Protein 6R2H (pdb70)

Sequence (375 aa):
TTQVKHFETLMPGYDSWIYIDLETGKFEQQAELGKREFRKYKMMDPNYEVVGTEPAKGTDADLPKKWDIAFHITDARTNNGEVLMTGETDLNKINALPAGNYVADAPADIVVDMSRMQSEGVLGMVKTMLNGEMGKWVKSNGMGKPKTVMGNVFAVKFKNGNAALIKFKDNLDKTGKKKAVSFDYKFIKKATQVKHFETLMPGYDSWIYIDLETGKFEQQAELGKREFRKYKSMMDPNYEVVGTEPAKGTDADLPKKWDIAFHITDARTNNGEVLMTGETDLNKINALPAGNYVADAPADIVVDMSRMQSEGVLGMVKTMLNGEMGKWVKSKTVMGNVFAVKFKNGNAALIKFKDNLDKTGKKKAVSFDYKFIKK

Nearest PDB structures (foldseek):
  6r2h-assembly1_A  TM=1.005E+00  e=5.132E-38  Prevotella intermedia
  6r2h-assembly2_B  TM=9.829E-01  e=2.968E-34  Prevotella intermedia
  6eu8-assembly1_A  TM=8.985E-01  e=2.206E-17  Tannerella forsythia
  4gbs-assembly1_A  TM=8.528E-01  e=1.599E-12  Bacteroides fragilis NCTC 9343
  8b6a-assembly1_A  TM=7.952E-01  e=3.472E-10  Bacteroides fragilis NCTC 9343

Structure (mmCIF, N/CA/C/O backbone):
data_6R2H
#
_entry.id   6R2H
#
_cell.length_a   43.254
_cell.length_b   54.102
_cell.length_c   161.091
_cell.angle_alpha   90.00
_cell.angle_beta   90.00
_cell.angle_gamma   90.00
#
_symmetry.space_group_name_H-M   'P 21 21 21'
#
loop_
_entity.id
_entity.type
_entity.pdbx_description
1 polymer 'HmuY protein'
2 non-polymer GLYCEROL
3 water water
#
loop_
_atom_site.group_PDB
_atom_site.id
_atom_site.type_symbol
_atom_site.label_atom_id
_atom_site.label_alt_id
_atom_site.label_comp_id
_atom_site.label_asym_id
_atom_site.label_entity_id
_atom_site.label_seq_id
_atom_site.pdbx_PDB_ins_code
_atom_site.Cartn_x
_atom_site.Cartn_y
_atom_site.Cartn_z
_atom_site.occupancy
_atom_site.B_iso_or_equiv
_atom_site.auth_seq_id
_atom_site.auth_comp_id
_atom_site.auth_asym_id
_atom_site.auth_atom_id
_atom_site.pdbx_PDB_model_num
ATOM 1 N N . THR A 1 2 ? 37.655 36.735 28.370 1.00 69.46 2 THR A N 1
ATOM 2 C CA . THR A 1 2 ? 37.372 37.222 26.990 1.00 69.71 2 THR A CA 1
ATOM 3 C C . THR A 1 2 ? 37.870 38.655 26.880 1.00 70.16 2 THR A C 1
ATOM 4 O O . THR A 1 2 ? 37.450 39.506 27.661 1.00 73.99 2 THR A O 1
ATOM 8 N N . THR A 1 3 ? 38.751 38.899 25.900 1.00 70.93 3 THR A N 1
ATOM 9 C CA . THR A 1 3 ? 39.323 40.217 25.666 1.00 71.24 3 THR A CA 1
ATOM 10 C C . THR A 1 3 ? 38.220 41.151 25.173 1.00 65.65 3 THR A C 1
ATOM 11 O O . THR A 1 3 ? 37.098 40.705 24.937 1.00 62.22 3 THR A O 1
ATOM 15 N N . GLN A 1 4 ? 38.545 42.442 25.018 1.00 63.06 4 GLN A N 1
ATOM 16 C CA . GLN A 1 4 ? 37.723 43.303 24.184 1.00 61.60 4 GLN A CA 1
ATOM 17 C C . GLN A 1 4 ? 37.711 42.721 22.771 1.00 58.66 4 GLN A C 1
ATOM 18 O O . GLN A 1 4 ? 38.362 41.705 22.505 1.00 56.38 4 GLN A O 1
ATOM 24 N N . VAL A 1 5 ? 36.965 43.381 21.875 1.00 49.27 5 VAL A N 1
ATOM 25 C CA . VAL A 1 5 ? 36.988 43.089 20.451 1.00 42.88 5 VAL A CA 1
ATOM 26 C C . VAL A 1 5 ? 38.273 43.671 19.868 1.00 40.71 5 VAL A C 1
ATOM 27 O O . VAL A 1 5 ? 38.554 44.852 20.067 1.00 39.60 5 VAL A O 1
ATOM 31 N N . LYS A 1 6 ? 39.040 42.827 19.162 1.00 37.85 6 LYS A N 1
ATOM 32 C CA . LYS A 1 6 ? 40.242 43.268 18.476 1.00 38.06 6 LYS A CA 1
ATOM 33 C C . LYS A 1 6 ? 39.977 43.245 16.970 1.00 37.21 6 LYS A C 1
ATOM 34 O O . LYS A 1 6 ? 38.965 42.703 16.515 1.00 34.26 6 LYS A O 1
ATOM 40 N N . HIS A 1 7 ? 40.884 43.878 16.213 1.00 34.53 7 HIS A N 1
ATOM 41 C CA . HIS A 1 7 ? 40.764 43.956 14.772 1.00 33.25 7 HIS A CA 1
ATOM 42 C C . HIS A 1 7 ? 42.040 43.445 14.110 1.00 33.78 7 HIS A C 1
ATOM 43 O O . HIS A 1 7 ? 43.137 43.624 14.630 1.00 34.13 7 HIS A O 1
ATOM 50 N N . PHE A 1 8 ? 41.862 42.758 12.979 1.00 32.65 8 PHE A N 1
ATOM 51 C CA . PHE A 1 8 ? 42.954 42.345 12.125 1.00 31.83 8 PHE A CA 1
ATOM 52 C C . PHE A 1 8 ? 42.605 42.680 10.679 1.00 34.10 8 PHE A C 1
ATOM 53 O O . PHE A 1 8 ? 41.482 42.432 10.229 1.00 33.83 8 PHE A O 1
ATOM 61 N N . GLU A 1 9 ? 43.598 43.213 9.953 1.00 36.29 9 GLU A N 1
ATOM 62 C CA . GLU A 1 9 ? 43.435 43.517 8.539 1.00 36.40 9 GLU A CA 1
ATOM 63 C C . GLU A 1 9 ? 44.788 43.552 7.840 1.00 37.23 9 GLU A C 1
ATOM 64 O O . GLU A 1 9 ? 45.786 43.968 8.428 1.00 32.42 9 GLU A O 1
ATOM 70 N N . THR A 1 10 ? 44.786 43.088 6.584 1.00 36.50 10 THR A N 1
ATOM 71 C CA . THR A 1 10 ? 45.964 43.094 5.734 1.00 37.79 10 THR A CA 1
ATOM 72 C C . THR A 1 10 ? 45.552 42.788 4.296 1.00 37.83 10 THR A C 1
ATOM 73 O O . THR A 1 10 ? 44.555 42.107 4.063 1.00 38.66 10 THR A O 1
ATOM 77 N N . LEU A 1 11 ? 46.333 43.304 3.344 1.00 34.58 11 LEU A N 1
ATOM 78 C CA . LEU A 1 11 ? 46.212 42.896 1.955 1.00 34.64 11 LEU A CA 1
ATOM 79 C C . LEU A 1 11 ? 46.914 41.553 1.804 1.00 36.80 11 LEU A C 1
ATOM 80 O O . LEU A 1 11 ? 47.960 41.327 2.410 1.00 43.19 11 LEU A O 1
ATOM 85 N N . MET A 1 12 ? 46.329 40.659 1.011 1.00 35.56 12 MET A N 1
ATOM 86 C CA . MET A 1 12 ? 46.868 39.311 0.907 1.00 35.80 12 MET A CA 1
ATOM 87 C C . MET A 1 12 ? 48.037 39.256 -0.084 1.00 34.87 12 MET A C 1
ATOM 88 O O . MET A 1 12 ? 48.085 39.997 -1.065 1.00 31.17 12 MET A O 1
ATOM 93 N N . PRO A 1 13 ? 49.030 38.373 0.159 1.00 34.34 13 PRO A N 1
ATOM 94 C CA . PRO A 1 13 ? 50.017 38.014 -0.864 1.00 33.33 13 PRO A CA 1
ATOM 95 C C . PRO A 1 13 ? 49.456 37.071 -1.929 1.00 32.22 13 PRO A C 1
ATOM 96 O O . PRO A 1 13 ? 48.270 36.763 -1.928 1.00 31.57 13 PRO A O 1
ATOM 100 N N . GLY A 1 14 ? 50.325 36.619 -2.840 1.00 31.98 14 GLY A N 1
ATOM 101 C CA . GLY A 1 14 ? 49.906 35.878 -4.019 1.00 32.99 14 GLY A CA 1
ATOM 102 C C . GLY A 1 14 ? 49.631 34.412 -3.704 1.00 37.22 14 GLY A C 1
ATOM 103 O O . GLY A 1 14 ? 49.827 33.973 -2.572 1.00 36.18 14 GLY A O 1
ATOM 104 N N . TYR A 1 15 ? 49.223 33.662 -4.738 1.00 37.10 15 TYR A N 1
ATOM 105 C CA . TYR A 1 15 ? 48.834 32.261 -4.642 1.00 36.00 15 TYR A CA 1
ATOM 106 C C . TYR A 1 15 ? 49.910 31.364 -4.028 1.00 35.08 15 TYR A C 1
ATOM 107 O O . TYR A 1 15 ? 49.637 30.215 -3.668 1.00 30.76 15 TYR A O 1
ATOM 116 N N . ASP A 1 16 ? 51.132 31.876 -3.897 1.00 39.58 16 ASP A N 1
ATOM 117 C CA . ASP A 1 16 ? 52.189 30.987 -3.431 1.00 44.08 16 ASP A CA 1
ATOM 118 C C . ASP A 1 16 ? 52.473 31.214 -1.947 1.00 41.86 16 ASP A C 1
ATOM 119 O O . ASP A 1 16 ? 53.381 30.594 -1.399 1.00 42.50 16 ASP A O 1
ATOM 124 N N . SER A 1 17 ? 51.674 32.066 -1.292 1.00 40.96 17 SER A N 1
ATOM 125 C CA . SER A 1 17 ? 52.017 32.490 0.057 1.00 39.94 17 SER A CA 1
ATOM 126 C C . SER A 1 17 ? 50.830 32.414 1.012 1.00 39.78 17 SER A C 1
ATOM 127 O O . SER A 1 17 ? 49.672 32.378 0.607 1.00 38.32 17 SER A O 1
ATOM 130 N N . TRP A 1 18 ? 51.189 32.390 2.297 1.00 40.70 18 TRP A N 1
ATOM 131 C CA . TRP A 1 18 ? 50.300 32.296 3.436 1.00 36.44 18 TRP A CA 1
ATOM 132 C C . TRP A 1 18 ? 50.531 33.506 4.338 1.00 37.14 18 TRP A C 1
ATOM 133 O O . TRP A 1 18 ? 51.619 34.072 4.368 1.00 37.64 18 TRP A O 1
ATOM 144 N N . ILE A 1 19 ? 49.509 33.872 5.113 1.00 37.28 19 ILE A N 1
ATOM 145 C CA . ILE A 1 19 ? 49.736 34.652 6.319 1.00 34.77 19 ILE A CA 1
ATOM 146 C C . ILE A 1 19 ? 49.392 33.783 7.530 1.00 36.18 19 ILE A C 1
ATOM 147 O O . ILE A 1 19 ? 48.452 32.994 7.482 1.00 38.97 19 ILE A O 1
ATOM 152 N N . TYR A 1 20 ? 50.172 33.935 8.605 1.00 35.15 20 TYR A N 1
ATOM 153 C CA . TYR A 1 20 ? 50.002 33.188 9.842 1.00 36.73 20 TYR A CA 1
ATOM 154 C C . TYR A 1 20 ? 49.711 34.172 10.972 1.00 35.92 20 TYR A C 1
ATOM 155 O O . TYR A 1 20 ? 50.534 35.044 11.256 1.00 36.62 20 TYR A O 1
ATOM 164 N N . ILE A 1 21 ? 48.536 34.030 11.606 1.00 33.83 21 ILE A N 1
ATOM 165 C CA . ILE A 1 21 ? 48.106 35.017 12.589 1.00 30.91 21 ILE A CA 1
ATOM 166 C C . ILE A 1 21 ? 48.149 34.445 13.998 1.00 28.65 21 ILE A C 1
ATOM 167 O O . ILE A 1 21 ? 47.539 33.419 14.271 1.00 30.20 21 ILE A O 1
ATOM 172 N N . ASP A 1 22 ? 48.863 35.147 14.880 1.00 28.18 22 ASP A N 1
ATOM 173 C CA . ASP A 1 22 ? 48.808 34.899 16.312 1.00 29.46 22 ASP A CA 1
ATOM 174 C C . ASP A 1 22 ? 47.658 35.719 16.884 1.00 30.26 22 ASP A C 1
ATOM 175 O O . ASP A 1 22 ? 47.748 36.941 16.962 1.00 31.86 22 ASP A O 1
ATOM 180 N N . LEU A 1 23 ? 46.578 35.049 17.291 1.00 31.28 23 LEU A N 1
ATOM 181 C CA . LEU A 1 23 ? 45.371 35.780 17.653 1.00 32.52 23 LEU A CA 1
ATOM 182 C C . LEU A 1 23 ? 45.578 36.529 18.970 1.00 37.98 23 LEU A C 1
ATOM 183 O O . LEU A 1 23 ? 44.989 37.587 19.181 1.00 42.35 23 LEU A O 1
ATOM 188 N N . GLU A 1 24 ? 46.461 35.986 19.822 1.00 39.19 24 GLU A N 1
ATOM 189 C CA . GLU A 1 24 ? 46.729 36.535 21.142 1.00 41.52 24 GLU A CA 1
ATOM 190 C C . GLU A 1 24 ? 47.386 37.912 21.029 1.00 41.47 24 GLU A C 1
ATOM 191 O O . GLU A 1 24 ? 47.019 38.823 21.755 1.00 41.57 24 GLU A O 1
ATOM 197 N N . THR A 1 25 ? 48.329 38.068 20.093 1.00 41.18 25 THR A N 1
ATOM 198 C CA . THR A 1 25 ? 49.149 39.263 19.984 1.00 38.68 25 THR A CA 1
ATOM 199 C C . THR A 1 25 ? 48.679 40.150 18.832 1.00 39.68 25 THR A C 1
ATOM 200 O O . THR A 1 25 ? 49.037 41.329 18.774 1.00 41.34 25 THR A O 1
ATOM 204 N N . GLY A 1 26 ? 47.898 39.572 17.909 1.00 39.37 26 GLY A N 1
ATOM 205 C CA . GLY A 1 26 ? 47.399 40.312 16.763 1.00 39.71 26 GLY A CA 1
ATOM 206 C C . GLY A 1 26 ? 48.442 40.464 15.659 1.00 42.29 26 GLY A C 1
ATOM 207 O O . GLY A 1 26 ? 48.173 41.118 14.648 1.00 39.56 26 GLY A O 1
ATOM 208 N N . LYS A 1 27 ? 49.614 39.840 15.867 1.00 44.62 27 LYS A N 1
ATOM 209 C CA . LYS A 1 27 ? 50.731 39.904 14.936 1.00 46.26 27 LYS A CA 1
ATOM 210 C C . LYS A 1 27 ? 50.560 38.818 13.876 1.00 47.08 27 LYS A C 1
ATOM 211 O O . LYS A 1 27 ? 49.878 37.818 14.116 1.00 43.91 27 LYS A O 1
ATOM 217 N N . PHE A 1 28 ? 51.182 39.025 12.705 1.00 43.12 28 PHE A N 1
ATOM 218 C CA . PHE A 1 28 ? 51.202 37.984 11.695 1.00 43.75 28 PHE A CA 1
ATOM 219 C C . PHE A 1 28 ? 52.548 37.933 10.975 1.00 43.45 28 PHE A C 1
ATOM 220 O O . PHE A 1 28 ? 53.329 38.881 11.011 1.00 44.49 28 PHE A O 1
ATOM 228 N N . GLU A 1 29 ? 52.800 36.791 10.331 1.00 40.67 29 GLU A N 1
ATOM 229 C CA . GLU A 1 29 ? 53.989 36.585 9.529 1.00 43.73 29 GLU A CA 1
ATOM 230 C C . GLU A 1 29 ? 53.549 36.048 8.168 1.00 42.28 29 GLU A C 1
ATOM 231 O O . GLU A 1 29 ? 52.597 35.280 8.075 1.00 37.34 29 GLU A O 1
ATOM 237 N N . GLN A 1 30 ? 54.259 36.452 7.113 1.00 40.32 30 GLN A N 1
ATOM 238 C CA . GLN A 1 30 ? 54.018 35.934 5.779 1.00 38.71 30 GLN A CA 1
ATOM 239 C C . GLN A 1 30 ? 55.032 34.831 5.485 1.00 34.59 30 GLN A C 1
ATOM 240 O O . GLN A 1 30 ? 56.181 34.946 5.888 1.00 34.25 30 GLN A O 1
ATOM 246 N N . GLN A 1 31 ? 54.613 33.781 4.770 1.00 33.49 31 GLN A N 1
ATOM 247 C CA . GLN A 1 31 ? 55.535 32.726 4.372 1.00 38.16 31 GLN A CA 1
ATOM 248 C C . GLN A 1 31 ? 54.993 31.985 3.149 1.00 38.05 31 GLN A C 1
ATOM 249 O O . GLN A 1 31 ? 53.788 31.834 3.026 1.00 42.26 31 GLN A O 1
ATOM 255 N N . ALA A 1 32 ? 55.878 31.518 2.258 1.00 35.27 32 ALA A N 1
ATOM 256 C CA . ALA A 1 32 ? 55.475 30.765 1.071 1.00 33.61 32 ALA A CA 1
ATOM 257 C C . ALA A 1 32 ? 54.954 29.397 1.486 1.00 31.61 32 ALA A C 1
ATOM 258 O O . ALA A 1 32 ? 55.396 28.867 2.500 1.00 31.65 32 ALA A O 1
ATOM 260 N N . GLU A 1 33 ? 54.021 28.848 0.700 1.00 30.67 33 GLU A N 1
ATOM 261 C CA . GLU A 1 33 ? 53.730 27.424 0.750 1.00 33.01 33 GLU A CA 1
ATOM 262 C C . GLU A 1 33 ? 55.029 26.652 0.531 1.00 34.44 33 GLU A C 1
ATOM 263 O O . GLU A 1 33 ? 55.748 26.902 -0.442 1.00 34.40 33 GLU A O 1
ATOM 269 N N . LEU A 1 34 ? 55.305 25.694 1.420 1.00 34.33 34 LEU A N 1
ATOM 270 C CA . LEU A 1 34 ? 56.608 25.054 1.434 1.00 33.83 34 LEU A CA 1
ATOM 271 C C . LEU A 1 34 ? 56.533 23.670 0.814 1.00 34.33 34 LEU A C 1
ATOM 272 O O . LEU A 1 34 ? 57.567 23.103 0.47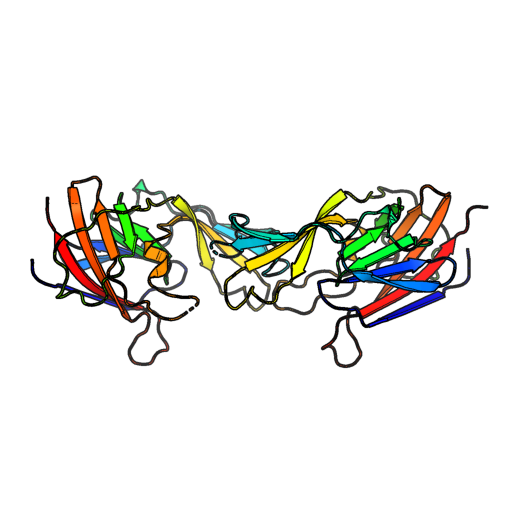3 1.00 36.93 34 LEU A O 1
ATOM 277 N N . GLY A 1 35 ? 55.306 23.159 0.665 1.00 33.98 35 GLY A N 1
ATOM 278 C CA . GLY A 1 35 ? 55.046 21.791 0.241 1.00 34.99 35 GLY A CA 1
ATOM 279 C C . GLY A 1 35 ? 55.450 21.546 -1.210 1.00 37.13 35 GLY A C 1
ATOM 280 O O . GLY A 1 35 ? 55.596 22.489 -1.989 1.00 32.85 35 GLY A O 1
ATOM 281 N N . LYS A 1 36 ? 55.664 20.262 -1.531 1.00 38.52 36 LYS A N 1
ATOM 282 C CA . LYS A 1 36 ? 55.996 19.865 -2.885 1.00 40.45 36 LYS A CA 1
ATOM 283 C C . LYS A 1 36 ? 54.833 20.228 -3.805 1.00 42.88 36 LYS A C 1
ATOM 284 O O . LYS A 1 36 ? 53.665 20.196 -3.401 1.00 42.98 36 LYS A O 1
ATOM 290 N N . ARG A 1 37 ? 55.177 20.624 -5.036 1.00 41.51 37 ARG A N 1
ATOM 291 C CA . ARG A 1 37 ? 54.171 21.031 -6.005 1.00 41.49 37 ARG A CA 1
ATOM 292 C C . ARG A 1 37 ? 54.068 20.013 -7.137 1.00 42.65 37 ARG A C 1
ATOM 293 O O . ARG A 1 37 ? 55.062 19.422 -7.560 1.00 44.56 37 ARG A O 1
ATOM 301 N N . GLU A 1 38 ? 52.837 19.847 -7.628 1.00 43.35 38 GLU A N 1
ATOM 302 C CA . GLU A 1 38 ? 52.521 19.047 -8.797 1.00 46.16 38 GLU A CA 1
ATOM 303 C C . GLU A 1 38 ? 51.918 19.989 -9.837 1.00 45.76 38 GLU A C 1
ATOM 304 O O . GLU A 1 38 ? 50.961 20.704 -9.522 1.00 49.28 38 GLU A O 1
ATOM 310 N N . PHE A 1 39 ? 52.515 20.029 -11.041 1.00 40.74 39 PHE A N 1
ATOM 311 C CA . PHE A 1 39 ? 51.888 20.762 -12.125 1.00 37.55 39 PHE A CA 1
ATOM 312 C C . PHE A 1 39 ? 50.946 19.818 -12.850 1.00 36.02 39 PHE A C 1
ATOM 313 O O . PHE A 1 39 ? 51.345 18.735 -13.273 1.00 34.03 39 PHE A O 1
ATOM 321 N N . ARG A 1 40 ? 49.682 20.243 -12.935 1.00 36.80 40 ARG A N 1
ATOM 322 C CA . ARG A 1 40 ? 48.627 19.384 -13.436 1.00 39.91 40 ARG A CA 1
ATOM 323 C C . ARG A 1 40 ? 48.017 20.025 -14.677 1.00 44.33 40 ARG A C 1
ATOM 324 O O . ARG A 1 40 ? 47.661 21.208 -14.632 1.00 42.89 40 ARG A O 1
ATOM 332 N N . LYS A 1 41 ? 47.942 19.244 -15.771 1.00 44.39 41 LYS A N 1
ATOM 333 C CA . LYS A 1 41 ? 47.259 19.671 -16.985 1.00 49.76 41 LYS A CA 1
ATOM 334 C C . LYS A 1 41 ? 45.881 19.020 -17.009 1.00 56.78 41 LYS A C 1
ATOM 335 O O . LYS A 1 41 ? 45.778 17.796 -16.895 1.00 58.15 41 LYS A O 1
ATOM 341 N N . TYR A 1 42 ? 44.839 19.853 -17.159 1.00 61.87 42 TYR A N 1
ATOM 342 C CA . TYR A 1 42 ? 43.458 19.400 -17.054 1.00 69.46 42 TYR A CA 1
ATOM 343 C C . TYR A 1 42 ? 42.824 19.277 -18.440 1.00 76.06 42 TYR A C 1
ATOM 344 O O . TYR A 1 42 ? 42.942 20.193 -19.252 1.00 78.14 42 TYR A O 1
ATOM 353 N N . LYS A 1 43 ? 42.167 18.130 -18.685 1.00 79.02 43 LYS A N 1
ATOM 354 C CA . LYS A 1 43 ? 41.626 17.775 -19.991 1.00 77.72 43 LYS A CA 1
ATOM 355 C C . LYS A 1 43 ? 40.344 18.583 -20.235 1.00 78.24 43 LYS A C 1
ATOM 356 O O . LYS A 1 43 ? 40.240 19.189 -21.320 1.00 78.45 43 LYS A O 1
ATOM 358 N N . MET A 1 45 ? 38.915 21.062 -18.691 1.00 69.13 45 MET A N 1
ATOM 359 C CA . MET A 1 45 ? 37.484 21.461 -18.799 1.00 83.83 45 MET A CA 1
ATOM 360 C C . MET A 1 45 ? 36.767 21.228 -17.465 1.00 88.70 45 MET A C 1
ATOM 361 O O . MET A 1 45 ? 35.759 20.523 -17.399 1.00 89.54 45 MET A O 1
ATOM 363 N N . MET A 1 46 ? 37.306 21.843 -16.401 1.00 94.64 46 MET A N 1
ATOM 364 C CA . MET A 1 46 ? 36.830 21.769 -15.024 1.00 99.43 46 MET A CA 1
ATOM 365 C C . MET A 1 46 ? 36.515 20.334 -14.600 1.00 102.91 46 MET A C 1
ATOM 366 O O . MET A 1 46 ? 35.805 20.125 -13.618 1.00 109.22 46 MET A O 1
ATOM 371 N N . ASP A 1 47 ? 37.053 19.351 -15.332 1.00 96.92 47 ASP A N 1
ATOM 372 C CA . ASP A 1 47 ? 37.005 17.967 -14.887 1.00 91.65 47 ASP A CA 1
ATOM 373 C C . ASP A 1 47 ? 38.148 17.698 -13.904 1.00 91.88 47 ASP A C 1
ATOM 374 O O . ASP A 1 47 ? 39.157 18.406 -13.892 1.00 90.24 47 ASP A O 1
ATOM 379 N N . PRO A 1 48 ? 37.995 16.722 -12.979 1.00 94.29 48 PRO A N 1
ATOM 380 C CA . PRO A 1 48 ? 39.072 16.350 -12.061 1.00 98.26 48 PRO A CA 1
ATOM 381 C C . PRO A 1 48 ? 40.046 15.345 -12.680 1.00 98.99 48 PRO A C 1
ATOM 382 O O . PRO A 1 48 ? 40.854 14.740 -11.973 1.00 96.63 48 PRO A O 1
ATOM 386 N N . ASN A 1 49 ? 39.954 15.170 -14.007 1.00 91.82 49 ASN A N 1
ATOM 387 C CA . ASN A 1 49 ? 40.863 14.310 -14.753 1.00 88.49 49 ASN A CA 1
ATOM 388 C C . ASN A 1 49 ? 42.017 15.134 -15.315 1.00 83.80 49 ASN A C 1
ATOM 389 O O . ASN A 1 49 ? 41.792 16.155 -15.970 1.00 82.12 49 ASN A O 1
ATOM 394 N N . TYR A 1 50 ? 43.252 14.689 -15.038 1.00 72.37 50 TYR A N 1
ATOM 395 C CA . TYR A 1 50 ? 44.440 15.484 -15.322 1.00 67.09 50 TYR A CA 1
ATOM 396 C C . TYR A 1 50 ? 45.658 14.576 -15.484 1.00 68.27 50 TYR A C 1
ATOM 397 O O . TYR A 1 50 ? 45.696 13.486 -14.910 1.00 71.50 50 TYR A O 1
ATOM 406 N N . GLU A 1 51 ? 46.647 15.051 -16.261 1.00 65.95 51 GLU A N 1
ATOM 407 C CA . GLU A 1 51 ? 47.963 14.435 -16.339 1.00 62.38 51 GLU A CA 1
ATOM 408 C C . GLU A 1 51 ? 48.986 15.324 -15.627 1.00 59.54 51 GLU A C 1
ATOM 409 O O . GLU A 1 51 ? 48.930 16.555 -15.696 1.00 60.13 51 GLU A O 1
ATOM 415 N N . VAL A 1 52 ? 49.919 14.669 -14.926 1.00 52.35 52 VAL A N 1
ATOM 416 C CA . VAL A 1 52 ? 51.017 15.336 -14.240 1.00 47.69 52 VAL A CA 1
ATOM 417 C C . VAL A 1 52 ? 52.109 15.706 -15.252 1.00 44.57 52 VAL A C 1
ATOM 418 O O . VAL A 1 52 ? 52.665 14.841 -15.924 1.00 40.02 52 VAL A O 1
ATOM 422 N N . VAL A 1 53 ? 52.434 17.000 -15.341 1.00 39.47 53 VAL A N 1
ATOM 423 C CA . VAL A 1 53 ? 53.363 17.466 -16.354 1.00 37.57 53 VAL A CA 1
ATOM 424 C C . VAL A 1 53 ? 54.634 18.034 -15.719 1.00 40.67 53 VAL A C 1
ATOM 425 O O . VAL A 1 53 ? 55.557 18.426 -16.437 1.00 40.34 53 VAL A O 1
ATOM 429 N N . GLY A 1 54 ? 54.685 18.097 -14.384 1.00 40.89 54 GLY A N 1
ATOM 430 C CA . GLY A 1 54 ? 55.856 18.644 -13.710 1.00 42.98 54 GLY A CA 1
ATOM 431 C C . GLY A 1 54 ? 55.793 18.492 -12.190 1.00 44.10 54 GLY A C 1
ATOM 432 O O . GLY A 1 54 ? 54.721 18.279 -11.623 1.00 46.78 54 GLY A O 1
ATOM 433 N N . THR A 1 55 ? 56.959 18.572 -11.534 1.00 41.72 55 THR A N 1
ATOM 434 C CA . THR A 1 55 ? 56.976 18.690 -10.085 1.00 41.49 55 THR A CA 1
ATOM 435 C C . THR A 1 55 ? 58.144 19.550 -9.630 1.00 38.49 55 THR A C 1
ATOM 436 O O . THR A 1 55 ? 59.192 19.566 -10.249 1.00 41.70 55 THR A O 1
ATOM 440 N N . GLU A 1 56 ? 57.931 20.256 -8.526 1.00 38.64 56 GLU A N 1
ATOM 441 C CA . GLU A 1 56 ? 59.013 20.911 -7.818 1.00 38.03 56 GLU A CA 1
ATOM 442 C C . GLU A 1 56 ? 59.031 20.351 -6.402 1.00 39.84 56 GLU A C 1
ATOM 443 O O . GLU A 1 56 ? 57.977 20.172 -5.790 1.00 41.32 56 GLU A O 1
ATOM 449 N N . PRO A 1 57 ? 60.222 20.039 -5.846 1.00 41.26 57 PRO A N 1
ATOM 450 C CA . PRO A 1 57 ? 60.306 19.486 -4.495 1.00 41.39 57 PRO A CA 1
ATOM 451 C C . PRO A 1 57 ? 59.903 20.557 -3.484 1.00 39.09 57 PRO A C 1
ATOM 452 O O . PRO A 1 57 ? 59.903 21.752 -3.799 1.00 34.41 57 PRO A O 1
ATOM 456 N N . ALA A 1 58 ? 59.551 20.096 -2.277 1.00 38.65 58 ALA A N 1
ATOM 457 C CA . ALA A 1 58 ? 59.216 20.961 -1.158 1.00 39.60 58 ALA A CA 1
ATOM 458 C C . ALA A 1 58 ? 60.424 21.832 -0.819 1.00 40.04 58 ALA A C 1
ATOM 459 O O . ALA A 1 58 ? 61.562 21.394 -0.950 1.00 37.44 58 ALA A O 1
ATOM 461 N N . LYS A 1 59 ? 60.146 23.062 -0.376 1.00 42.10 59 LYS A N 1
ATOM 462 C CA . LYS A 1 59 ? 61.172 24.043 -0.070 1.00 41.04 59 LYS A CA 1
ATOM 463 C C . LYS A 1 59 ? 61.384 24.118 1.440 1.00 38.82 59 LYS A C 1
ATOM 464 O O . LYS A 1 59 ? 62.138 24.958 1.924 1.00 35.67 59 LYS A O 1
ATOM 470 N N . GLY A 1 60 ? 60.673 23.260 2.182 1.00 42.82 60 GLY A N 1
ATOM 471 C CA . GLY A 1 60 ? 60.717 23.232 3.636 1.00 47.70 60 GLY A CA 1
ATOM 472 C C . GLY A 1 60 ? 59.752 22.197 4.210 1.00 49.75 60 GLY A C 1
ATOM 473 O O . GLY A 1 60 ? 59.198 21.373 3.479 1.00 52.74 60 GLY A O 1
ATOM 474 N N . THR A 1 61 ? 59.582 22.239 5.538 1.00 50.87 61 THR A N 1
ATOM 475 C CA . THR A 1 61 ? 58.680 21.345 6.248 1.00 51.62 61 THR A CA 1
ATOM 476 C C . THR A 1 61 ? 57.921 22.147 7.303 1.00 49.44 61 THR A C 1
ATOM 477 O O . THR A 1 61 ? 58.175 23.336 7.483 1.00 46.97 61 THR A O 1
ATOM 481 N N . ASP A 1 62 ? 57.018 21.474 8.020 1.00 51.26 62 ASP A N 1
ATOM 482 C CA . ASP A 1 62 ? 56.223 22.115 9.059 1.00 53.07 62 ASP A CA 1
ATOM 483 C C . ASP A 1 62 ? 57.127 22.698 10.153 1.00 50.01 62 ASP A C 1
ATOM 484 O O . ASP A 1 62 ? 56.741 23.629 10.850 1.00 51.53 62 ASP A O 1
ATOM 489 N N . ALA A 1 63 ? 58.349 22.173 10.285 1.00 45.13 63 ALA A N 1
ATOM 490 C CA . ALA A 1 63 ? 59.300 22.701 11.246 1.00 41.11 63 ALA A CA 1
ATOM 491 C C . ALA A 1 63 ? 59.687 24.137 10.895 1.00 41.18 63 ALA A C 1
ATOM 492 O O . ALA A 1 63 ? 60.146 24.875 11.765 1.00 42.24 63 ALA A O 1
ATOM 494 N N . ASP A 1 64 ? 59.486 24.544 9.638 1.00 40.63 64 ASP A N 1
ATOM 495 C CA . ASP A 1 64 ? 59.885 25.879 9.206 1.00 44.10 64 ASP A CA 1
ATOM 496 C C . ASP A 1 64 ? 58.762 26.902 9.408 1.00 43.49 64 ASP A C 1
ATOM 497 O O . ASP A 1 64 ? 58.978 28.093 9.190 1.00 40.90 64 ASP A O 1
ATOM 502 N N . LEU A 1 65 ? 57.570 26.439 9.815 1.00 42.13 65 LEU A N 1
ATOM 503 C CA . LEU A 1 65 ? 56.405 27.299 9.980 1.00 41.08 65 LEU A CA 1
ATOM 504 C C . LEU A 1 65 ? 56.667 28.325 11.078 1.00 41.11 65 LEU A C 1
ATOM 505 O O . LEU A 1 65 ? 57.413 28.049 12.019 1.00 42.21 65 LEU A O 1
ATOM 510 N N . PRO A 1 66 ? 56.091 29.550 10.989 1.00 41.90 66 PRO A N 1
ATOM 511 C CA . PRO A 1 66 ? 56.194 30.530 12.070 1.00 40.08 66 PRO A CA 1
ATOM 512 C C . PRO A 1 66 ? 55.859 29.908 13.424 1.00 40.23 66 PRO A C 1
ATOM 513 O O . PRO A 1 66 ? 55.119 28.922 13.513 1.00 37.31 66 PRO A O 1
ATOM 517 N N . LYS A 1 67 ? 56.440 30.507 14.467 1.00 42.14 67 LYS A N 1
ATOM 518 C CA . LYS A 1 67 ? 56.582 29.868 15.760 1.00 44.47 67 LYS A CA 1
ATOM 519 C C . LYS A 1 67 ? 55.245 29.904 16.489 1.00 42.68 67 LYS A C 1
ATOM 520 O O . LYS A 1 67 ? 54.857 28.928 17.124 1.00 42.00 67 LYS A O 1
ATOM 526 N N . LYS A 1 68 ? 54.580 31.059 16.404 1.00 42.92 68 LYS A N 1
ATOM 527 C CA . LYS A 1 68 ? 53.348 31.320 17.123 1.00 45.43 68 LYS A CA 1
ATOM 528 C C . LYS A 1 68 ? 52.274 31.761 16.132 1.00 41.27 68 LYS A C 1
ATOM 529 O O . LYS A 1 68 ? 52.336 32.867 15.591 1.00 40.26 68 LYS A O 1
ATOM 535 N N . TRP A 1 69 ? 51.281 30.888 15.924 1.00 36.59 69 TRP A N 1
ATOM 536 C CA . TRP A 1 69 ? 50.133 31.224 15.102 1.00 34.06 69 TRP A CA 1
ATOM 537 C C . TRP A 1 69 ? 48.954 30.357 15.518 1.00 34.19 69 TRP A C 1
ATOM 538 O O . TRP A 1 69 ? 49.147 29.283 16.071 1.00 30.86 69 TRP A O 1
ATOM 549 N N . ASP A 1 70 ? 47.738 30.830 15.205 1.00 38.58 70 ASP A N 1
ATOM 550 C CA . ASP A 1 70 ? 46.503 30.144 15.547 1.00 35.62 70 ASP A CA 1
ATOM 551 C C . ASP A 1 70 ? 45.751 29.767 14.274 1.00 35.16 70 ASP A C 1
ATOM 552 O O . ASP A 1 70 ? 45.293 28.627 14.151 1.00 31.30 70 ASP A O 1
ATOM 557 N N . ILE A 1 71 ? 45.621 30.747 13.361 1.00 32.39 71 ILE A N 1
ATOM 558 C CA . ILE A 1 71 ? 44.945 30.560 12.085 1.00 33.69 71 ILE A CA 1
ATOM 559 C C . ILE A 1 71 ? 45.807 31.150 10.969 1.00 35.67 71 ILE A C 1
ATOM 560 O O . ILE A 1 71 ? 46.655 32.017 11.212 1.00 39.70 71 ILE A O 1
ATOM 565 N N . ALA A 1 72 ? 45.544 30.680 9.740 1.00 34.42 72 ALA A N 1
ATOM 566 C CA . ALA A 1 72 ? 46.338 31.036 8.576 1.00 34.20 72 ALA A CA 1
ATOM 567 C C . ALA A 1 72 ? 45.446 31.125 7.342 1.00 33.44 72 ALA A C 1
ATOM 568 O O . ALA A 1 72 ? 44.442 30.420 7.241 1.00 35.94 72 ALA A O 1
ATOM 570 N N . PHE A 1 73 ? 45.841 32.006 6.417 1.00 33.58 73 PHE A N 1
ATOM 571 C CA . PHE A 1 73 ? 45.087 32.266 5.204 1.00 34.15 73 PHE A CA 1
ATOM 572 C C . PHE A 1 73 ? 45.999 32.199 3.984 1.00 33.61 73 PHE A C 1
ATOM 573 O O . PHE A 1 73 ? 47.128 32.687 4.005 1.00 30.80 73 PHE A O 1
ATOM 581 N N . HIS A 1 74 ? 45.475 31.544 2.946 1.00 33.94 74 HIS A N 1
ATOM 582 C CA . HIS A 1 74 ? 46.043 31.510 1.610 1.00 33.75 74 HIS A CA 1
ATOM 583 C C . HIS A 1 74 ? 44.948 31.912 0.624 1.00 33.39 74 HIS A C 1
ATOM 584 O O . HIS A 1 74 ? 44.051 31.119 0.339 1.00 34.25 74 HIS A O 1
ATOM 591 N N . ILE A 1 75 ? 45.037 33.140 0.104 1.00 31.37 75 ILE A N 1
ATOM 592 C CA . ILE A 1 75 ? 43.956 33.725 -0.675 1.00 30.80 75 ILE A CA 1
ATOM 593 C C . ILE A 1 75 ? 42.702 33.705 0.205 1.00 29.58 75 ILE A C 1
ATOM 594 O O . ILE A 1 75 ? 42.600 34.533 1.112 1.00 32.62 75 ILE A O 1
ATOM 599 N N . THR A 1 76 ? 41.799 32.738 0.003 1.00 28.63 76 THR A N 1
ATOM 600 C CA . THR A 1 76 ? 40.601 32.650 0.833 1.00 29.43 76 THR A CA 1
ATOM 601 C C . THR A 1 76 ? 40.559 31.325 1.588 1.00 29.86 76 THR A C 1
ATOM 602 O O . THR A 1 76 ? 39.674 31.127 2.419 1.00 35.20 76 THR A O 1
ATOM 606 N N . ASP A 1 77 ? 41.517 30.436 1.313 1.00 28.90 77 ASP A N 1
ATOM 607 C CA . ASP A 1 77 ? 41.636 29.191 2.057 1.00 31.09 77 ASP A CA 1
ATOM 608 C C . ASP A 1 77 ? 42.090 29.472 3.489 1.00 29.52 77 ASP A C 1
ATOM 609 O O . ASP A 1 77 ? 42.889 30.373 3.725 1.00 28.44 77 ASP A O 1
ATOM 614 N N . ALA A 1 78 ? 41.611 28.644 4.425 1.00 28.61 78 ALA A N 1
ATOM 615 C CA . ALA A 1 78 ? 41.863 28.810 5.849 1.00 29.35 78 ALA A CA 1
ATOM 616 C C . ALA A 1 78 ? 42.386 27.514 6.467 1.00 29.70 78 ALA A C 1
ATOM 617 O O . ALA A 1 78 ? 41.919 26.417 6.154 1.00 29.26 78 ALA A O 1
ATOM 619 N N . ARG A 1 79 ? 43.347 27.670 7.382 1.00 29.81 79 ARG A N 1
ATOM 620 C CA . ARG A 1 79 ? 43.925 26.568 8.131 1.00 28.59 79 ARG A CA 1
ATOM 621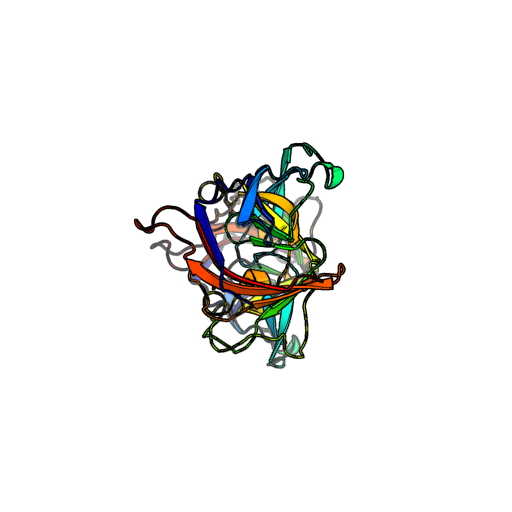 C C . ARG A 1 79 ? 44.060 27.011 9.582 1.00 29.18 79 ARG A C 1
ATOM 622 O O . ARG A 1 79 ? 44.237 28.197 9.852 1.00 28.53 79 ARG A O 1
ATOM 630 N N . THR A 1 80 ? 43.971 26.052 10.508 1.00 30.72 80 THR A N 1
ATOM 631 C CA . THR A 1 80 ? 44.142 26.340 11.922 1.00 32.18 80 THR A CA 1
ATOM 632 C C . THR A 1 80 ? 45.331 25.542 12.446 1.00 35.14 80 THR A C 1
ATOM 633 O O . THR A 1 80 ? 45.705 24.508 11.886 1.00 34.19 80 THR A O 1
ATOM 637 N N . ASN A 1 81 ? 45.927 26.066 13.521 1.00 36.95 81 ASN A N 1
ATOM 638 C CA . ASN A 1 81 ? 46.979 25.391 14.252 1.00 38.37 81 ASN A CA 1
ATOM 639 C C . ASN A 1 81 ? 46.331 24.521 15.326 1.00 40.78 81 ASN A C 1
ATOM 640 O O . ASN A 1 81 ? 46.175 24.956 16.467 1.00 43.70 81 ASN A O 1
ATOM 645 N N . ASN A 1 82 ? 45.920 23.310 14.928 1.00 40.72 82 ASN A N 1
ATOM 646 C CA . ASN A 1 82 ? 45.326 22.329 15.819 1.00 43.14 82 ASN A CA 1
ATOM 647 C C . ASN A 1 82 ? 44.024 22.876 16.435 1.00 42.60 82 ASN A C 1
ATOM 648 O O . ASN A 1 82 ? 43.824 22.835 17.655 1.00 43.59 82 ASN A O 1
ATOM 653 N N . GLY A 1 83 ? 43.126 23.378 15.574 1.00 38.15 83 GLY A N 1
ATOM 654 C CA . GLY A 1 83 ? 41.875 23.976 16.005 1.00 34.58 83 GLY A CA 1
ATOM 655 C C . GLY A 1 83 ? 40.649 23.290 15.393 1.00 35.01 83 GLY A C 1
ATOM 656 O O . GLY A 1 83 ? 40.749 22.571 14.393 1.00 32.46 83 GLY A O 1
ATOM 657 N N . GLU A 1 84 ? 39.490 23.528 16.025 1.00 34.06 84 GLU A N 1
ATOM 658 C CA . GLU A 1 84 ? 38.206 23.061 15.544 1.00 34.38 84 GLU A CA 1
ATOM 659 C C . GLU A 1 84 ? 37.292 24.268 15.410 1.00 33.90 84 GLU A C 1
ATOM 660 O O . GLU A 1 84 ? 37.329 25.149 16.265 1.00 33.65 84 GLU A O 1
ATOM 666 N N . VAL A 1 85 ? 36.480 24.289 14.344 1.00 34.57 85 VAL A N 1
ATOM 667 C CA . VAL A 1 85 ? 35.730 25.481 13.967 1.00 33.85 85 VAL A CA 1
ATOM 668 C C . VAL A 1 85 ? 34.242 25.137 13.873 1.00 38.02 85 VAL A C 1
ATOM 669 O O . VAL A 1 85 ? 33.875 24.052 13.414 1.00 38.66 85 VAL A O 1
ATOM 673 N N . LEU A 1 86 ? 33.405 26.082 14.324 1.00 36.55 86 LEU A N 1
ATOM 674 C CA . LEU A 1 86 ? 31.970 26.019 14.137 1.00 37.17 86 LEU A CA 1
ATOM 675 C C . LEU A 1 86 ? 31.501 27.393 13.683 1.00 37.05 86 LEU A C 1
ATOM 676 O O . LEU A 1 86 ? 31.721 28.373 14.387 1.00 37.67 86 LEU A O 1
ATOM 681 N N . MET A 1 87 ? 30.854 27.445 12.515 1.00 35.32 87 MET A N 1
ATOM 682 C CA . MET A 1 87 ? 30.184 28.649 12.062 1.00 35.81 87 MET A CA 1
ATOM 683 C C . MET A 1 87 ? 28.860 28.764 12.819 1.00 37.36 87 MET A C 1
ATOM 684 O O . MET A 1 87 ? 27.945 27.989 12.575 1.00 38.81 87 MET A O 1
ATOM 689 N N . THR A 1 88 ? 28.773 29.697 13.776 1.00 36.82 88 THR A N 1
ATOM 690 C CA . THR A 1 88 ? 27.578 29.809 14.607 1.00 37.35 88 THR A CA 1
ATOM 691 C C . THR A 1 88 ? 26.490 30.541 13.825 1.00 39.39 88 THR A C 1
ATOM 692 O O . THR A 1 88 ? 26.735 30.986 12.697 1.00 38.72 88 THR A O 1
ATOM 696 N N . GLY A 1 89 ? 25.312 30.687 14.453 1.00 38.73 89 GLY A N 1
ATOM 697 C CA . GLY A 1 89 ? 24.209 31.452 13.887 1.00 36.95 89 GLY A CA 1
ATOM 698 C C . GLY A 1 89 ? 24.215 32.918 14.332 1.00 40.55 89 GLY A C 1
ATOM 699 O O . GLY A 1 89 ? 23.405 33.715 13.858 1.00 39.73 89 GLY A O 1
ATOM 700 N N . GLU A 1 90 ? 25.111 33.272 15.267 1.00 41.28 90 GLU A N 1
ATOM 701 C CA . GLU A 1 90 ? 25.228 34.637 15.758 1.00 41.11 90 GLU A CA 1
ATOM 702 C C . GLU A 1 90 ? 25.918 35.501 14.704 1.00 40.66 90 GLU A C 1
ATOM 703 O O . GLU A 1 90 ? 26.867 35.059 14.064 1.00 42.00 90 GLU A O 1
ATOM 709 N N . THR A 1 91 ? 25.465 36.753 14.567 1.00 39.62 91 THR A N 1
ATOM 710 C CA . THR A 1 91 ? 26.071 37.674 13.619 1.00 42.21 91 THR A CA 1
ATOM 711 C C . THR A 1 91 ? 26.580 38.926 14.333 1.00 44.32 91 THR A C 1
ATOM 712 O O . THR A 1 91 ? 27.266 39.746 13.719 1.00 47.17 91 THR A O 1
ATOM 716 N N . ASP A 1 92 ? 26.268 39.052 15.628 1.00 44.11 92 ASP A N 1
ATOM 717 C CA . ASP A 1 92 ? 26.711 40.194 16.405 1.00 44.72 92 ASP A CA 1
ATOM 718 C C . ASP A 1 92 ? 27.790 39.726 17.378 1.00 46.37 92 ASP A C 1
ATOM 719 O O . ASP A 1 92 ? 27.512 38.964 18.303 1.00 50.97 92 ASP A O 1
ATOM 724 N N . LEU A 1 93 ? 29.022 40.200 17.175 1.00 43.97 93 LEU A N 1
ATOM 725 C CA . LEU A 1 93 ? 30.133 39.763 18.006 1.00 42.69 93 LEU A CA 1
ATOM 726 C C . LEU A 1 93 ? 29.988 40.300 19.434 1.00 45.28 93 LEU A C 1
ATOM 727 O O . LEU A 1 93 ? 30.594 39.766 20.365 1.00 47.26 93 LEU A O 1
ATOM 732 N N . ASN A 1 94 ? 29.166 41.338 19.616 1.00 47.24 94 ASN A N 1
ATOM 733 C CA . ASN A 1 94 ? 28.999 41.904 20.944 1.00 50.86 94 ASN A CA 1
ATOM 734 C C . ASN A 1 94 ? 27.986 41.098 21.743 1.00 53.80 94 ASN A C 1
ATOM 735 O O . ASN A 1 94 ? 27.861 41.293 22.949 1.00 63.24 94 ASN A O 1
ATOM 740 N N . LYS A 1 95 ? 27.261 40.206 21.065 1.00 52.48 95 LYS A N 1
ATOM 741 C CA . LYS A 1 95 ? 26.213 39.464 21.739 1.00 53.15 95 LYS A CA 1
ATOM 742 C C . LYS A 1 95 ? 26.707 38.063 22.099 1.00 51.63 95 LYS A C 1
ATOM 743 O O . LYS A 1 95 ? 25.887 37.184 22.361 1.00 53.52 95 LYS A O 1
ATOM 749 N N . ILE A 1 96 ? 28.036 37.855 22.114 1.00 43.72 96 ILE A N 1
ATOM 750 C CA . ILE A 1 96 ? 28.570 36.532 22.426 1.00 41.83 96 ILE A CA 1
ATOM 751 C C . ILE A 1 96 ? 29.969 36.636 23.031 1.00 40.67 96 ILE A C 1
ATOM 752 O O . ILE A 1 96 ? 30.812 37.372 22.516 1.00 40.19 96 ILE A O 1
ATOM 757 N N . ASN A 1 97 ? 30.220 35.860 24.100 1.00 39.99 97 ASN A N 1
ATOM 758 C CA . ASN A 1 97 ? 31.455 35.980 24.865 1.00 41.88 97 ASN A CA 1
ATOM 759 C C . ASN A 1 97 ? 32.003 34.626 25.301 1.00 40.63 97 ASN A C 1
ATOM 760 O O . ASN A 1 97 ? 33.010 34.566 25.996 1.00 39.87 97 ASN A O 1
ATOM 765 N N . ALA A 1 98 ? 31.321 33.553 24.900 1.00 41.13 98 ALA A N 1
ATOM 766 C CA . ALA A 1 98 ? 31.826 32.207 25.099 1.00 42.74 98 ALA A CA 1
ATOM 767 C C . ALA A 1 98 ? 31.434 31.364 23.889 1.00 45.57 98 ALA A C 1
ATOM 768 O O . ALA A 1 98 ? 30.502 31.714 23.162 1.00 46.43 98 ALA A O 1
ATOM 770 N N . LEU A 1 99 ? 32.154 30.253 23.692 1.00 44.89 99 LEU A N 1
ATOM 771 C CA . LEU A 1 99 ? 31.882 29.302 22.630 1.00 42.34 99 LEU A CA 1
ATOM 772 C C . LEU A 1 99 ? 30.631 28.498 22.973 1.00 46.13 99 LEU A C 1
ATOM 773 O O . LEU A 1 99 ? 30.497 28.006 24.093 1.00 43.76 99 LEU A O 1
ATOM 778 N N . PRO A 1 100 ? 29.661 28.379 22.035 1.00 46.68 100 PRO A N 1
ATOM 779 C CA . PRO A 1 100 ? 28.505 27.506 22.236 1.00 47.04 100 PRO A CA 1
ATOM 780 C C . PRO A 1 100 ? 28.826 26.049 21.920 1.00 48.59 100 PRO A C 1
ATOM 781 O O . PRO A 1 100 ? 29.851 25.756 21.305 1.00 52.96 100 PRO A O 1
ATOM 785 N N . ALA A 1 101 ? 27.942 25.142 22.352 1.00 52.45 101 ALA A N 1
ATOM 786 C CA . ALA A 1 101 ? 28.051 23.741 21.975 1.00 55.25 101 ALA A CA 1
ATOM 787 C C . ALA A 1 101 ? 27.608 23.581 20.521 1.00 54.04 101 ALA A C 1
ATOM 788 O O . ALA A 1 101 ? 26.842 24.400 20.007 1.00 52.96 101 ALA A O 1
ATOM 790 N N . GLY A 1 102 ? 28.120 22.531 19.869 1.00 52.70 102 GLY A N 1
ATOM 791 C CA . GLY A 1 102 ? 27.789 22.251 18.480 1.00 53.94 102 GLY A CA 1
ATOM 792 C C . GLY A 1 102 ? 28.829 21.354 17.814 1.00 52.20 102 GLY A C 1
ATOM 793 O O . GLY A 1 102 ? 29.657 20.753 18.494 1.00 50.09 102 GLY A O 1
ATOM 794 N N . ASN A 1 103 ? 28.769 21.270 16.482 1.00 53.12 103 ASN A N 1
ATOM 795 C CA . ASN A 1 103 ? 29.640 20.364 15.754 1.00 59.46 103 ASN A CA 1
ATOM 796 C C . ASN A 1 103 ? 30.846 21.120 15.205 1.00 59.72 103 ASN A C 1
ATOM 797 O O . ASN A 1 103 ? 30.766 21.786 14.170 1.00 67.35 103 ASN A O 1
ATOM 802 N N . TYR A 1 104 ? 31.959 21.007 15.934 1.00 48.91 104 TYR A N 1
ATOM 803 C CA . TYR A 1 104 ? 33.190 21.692 15.586 1.00 42.40 104 TYR A CA 1
ATOM 804 C C . TYR A 1 104 ? 33.949 20.869 14.541 1.00 40.07 104 TYR A C 1
ATOM 805 O O . TYR A 1 104 ? 33.989 19.645 14.637 1.00 37.27 104 TYR A O 1
ATOM 814 N N . VAL A 1 105 ? 34.544 21.548 13.547 1.00 35.46 105 VAL A N 1
ATOM 815 C CA . VAL A 1 105 ? 35.169 20.863 12.421 1.00 34.28 105 VAL A CA 1
ATOM 816 C C . VAL A 1 105 ? 36.688 21.007 12.478 1.00 35.43 105 VAL A C 1
ATOM 817 O O . VAL A 1 105 ? 37.179 22.130 12.542 1.00 37.74 105 VAL A O 1
ATOM 821 N N . ALA A 1 106 ? 37.414 19.875 12.422 1.00 34.49 106 ALA A N 1
ATOM 822 C CA . ALA A 1 106 ? 38.874 19.855 12.386 1.00 35.81 106 ALA A CA 1
ATOM 823 C C . ALA A 1 106 ? 39.381 20.090 10.960 1.00 35.54 106 ALA A C 1
ATOM 824 O O . ALA A 1 106 ? 38.621 19.956 10.003 1.00 37.15 106 ALA A O 1
ATOM 826 N N . ASP A 1 107 ? 40.669 20.439 10.831 1.00 35.35 107 ASP A N 1
ATOM 827 C CA . ASP A 1 107 ? 41.312 20.564 9.527 1.00 36.49 107 ASP A CA 1
ATOM 828 C C . ASP A 1 107 ? 41.414 19.186 8.877 1.00 36.22 107 ASP A C 1
ATOM 829 O O . ASP A 1 107 ? 41.590 18.187 9.565 1.00 36.85 107 ASP A O 1
ATOM 834 N N . ALA A 1 108 ? 41.304 19.150 7.546 1.00 37.35 108 ALA A N 1
ATOM 835 C CA . ALA A 1 108 ? 41.350 17.908 6.790 1.00 37.96 108 ALA A CA 1
ATOM 836 C C . ALA A 1 108 ? 42.215 18.103 5.545 1.00 38.10 108 ALA A C 1
ATOM 837 O O . ALA A 1 108 ? 42.411 19.240 5.120 1.00 38.33 108 ALA A O 1
ATOM 839 N N . PRO A 1 109 ? 42.800 17.023 4.971 1.00 39.26 109 PRO A N 1
ATOM 840 C CA . PRO A 1 109 ? 43.634 17.137 3.770 1.00 38.79 109 PRO A CA 1
ATOM 841 C C . PRO A 1 109 ? 42.897 17.820 2.626 1.00 39.48 109 PRO A C 1
ATOM 842 O O . PRO A 1 109 ? 41.714 17.577 2.418 1.00 43.76 109 PRO A O 1
ATOM 846 N N . ALA A 1 110 ? 43.604 18.715 1.929 1.00 38.40 110 ALA A N 1
ATOM 847 C CA . ALA A 1 110 ? 43.058 19.488 0.825 1.00 41.68 110 ALA A CA 1
ATOM 848 C C . ALA A 1 110 ? 44.207 19.974 -0.054 1.00 41.72 110 ALA A C 1
ATOM 849 O O . ALA A 1 110 ? 45.323 20.165 0.426 1.00 44.37 110 ALA A O 1
ATOM 851 N N . ASP A 1 111 ? 43.917 20.155 -1.344 1.00 41.58 111 ASP A N 1
ATOM 852 C CA . ASP A 1 111 ? 44.876 20.737 -2.269 1.00 41.10 111 ASP A CA 1
ATOM 853 C C . ASP A 1 111 ? 44.574 22.224 -2.401 1.00 39.62 111 ASP A C 1
ATOM 854 O O . ASP A 1 111 ? 43.408 22.614 -2.412 1.00 43.40 111 ASP A O 1
ATOM 859 N N . ILE A 1 112 ? 45.633 23.037 -2.483 1.00 35.81 112 ILE A N 1
ATOM 860 C CA . ILE A 1 112 ? 45.501 24.461 -2.746 1.00 32.18 112 ILE A CA 1
ATOM 861 C C . ILE A 1 112 ? 46.185 24.771 -4.077 1.00 32.00 112 ILE A C 1
ATOM 862 O O . ILE A 1 112 ? 47.030 24.006 -4.548 1.00 32.89 112 ILE A O 1
ATOM 867 N N . VAL A 1 113 ? 45.818 25.916 -4.660 1.00 31.29 113 VAL A N 1
ATOM 868 C CA . VAL A 1 113 ? 46.455 26.411 -5.865 1.00 32.12 113 VAL A CA 1
ATOM 869 C C . VAL A 1 113 ? 47.599 27.341 -5.483 1.00 31.95 113 VAL A C 1
ATOM 870 O O . VAL A 1 113 ? 47.345 28.396 -4.909 1.00 30.81 113 VAL A O 1
ATOM 874 N N . VAL A 1 114 ? 48.836 26.962 -5.858 1.00 34.30 114 VAL A N 1
ATOM 875 C CA . VAL A 1 114 ? 50.020 27.766 -5.564 1.00 35.74 114 VAL A CA 1
ATOM 876 C C . VAL A 1 114 ? 50.503 28.556 -6.782 1.00 38.17 114 VAL A C 1
ATOM 877 O O . VAL A 1 114 ? 51.223 29.537 -6.613 1.00 39.86 114 VAL A O 1
ATOM 881 N N . ASP A 1 115 ? 50.141 28.125 -8.001 1.00 38.74 115 ASP A N 1
ATOM 882 C CA . ASP A 1 115 ? 50.646 28.761 -9.211 1.00 42.05 115 ASP A CA 1
ATOM 883 C C . ASP A 1 115 ? 49.590 28.690 -10.307 1.00 48.67 115 ASP A C 1
ATOM 884 O O . ASP A 1 115 ? 49.275 27.603 -10.799 1.00 54.09 115 ASP A O 1
ATOM 889 N N . MET A 1 116 ? 49.072 29.854 -10.719 1.00 52.86 116 MET A N 1
ATOM 890 C CA . MET A 1 116 ? 47.987 29.830 -11.691 1.00 59.87 116 MET A CA 1
ATOM 891 C C . MET A 1 116 ? 48.417 30.485 -13.000 1.00 61.23 116 MET A C 1
ATOM 892 O O . MET A 1 116 ? 47.598 30.679 -13.896 1.00 65.48 116 MET A O 1
ATOM 897 N N . SER A 1 117 ? 49.720 30.742 -13.131 1.00 61.41 117 SER A N 1
ATOM 898 C CA . SER A 1 117 ? 50.249 31.521 -14.242 1.00 63.96 117 SER A CA 1
ATOM 899 C C . SER A 1 117 ? 50.087 30.805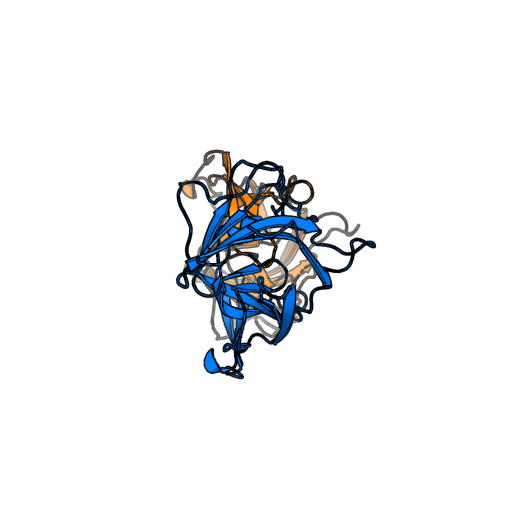 -15.591 1.00 65.03 117 SER A C 1
ATOM 900 O O . SER A 1 117 ? 50.067 31.453 -16.634 1.00 63.53 117 SER A O 1
ATOM 903 N N . ARG A 1 118 ? 49.973 29.473 -15.579 1.00 64.87 118 ARG A N 1
ATOM 904 C CA . ARG A 1 118 ? 49.919 28.724 -16.825 1.00 60.67 118 ARG A CA 1
ATOM 905 C C . ARG A 1 118 ? 48.531 28.130 -17.041 1.00 63.50 118 ARG A C 1
ATOM 906 O O . ARG A 1 118 ? 48.377 27.173 -17.805 1.00 60.97 118 ARG A O 1
ATOM 914 N N . MET A 1 119 ? 47.522 28.708 -16.380 1.00 64.62 119 MET A N 1
ATOM 915 C CA . MET A 1 119 ? 46.168 28.192 -16.497 1.00 72.62 119 MET A CA 1
ATOM 916 C C . MET A 1 119 ? 45.547 28.643 -17.820 1.00 79.19 119 MET A C 1
ATOM 917 O O . MET A 1 119 ? 44.905 27.844 -18.504 1.00 77.55 119 MET A O 1
ATOM 922 N N . GLN A 1 120 ? 45.753 29.920 -18.170 1.00 85.70 120 GLN A N 1
ATOM 923 C CA . GLN A 1 120 ? 45.223 30.499 -19.397 1.00 88.24 120 GLN A CA 1
ATOM 924 C C . GLN A 1 120 ? 45.941 29.913 -20.610 1.00 84.24 120 GLN A C 1
ATOM 925 O O . GLN A 1 120 ? 45.301 29.524 -21.588 1.00 81.24 120 GLN A O 1
ATOM 931 N N . SER A 1 121 ? 47.274 29.839 -20.523 1.00 78.96 121 SER A N 1
ATOM 932 C CA . SER A 1 121 ? 48.098 29.483 -21.664 1.00 77.74 121 SER A CA 1
ATOM 933 C C . SER A 1 121 ? 48.086 27.979 -21.935 1.00 75.24 121 SER A C 1
ATOM 934 O O . SER A 1 121 ? 48.335 27.573 -23.068 1.00 82.91 121 SER A O 1
ATOM 937 N N . GLU A 1 122 ? 47.803 27.151 -20.918 1.00 65.99 122 GLU A N 1
ATOM 938 C CA . GLU A 1 122 ? 48.053 25.720 -21.067 1.00 62.93 122 GLU A CA 1
ATOM 939 C C . GLU A 1 122 ? 47.016 24.856 -20.351 1.00 59.37 122 GLU A C 1
ATOM 940 O O . GLU A 1 122 ? 47.006 23.632 -20.532 1.00 56.85 122 GLU A O 1
ATOM 946 N N . GLY A 1 123 ? 46.185 25.479 -19.507 1.00 55.30 123 GLY A N 1
ATOM 947 C CA . GLY A 1 123 ? 45.267 24.745 -18.646 1.00 52.77 123 GLY A CA 1
ATOM 948 C C . GLY A 1 123 ? 46.017 23.911 -17.604 1.00 53.61 123 GLY A C 1
ATOM 949 O O . GLY A 1 123 ? 45.627 22.781 -17.297 1.00 49.36 123 GLY A O 1
ATOM 950 N N . VAL A 1 124 ? 47.118 24.481 -17.093 1.00 50.45 124 VAL A N 1
ATOM 951 C CA . VAL A 1 124 ? 47.965 23.837 -16.098 1.00 49.21 124 VAL A CA 1
ATOM 952 C C . VAL A 1 124 ? 47.903 24.637 -14.797 1.00 46.82 124 VAL A C 1
ATOM 953 O O . VAL A 1 124 ? 47.910 25.869 -14.813 1.00 44.80 124 VAL A O 1
ATOM 957 N N . LEU A 1 125 ? 47.856 23.915 -13.673 1.00 48.19 125 LEU A N 1
ATOM 958 C CA . LEU A 1 125 ? 47.907 24.508 -12.347 1.00 45.73 125 LEU A CA 1
ATOM 959 C C . LEU A 1 125 ? 48.956 23.793 -11.501 1.00 43.52 125 LEU A C 1
ATOM 960 O O . LEU A 1 125 ? 49.018 22.556 -11.516 1.00 37.34 125 LEU A O 1
ATOM 965 N N . GLY A 1 126 ? 49.730 24.597 -10.753 1.00 40.54 126 GLY A N 1
ATOM 966 C CA . GLY A 1 126 ? 50.529 24.116 -9.638 1.00 36.25 126 GLY A CA 1
ATOM 967 C C . GLY A 1 126 ? 49.674 23.972 -8.382 1.00 37.43 126 GLY A C 1
ATOM 968 O O . GLY A 1 126 ? 49.107 24.947 -7.890 1.00 37.75 126 GLY A O 1
ATOM 969 N N . MET A 1 127 ? 49.606 22.736 -7.875 1.00 38.10 127 MET A N 1
ATOM 970 C CA . MET A 1 127 ? 48.788 22.357 -6.735 1.00 39.02 127 MET A CA 1
ATOM 971 C C . MET A 1 127 ? 49.698 21.836 -5.629 1.00 40.01 127 MET A C 1
ATOM 972 O O . MET A 1 127 ? 50.685 21.163 -5.926 1.00 42.46 127 MET A O 1
ATOM 977 N N . VAL A 1 128 ? 49.334 22.082 -4.362 1.00 38.63 128 VAL A N 1
ATOM 978 C CA . VAL A 1 128 ? 50.053 21.493 -3.236 1.00 38.35 128 VAL A CA 1
ATOM 979 C C . VAL A 1 128 ? 49.040 20.848 -2.293 1.00 40.27 128 VAL A C 1
ATOM 980 O O . VAL A 1 128 ? 48.005 21.444 -1.981 1.00 38.73 128 VAL A O 1
ATOM 984 N N . LYS A 1 129 ? 49.347 19.613 -1.878 1.00 43.14 129 LYS A N 1
ATOM 985 C CA . LYS A 1 129 ? 48.527 18.902 -0.905 1.00 48.28 129 LYS A CA 1
ATOM 986 C C . LYS A 1 129 ? 48.887 19.385 0.499 1.00 46.62 129 LYS A C 1
ATOM 987 O O . LYS A 1 129 ? 50.024 19.226 0.940 1.00 49.40 129 LYS A O 1
ATOM 993 N N . THR A 1 130 ? 47.906 19.990 1.180 1.00 41.17 130 THR A N 1
ATOM 994 C CA . THR A 1 130 ? 48.105 20.546 2.509 1.00 39.17 130 THR A CA 1
ATOM 995 C C . THR A 1 130 ? 46.916 20.192 3.410 1.00 37.87 130 THR A C 1
ATOM 996 O O . THR A 1 130 ? 46.262 19.175 3.190 1.00 41.17 130 THR A O 1
ATOM 1000 N N . MET A 1 131 ? 46.662 21.025 4.431 1.00 34.74 131 MET A N 1
ATOM 1001 C CA . MET A 1 131 ? 45.533 20.862 5.336 1.00 34.70 131 MET A CA 1
ATOM 1002 C C . MET A 1 131 ? 44.725 22.155 5.330 1.00 32.74 131 MET A C 1
ATOM 1003 O O . MET A 1 131 ? 45.299 23.232 5.446 1.00 32.65 131 MET A O 1
ATOM 1008 N N . LEU A 1 132 ? 43.399 22.053 5.184 1.00 31.64 132 LEU A N 1
ATOM 1009 C CA . LEU A 1 132 ? 42.551 23.234 5.290 1.00 30.29 132 LEU A CA 1
ATOM 1010 C C . LEU A 1 132 ? 41.423 22.933 6.260 1.00 30.37 132 LEU A C 1
ATOM 1011 O O . LEU A 1 132 ? 41.091 21.770 6.466 1.00 30.23 132 LEU A O 1
ATOM 1016 N N . ASN A 1 133 ? 40.828 23.995 6.815 1.00 32.25 133 ASN A N 1
ATOM 1017 C CA . ASN A 1 133 ? 39.639 23.864 7.640 1.00 31.94 133 ASN A CA 1
ATOM 1018 C C . ASN A 1 133 ? 38.421 24.268 6.818 1.00 32.85 133 ASN A C 1
ATOM 1019 O O . ASN A 1 133 ? 38.276 25.440 6.456 1.00 31.96 133 ASN A O 1
ATOM 1024 N N . GLY A 1 134 ? 37.548 23.285 6.561 1.00 32.39 134 GLY A N 1
ATOM 1025 C CA . GLY A 1 134 ? 36.425 23.451 5.655 1.00 31.22 134 GLY A CA 1
ATOM 1026 C C . GLY A 1 134 ? 35.403 24.460 6.175 1.00 33.19 134 GLY A C 1
ATOM 1027 O O . GLY A 1 134 ? 34.835 25.229 5.398 1.00 34.40 134 GLY A O 1
ATOM 1028 N N . GLU A 1 135 ? 35.173 24.443 7.498 1.00 34.35 135 GLU A N 1
ATOM 1029 C CA . GLU A 1 135 ? 34.192 25.308 8.136 1.00 31.61 135 GLU A CA 1
ATOM 1030 C C . GLU A 1 135 ? 34.649 26.761 8.045 1.00 32.18 135 GLU A C 1
ATOM 1031 O O . GLU A 1 135 ? 33.905 27.618 7.581 1.00 34.25 135 GLU A O 1
ATOM 1037 N N . MET A 1 136 ? 35.875 27.039 8.498 1.00 32.32 136 MET A N 1
ATOM 1038 C CA . MET A 1 136 ? 36.337 28.415 8.479 1.00 35.21 136 MET A CA 1
ATOM 1039 C C . MET A 1 136 ? 36.343 28.933 7.041 1.00 34.94 136 MET A C 1
ATOM 1040 O O . MET A 1 136 ? 36.119 30.123 6.811 1.00 35.76 136 MET A O 1
ATOM 1045 N N . GLY A 1 137 ? 36.580 28.015 6.094 1.00 33.76 137 GLY A N 1
ATOM 1046 C CA . GLY A 1 137 ? 36.591 28.307 4.671 1.00 33.52 137 GLY A CA 1
ATOM 1047 C C . GLY A 1 137 ? 35.295 28.969 4.210 1.00 33.62 137 GLY A C 1
ATOM 1048 O O . GLY A 1 137 ? 35.279 29.624 3.173 1.00 35.13 137 GLY A O 1
ATOM 1049 N N . LYS A 1 138 ? 34.229 28.841 5.011 1.00 33.82 138 LYS A N 1
ATOM 1050 C CA . LYS A 1 138 ? 32.928 29.379 4.654 1.00 32.08 138 LYS A CA 1
ATOM 1051 C C . LYS A 1 138 ? 32.846 30.887 4.898 1.00 31.99 138 LYS A C 1
ATOM 1052 O O . LYS A 1 138 ? 31.802 31.492 4.657 1.00 32.91 138 LYS A O 1
ATOM 1058 N N . TRP A 1 139 ? 33.932 31.508 5.364 1.00 32.25 139 TRP A N 1
ATOM 1059 C CA . TRP A 1 139 ? 33.891 32.930 5.687 1.00 35.36 139 TRP A CA 1
ATOM 1060 C C . TRP A 1 139 ? 33.544 33.788 4.463 1.00 38.64 139 TRP A C 1
ATOM 1061 O O . TRP A 1 139 ? 33.066 34.920 4.595 1.00 42.14 139 TRP A O 1
ATOM 1072 N N . VAL A 1 140 ? 33.815 33.238 3.273 1.00 39.10 140 VAL A N 1
ATOM 1073 C CA . VAL A 1 140 ? 33.355 33.803 2.018 1.00 38.32 140 VAL A CA 1
ATOM 1074 C C . VAL A 1 140 ? 32.502 32.739 1.345 1.00 39.45 140 VAL A C 1
ATOM 1075 O O . VAL A 1 140 ? 32.835 31.557 1.402 1.00 39.00 140 VAL A O 1
ATOM 1079 N N . LYS A 1 141 ? 31.389 33.180 0.753 1.00 41.50 141 LYS A N 1
ATOM 1080 C CA . LYS A 1 141 ? 30.487 32.303 0.029 1.00 40.82 141 LYS A CA 1
ATOM 1081 C C . LYS A 1 141 ? 30.577 32.673 -1.443 1.00 38.53 141 LYS A C 1
ATOM 1082 O O . LYS A 1 141 ? 30.476 33.854 -1.796 1.00 35.45 141 LYS A O 1
ATOM 1088 N N . SER A 1 142 ? 30.788 31.654 -2.283 1.00 37.26 142 SER A N 1
ATOM 1089 C CA . SER A 1 142 ? 30.819 31.886 -3.716 1.00 37.68 142 SER A CA 1
ATOM 1090 C C . SER A 1 142 ? 29.421 32.295 -4.159 1.00 36.55 142 SER A C 1
ATOM 1091 O O . SER A 1 142 ? 28.436 31.720 -3.698 1.00 35.13 142 SER A O 1
ATOM 1094 N N . ASN A 1 143 ? 29.365 33.317 -5.016 1.00 36.43 143 ASN A N 1
ATOM 1095 C CA . ASN A 1 143 ? 28.151 33.685 -5.719 1.00 37.35 143 ASN A CA 1
ATOM 1096 C C . ASN A 1 143 ? 28.066 32.923 -7.051 1.00 44.89 143 ASN A C 1
ATOM 1097 O O . ASN A 1 143 ? 27.205 33.230 -7.873 1.00 48.28 143 ASN A O 1
ATOM 1102 N N . GLY A 1 144 ? 28.934 31.913 -7.261 1.00 43.31 144 GLY A N 1
ATOM 1103 C CA . GLY A 1 144 ? 29.167 31.329 -8.576 1.00 41.22 144 GLY A CA 1
ATOM 1104 C C . GLY A 1 144 ? 30.472 31.838 -9.200 1.00 45.58 144 GLY A C 1
ATOM 1105 O O . GLY A 1 144 ? 30.888 32.969 -8.942 1.00 43.84 144 GLY A O 1
ATOM 1106 N N . MET A 1 145 ? 31.112 31.001 -10.032 1.00 45.64 145 MET A N 1
ATOM 1107 C CA . MET A 1 145 ? 32.405 31.320 -10.626 1.00 49.43 145 MET A CA 1
ATOM 1108 C C . MET A 1 145 ? 32.294 32.542 -11.535 1.00 51.15 145 MET A C 1
ATOM 1109 O O . MET A 1 145 ? 31.258 32.789 -12.163 1.00 46.68 145 MET A O 1
ATOM 1114 N N . GLY A 1 146 ? 33.403 33.289 -11.591 1.00 49.92 146 GLY A N 1
ATOM 1115 C CA . GLY A 1 146 ? 33.494 34.493 -12.397 1.00 48.55 146 GLY A CA 1
ATOM 1116 C C . GLY A 1 146 ? 32.785 35.670 -11.736 1.00 50.31 146 GLY A C 1
ATOM 1117 O O . GLY A 1 146 ? 32.474 36.662 -12.394 1.00 55.13 146 GLY A O 1
ATOM 1118 N N . LYS A 1 147 ? 32.534 35.550 -10.429 1.00 46.20 147 LYS A N 1
ATOM 1119 C CA . LYS A 1 147 ? 31.799 36.582 -9.719 1.00 43.56 147 LYS A CA 1
ATOM 1120 C C . LYS A 1 147 ? 32.489 36.839 -8.386 1.00 42.25 147 LYS A C 1
ATOM 1121 O O . LYS A 1 147 ? 33.002 35.903 -7.773 1.00 43.19 147 LYS A O 1
ATOM 1127 N N . PRO A 1 148 ? 32.537 38.106 -7.908 1.00 40.95 148 PRO A N 1
ATOM 1128 C CA . PRO A 1 148 ? 33.049 38.398 -6.566 1.00 39.14 148 PRO A CA 1
ATOM 1129 C C . PRO A 1 148 ? 32.338 37.518 -5.543 1.00 39.01 148 PRO A C 1
ATOM 1130 O O . PRO A 1 148 ? 31.145 37.264 -5.673 1.00 44.50 148 PRO A O 1
ATOM 1134 N N . LYS A 1 149 ? 33.087 37.015 -4.560 1.00 37.14 149 LYS A N 1
ATOM 1135 C CA . LYS A 1 149 ? 32.498 36.260 -3.469 1.00 36.30 149 LYS A CA 1
ATOM 1136 C C . LYS A 1 149 ? 31.909 37.257 -2.479 1.00 37.30 149 LYS A C 1
ATOM 1137 O O . LYS A 1 149 ? 32.185 38.449 -2.589 1.00 39.56 149 LYS A O 1
ATOM 1143 N N . THR A 1 150 ? 31.111 36.764 -1.515 1.00 37.75 150 THR A N 1
ATOM 1144 C CA . THR A 1 150 ? 30.584 37.594 -0.441 1.00 33.90 150 THR A CA 1
ATOM 1145 C C . THR A 1 150 ? 31.076 37.088 0.915 1.00 34.79 150 THR A C 1
ATOM 1146 O O . THR A 1 150 ? 31.083 35.883 1.198 1.00 30.12 150 THR A O 1
ATOM 1150 N N . VAL A 1 151 ? 31.471 38.055 1.759 1.00 32.33 151 VAL A N 1
ATOM 1151 C CA . VAL A 1 151 ? 31.887 37.756 3.115 1.00 31.35 151 VAL A CA 1
ATOM 1152 C C . VAL A 1 151 ? 30.622 37.441 3.908 1.00 32.09 151 VAL A C 1
ATOM 1153 O O . VAL A 1 151 ? 29.639 38.177 3.808 1.00 33.18 151 VAL A O 1
ATOM 1157 N N . MET A 1 152 ? 30.647 36.319 4.640 1.00 31.70 152 MET A N 1
ATOM 1158 C CA . MET A 1 152 ? 29.551 35.940 5.511 1.00 35.23 152 MET A CA 1
ATOM 1159 C C . MET A 1 152 ? 29.656 36.715 6.820 1.00 37.32 152 MET A C 1
ATOM 1160 O O . MET A 1 152 ? 30.751 37.060 7.259 1.00 38.98 152 MET A O 1
ATOM 1165 N N . GLY A 1 153 ? 28.502 36.944 7.456 1.00 35.49 153 GLY A N 1
ATOM 1166 C CA . GLY A 1 153 ? 28.473 37.769 8.648 1.00 32.70 153 GLY A CA 1
ATOM 1167 C C . GLY A 1 153 ? 28.568 36.970 9.943 1.00 32.16 153 GLY A C 1
ATOM 1168 O O . GLY A 1 153 ? 28.640 37.563 11.014 1.00 33.09 153 GLY A O 1
ATOM 1169 N N . ASN A 1 154 ? 28.573 35.636 9.839 1.00 30.70 154 ASN A N 1
ATOM 1170 C CA . ASN A 1 154 ? 28.417 34.784 11.004 1.00 31.21 154 ASN A CA 1
ATOM 1171 C C . ASN A 1 154 ? 29.676 34.823 11.849 1.00 32.43 154 ASN A C 1
ATOM 1172 O O . ASN A 1 154 ? 30.778 34.877 11.309 1.00 37.71 154 ASN A O 1
ATOM 1177 N N . VAL A 1 155 ? 29.493 34.767 13.171 1.00 31.92 155 VAL A N 1
ATOM 1178 C CA . VAL A 1 155 ? 30.621 34.617 14.073 1.00 31.84 155 VAL A CA 1
ATOM 1179 C C . VAL A 1 155 ? 31.079 33.164 14.003 1.00 30.66 155 VAL A C 1
ATOM 1180 O O . VAL A 1 155 ? 30.261 32.259 14.117 1.00 29.11 155 VAL A O 1
ATOM 1184 N N . PHE A 1 156 ? 32.382 32.964 13.787 1.00 28.71 156 PHE A N 1
ATOM 1185 C CA . PHE A 1 156 ? 32.985 31.645 13.823 1.00 29.71 156 PHE A CA 1
ATOM 1186 C C . PHE A 1 156 ? 33.568 31.413 15.215 1.00 30.55 156 PHE A C 1
ATOM 1187 O O . PHE A 1 156 ? 34.273 32.270 15.741 1.00 32.26 156 PHE A O 1
ATOM 1195 N N . ALA A 1 157 ? 33.290 30.237 15.788 1.00 30.94 157 ALA A N 1
ATOM 1196 C CA . ALA A 1 157 ? 33.866 29.807 17.052 1.00 29.49 157 ALA A CA 1
ATOM 1197 C C . ALA A 1 157 ? 35.017 28.846 16.777 1.00 29.73 157 ALA A C 1
ATOM 1198 O O . ALA A 1 157 ? 34.875 27.956 15.945 1.00 32.39 157 ALA A O 1
ATOM 1200 N N . VAL A 1 158 ? 36.151 29.047 17.472 1.00 32.44 158 VAL A N 1
ATOM 1201 C CA . VAL A 1 158 ? 37.367 28.252 17.303 1.00 33.38 158 VAL A CA 1
ATOM 1202 C C . VAL A 1 158 ? 37.896 27.807 18.673 1.00 34.53 158 VAL A C 1
ATOM 1203 O O . VAL A 1 158 ? 38.180 28.657 19.521 1.00 33.82 158 VAL A O 1
ATOM 1207 N N . LYS A 1 159 ? 38.025 26.478 18.853 1.00 34.68 159 LYS A N 1
ATOM 1208 C CA . LYS A 1 159 ? 38.610 25.823 20.016 1.00 36.59 159 LYS A CA 1
ATOM 1209 C C . LYS A 1 159 ? 39.988 25.295 19.620 1.00 36.46 159 LYS A C 1
ATOM 1210 O O . LYS A 1 159 ? 40.102 24.585 18.619 1.00 35.40 159 LYS A O 1
ATOM 1216 N N . PHE A 1 160 ? 41.012 25.590 20.432 1.00 36.63 160 PHE A N 1
ATOM 1217 C CA . PHE A 1 160 ? 42.351 25.080 20.167 1.00 37.37 160 PHE A CA 1
ATOM 1218 C C . PHE A 1 160 ? 42.734 24.031 21.212 1.00 38.46 160 PHE A C 1
ATOM 1219 O O . PHE A 1 160 ? 42.358 24.137 22.379 1.00 40.01 160 PHE A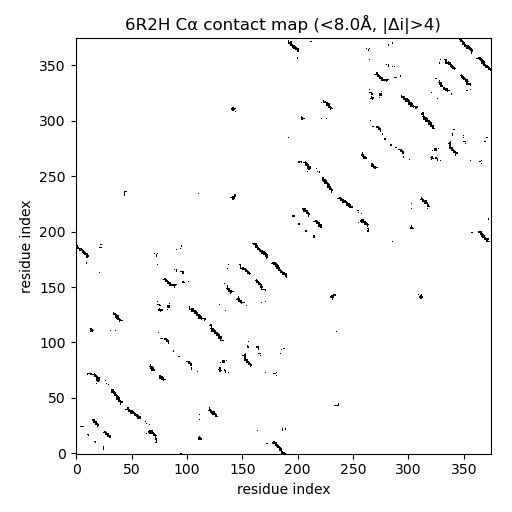 O 1
ATOM 1227 N N . LYS A 1 161 ? 43.514 23.035 20.768 1.00 41.18 161 LYS A N 1
ATOM 1228 C CA . LYS A 1 161 ? 44.021 21.936 21.579 1.00 43.70 161 LYS A CA 1
ATOM 1229 C C . LYS A 1 161 ? 44.719 22.456 22.839 1.00 42.69 161 LYS A C 1
ATOM 1230 O O . LYS A 1 161 ? 44.762 21.764 23.857 1.00 41.62 161 LYS A O 1
ATOM 1236 N N . ASN A 1 162 ? 45.279 23.669 22.754 1.00 40.26 162 ASN A N 1
ATOM 1237 C CA . ASN A 1 162 ? 46.038 24.250 23.845 1.00 37.74 162 ASN A CA 1
ATOM 1238 C C . ASN A 1 162 ? 45.094 24.892 24.860 1.00 38.50 162 ASN A C 1
ATOM 1239 O O . ASN A 1 162 ? 45.545 25.344 25.910 1.00 43.17 162 ASN A O 1
ATOM 1244 N N . GLY A 1 163 ? 43.799 24.969 24.533 1.00 35.16 163 GLY A N 1
ATOM 1245 C CA . GLY A 1 163 ? 42.821 25.443 25.497 1.00 34.03 163 GLY A CA 1
ATOM 1246 C C . GLY A 1 163 ? 42.441 26.908 25.301 1.00 34.19 163 GLY A C 1
ATOM 1247 O O . GLY A 1 163 ? 41.575 27.431 25.994 1.00 35.40 163 GLY A O 1
ATOM 1248 N N . ASN A 1 164 ? 43.087 27.595 24.362 1.00 36.21 164 ASN A N 1
ATOM 1249 C CA . ASN A 1 164 ? 42.628 28.926 23.998 1.00 37.29 164 ASN A CA 1
ATOM 1250 C C . ASN A 1 164 ? 41.456 28.789 23.031 1.00 38.82 164 ASN A C 1
ATOM 1251 O O . ASN A 1 164 ? 41.184 27.708 22.501 1.00 41.65 164 ASN A O 1
ATOM 1256 N N . ALA A 1 165 ? 40.759 29.905 22.817 1.00 33.92 165 ALA A N 1
ATOM 1257 C CA . ALA A 1 165 ? 39.589 29.902 21.966 1.00 31.89 165 ALA A CA 1
ATOM 1258 C C . ALA A 1 165 ? 39.426 31.293 21.360 1.00 30.54 165 ALA A C 1
ATOM 1259 O O . ALA A 1 165 ? 40.043 32.253 21.836 1.00 28.79 165 ALA A O 1
ATOM 1261 N N . ALA A 1 166 ? 38.607 31.389 20.302 1.00 28.93 166 ALA A N 1
ATOM 1262 C CA . ALA A 1 166 ? 38.334 32.689 19.707 1.00 29.67 166 ALA A CA 1
ATOM 1263 C C . ALA A 1 166 ? 36.953 32.749 19.058 1.00 29.08 166 ALA A C 1
ATOM 1264 O O . ALA A 1 166 ? 36.397 31.739 18.626 1.00 29.97 166 ALA A O 1
ATOM 1266 N N . LEU A 1 167 ? 36.426 33.971 18.975 1.00 28.98 167 LEU A N 1
ATOM 1267 C CA . LEU A 1 167 ? 35.181 34.252 18.281 1.00 28.50 167 LEU A CA 1
ATOM 1268 C C . LEU A 1 167 ? 35.470 35.323 17.233 1.00 30.18 167 LEU A C 1
ATOM 1269 O O . LEU A 1 167 ? 35.899 36.429 17.572 1.00 33.38 167 LEU A O 1
ATOM 1274 N N . ILE A 1 168 ? 35.245 34.984 15.959 1.00 28.65 168 ILE A N 1
ATOM 1275 C CA . ILE A 1 168 ? 35.746 35.774 14.843 1.00 30.20 168 ILE A CA 1
ATOM 1276 C C . ILE A 1 168 ? 34.572 36.154 13.942 1.00 32.44 168 ILE A C 1
ATOM 1277 O O . ILE A 1 168 ? 33.771 35.297 13.569 1.00 32.19 168 ILE A O 1
ATOM 1282 N N . LYS A 1 169 ? 34.500 37.432 13.556 1.00 32.48 169 LYS A N 1
ATOM 1283 C CA . LYS A 1 169 ? 33.547 37.865 12.549 1.00 33.95 169 LYS A CA 1
ATOM 1284 C C . LYS A 1 169 ? 34.313 38.563 11.428 1.00 34.19 169 LYS A C 1
ATOM 1285 O O . LYS A 1 169 ? 35.013 39.541 11.681 1.00 35.57 169 LYS A O 1
ATOM 1291 N N . PHE A 1 170 ? 34.177 38.043 10.201 1.00 33.48 170 PHE A N 1
ATOM 1292 C CA . PHE A 1 170 ? 34.902 38.545 9.042 1.00 31.55 170 PHE A CA 1
ATOM 1293 C C . PHE A 1 170 ? 34.264 39.831 8.520 1.00 33.08 170 PHE A C 1
ATOM 1294 O O . PHE A 1 170 ? 33.046 39.977 8.524 1.00 32.14 170 PHE A O 1
ATOM 1302 N N . LYS A 1 171 ? 35.111 40.765 8.079 1.00 37.42 171 LYS A N 1
ATOM 1303 C CA . LYS A 1 171 ? 34.668 42.046 7.540 1.00 40.35 171 LYS A CA 1
ATOM 1304 C C . LYS A 1 171 ? 34.827 42.110 6.016 1.00 38.25 171 LYS A C 1
ATOM 1305 O O . LYS A 1 171 ? 33.848 42.356 5.333 1.00 38.24 171 LYS A O 1
ATOM 1311 N N . ASP A 1 172 ? 36.035 41.899 5.474 1.00 39.19 172 ASP A N 1
ATOM 1312 C CA . ASP A 1 172 ? 36.289 42.178 4.060 1.00 40.14 172 ASP A CA 1
ATOM 1313 C C . ASP A 1 172 ? 37.204 41.115 3.451 1.00 39.09 172 ASP A C 1
ATOM 1314 O O . ASP A 1 172 ? 38.068 40.584 4.157 1.00 36.77 172 ASP A O 1
ATOM 1319 N N . ASN A 1 173 ? 37.035 40.847 2.137 1.00 34.87 173 ASN A N 1
ATOM 1320 C CA . ASN A 1 173 ? 37.925 39.954 1.403 1.00 32.86 173 ASN A CA 1
ATOM 1321 C C . ASN A 1 173 ? 38.614 40.698 0.259 1.00 34.41 173 ASN A C 1
ATOM 1322 O O . ASN A 1 173 ? 39.373 40.101 -0.511 1.00 32.47 173 ASN A O 1
ATOM 1327 N N . LEU A 1 174 ? 38.337 42.005 0.160 1.00 35.35 174 LEU A N 1
ATOM 1328 C CA . LEU A 1 174 ? 38.897 42.873 -0.864 1.00 35.65 174 LEU A CA 1
ATOM 1329 C C . LEU A 1 174 ? 39.321 44.192 -0.218 1.00 38.31 174 LEU A C 1
ATOM 1330 O O . LEU A 1 174 ? 38.865 44.532 0.885 1.00 42.08 174 LEU A O 1
ATOM 1335 N N . ASP A 1 175 ? 40.191 44.919 -0.934 1.00 33.75 175 ASP A N 1
ATOM 1336 C CA . ASP A 1 175 ? 40.638 46.251 -0.569 1.00 32.92 175 ASP A CA 1
ATOM 1337 C C . ASP A 1 175 ? 39.548 47.250 -0.944 1.00 34.39 175 ASP A C 1
ATOM 1338 O O . ASP A 1 175 ? 38.484 46.852 -1.412 1.00 36.65 175 ASP A O 1
ATOM 1343 N N . LYS A 1 176 ? 39.835 48.545 -0.783 1.00 34.89 176 LYS A N 1
ATOM 1344 C CA . LYS A 1 176 ? 38.869 49.589 -1.097 1.00 36.52 176 LYS A CA 1
ATOM 1345 C C . LYS A 1 176 ? 38.505 49.615 -2.589 1.00 35.50 176 LYS A C 1
ATOM 1346 O O . LYS A 1 176 ? 37.359 49.886 -2.932 1.00 32.71 176 LYS A O 1
ATOM 1352 N N . THR A 1 177 ? 39.475 49.337 -3.471 1.00 35.24 177 THR A N 1
ATOM 1353 C CA . THR A 1 177 ? 39.258 49.409 -4.913 1.00 35.04 177 THR A CA 1
ATOM 1354 C C . THR A 1 177 ? 38.390 48.241 -5.378 1.00 34.90 177 THR A C 1
ATOM 1355 O O . THR A 1 177 ? 37.747 48.318 -6.427 1.00 33.55 177 THR A O 1
ATOM 1359 N N . GLY A 1 178 ? 38.395 47.162 -4.588 1.00 34.75 178 GLY A N 1
ATOM 1360 C CA . GLY A 1 178 ? 37.706 45.933 -4.943 1.00 37.20 178 GLY A CA 1
ATOM 1361 C C . GLY A 1 178 ? 38.493 45.100 -5.952 1.00 40.15 178 GLY A C 1
ATOM 1362 O O . GLY A 1 178 ? 37.941 44.192 -6.564 1.00 42.32 178 GLY A O 1
ATOM 1363 N N . LYS A 1 179 ? 39.792 45.393 -6.109 1.00 43.42 179 LYS A N 1
ATOM 1364 C CA . LYS A 1 179 ? 40.599 44.738 -7.128 1.00 42.22 179 LYS A CA 1
ATOM 1365 C C . LYS A 1 179 ? 41.620 43.807 -6.479 1.00 42.05 179 LYS A C 1
ATOM 1366 O O . LYS A 1 179 ? 42.030 42.836 -7.106 1.00 40.56 179 LYS A O 1
ATOM 1372 N N . LYS A 1 180 ? 42.016 44.096 -5.229 1.00 38.20 180 LYS A N 1
ATOM 1373 C CA . LYS A 1 180 ? 43.072 43.351 -4.552 1.00 37.69 180 LYS A CA 1
ATOM 1374 C C . LYS A 1 180 ? 42.493 42.540 -3.392 1.00 39.41 180 LYS A C 1
ATOM 1375 O O . LYS A 1 180 ? 41.716 43.059 -2.595 1.00 42.50 180 LYS A O 1
ATOM 1381 N N . LYS A 1 181 ? 42.928 41.282 -3.259 1.00 41.04 181 LYS A N 1
ATOM 1382 C CA . LYS A 1 181 ? 42.504 40.397 -2.185 1.00 41.76 181 LYS A CA 1
ATOM 1383 C C . LYS A 1 181 ? 42.982 40.903 -0.825 1.00 40.78 181 LYS A C 1
ATOM 1384 O O . LYS A 1 181 ? 44.021 41.561 -0.732 1.00 41.48 181 LYS A O 1
ATOM 1390 N N . ALA A 1 182 ? 42.222 40.546 0.225 1.00 39.69 182 ALA A N 1
ATOM 1391 C CA . ALA A 1 182 ? 42.495 40.956 1.595 1.00 37.25 182 ALA A CA 1
ATOM 1392 C C . ALA A 1 182 ? 41.775 40.032 2.572 1.00 37.54 182 ALA A C 1
ATOM 1393 O O . ALA A 1 182 ? 40.844 39.326 2.201 1.00 37.15 182 ALA A O 1
ATOM 1395 N N . VAL A 1 183 ? 42.237 40.040 3.826 1.00 36.57 183 VAL A N 1
ATOM 1396 C CA . VAL A 1 183 ? 41.572 39.357 4.921 1.00 34.22 183 VAL A CA 1
ATOM 1397 C C . VAL A 1 183 ? 41.442 40.389 6.037 1.00 36.08 183 VAL A C 1
ATOM 1398 O O . VAL A 1 183 ? 42.442 40.984 6.444 1.00 39.99 183 VAL A O 1
ATOM 1402 N N . SER A 1 184 ? 40.202 40.618 6.487 1.00 35.60 184 SER A N 1
ATOM 1403 C CA . SER A 1 184 ? 39.887 41.564 7.546 1.00 35.47 184 SER A CA 1
ATOM 1404 C C . SER A 1 184 ? 38.817 40.962 8.456 1.00 37.42 184 SER A C 1
ATOM 1405 O O . SER A 1 184 ? 37.845 40.414 7.945 1.00 41.17 184 SER A O 1
ATOM 1408 N N . PHE A 1 185 ? 39.001 41.035 9.785 1.00 35.14 185 PHE A N 1
ATOM 1409 C CA . PHE A 1 185 ? 37.995 40.553 10.724 1.00 34.25 185 PHE A CA 1
ATOM 1410 C C . PHE A 1 185 ? 38.140 41.210 12.092 1.00 33.65 185 PHE A C 1
ATOM 1411 O O . PHE A 1 185 ? 39.183 41.770 12.420 1.00 34.88 185 PHE A O 1
ATOM 1419 N N . ASP A 1 186 ? 37.068 41.122 12.882 1.00 33.00 186 ASP A N 1
ATOM 1420 C CA . ASP A 1 186 ? 37.097 41.452 14.298 1.00 32.18 186 ASP A CA 1
ATOM 1421 C C . ASP A 1 186 ? 36.991 40.155 15.079 1.00 31.37 186 ASP A C 1
ATOM 1422 O O . ASP A 1 186 ? 36.439 39.178 14.565 1.00 30.22 186 ASP A O 1
ATOM 1427 N N . TYR A 1 187 ? 37.513 40.167 16.313 1.00 29.61 187 TYR A N 1
ATOM 1428 C CA . TYR A 1 187 ? 37.568 38.939 17.083 1.00 31.22 187 TYR A CA 1
ATOM 1429 C C . TYR A 1 187 ? 37.735 39.187 18.579 1.00 32.31 187 TYR A C 1
ATOM 1430 O O . TYR A 1 187 ? 38.231 40.223 19.009 1.00 32.16 187 TYR A O 1
ATOM 1439 N N . LYS A 1 188 ? 37.341 38.181 19.355 1.00 34.14 188 LYS A N 1
ATOM 1440 C CA . LYS A 1 188 ? 37.613 38.167 20.773 1.00 36.79 188 LYS A CA 1
ATOM 1441 C C . LYS A 1 188 ? 38.474 36.944 21.029 1.00 38.06 188 LYS A C 1
ATOM 1442 O O . LYS A 1 188 ? 38.179 35.866 20.522 1.00 40.14 188 LYS A O 1
ATOM 1448 N N . PHE A 1 189 ? 39.532 37.137 21.823 1.00 39.51 189 PHE A N 1
ATOM 1449 C CA . PHE A 1 189 ? 40.415 36.049 22.197 1.00 37.47 189 PHE A CA 1
ATOM 1450 C C . PHE A 1 189 ? 40.098 35.602 23.623 1.00 38.36 189 PHE A C 1
ATOM 1451 O O . PHE A 1 189 ? 39.906 36.435 24.506 1.00 45.63 189 PHE A O 1
ATOM 1459 N N . ILE A 1 190 ? 40.032 34.278 23.824 1.00 35.12 190 ILE A N 1
ATOM 1460 C CA . ILE A 1 190 ? 39.662 33.691 25.099 1.00 33.00 190 ILE A CA 1
ATOM 1461 C C . ILE A 1 190 ? 40.813 32.814 25.574 1.00 37.07 190 ILE A C 1
ATOM 1462 O O . ILE A 1 190 ? 40.942 31.661 25.151 1.00 41.99 190 ILE A O 1
ATOM 1467 N N . LYS A 1 191 ? 41.646 33.379 26.461 1.00 39.28 191 LYS A N 1
ATOM 1468 C CA . LYS A 1 191 ? 42.848 32.702 26.910 1.00 42.41 191 LYS A CA 1
ATOM 1469 C C . LYS A 1 191 ? 42.479 31.619 27.916 1.00 41.75 191 LYS A C 1
ATOM 1470 O O . LYS A 1 191 ? 41.678 31.866 28.815 1.00 44.58 191 LYS A O 1
ATOM 1476 N N . LYS A 1 192 ? 43.070 30.427 27.748 1.00 42.12 192 LYS A N 1
ATOM 1477 C CA . LYS A 1 192 ? 42.862 29.315 28.664 1.00 44.11 192 LYS A CA 1
ATOM 1478 C C . LYS A 1 192 ? 43.085 29.801 30.094 1.00 44.37 192 LYS A C 1
ATOM 1479 O O . LYS A 1 192 ? 44.115 30.411 30.361 1.00 42.70 192 LYS A O 1
ATOM 1485 N N . ALA A 1 193 ? 42.102 29.587 30.983 1.00 44.97 193 ALA A N 1
ATOM 1486 C CA . ALA A 1 193 ? 42.189 30.185 32.309 1.00 51.41 193 ALA A CA 1
ATOM 1487 C C . ALA A 1 193 ? 42.989 29.286 33.259 1.00 52.48 193 ALA A C 1
ATOM 1488 O O . ALA A 1 193 ? 43.740 29.780 34.087 1.00 55.10 193 ALA A O 1
ATOM 1490 N N . THR B 1 3 ? 42.196 9.484 -53.438 1.00 72.88 3 THR B N 1
ATOM 1491 C CA . THR B 1 3 ? 40.808 8.930 -53.241 1.00 78.05 3 THR B CA 1
ATOM 1492 C C . THR B 1 3 ? 39.751 10.037 -53.274 1.00 74.40 3 THR B C 1
ATOM 1493 O O . THR B 1 3 ? 38.579 9.782 -53.000 1.00 81.92 3 THR B O 1
ATOM 1497 N N . GLN B 1 4 ? 40.157 11.259 -53.639 1.00 65.38 4 GLN B N 1
ATOM 1498 C CA . GLN B 1 4 ? 39.209 12.334 -53.904 1.00 59.15 4 GLN B CA 1
ATOM 1499 C C . GLN B 1 4 ? 38.805 13.037 -52.604 1.00 55.54 4 GLN B C 1
ATOM 1500 O O . GLN B 1 4 ? 38.232 12.422 -51.700 1.00 46.88 4 GLN B O 1
ATOM 1506 N N . VAL B 1 5 ? 39.116 14.340 -52.539 1.00 49.66 5 VAL B N 1
ATOM 1507 C CA . VAL B 1 5 ? 38.787 15.193 -51.409 1.00 43.80 5 VAL B CA 1
ATOM 1508 C C . VAL B 1 5 ? 37.315 15.582 -51.500 1.00 45.26 5 VAL B C 1
ATOM 1509 O O . VAL B 1 5 ? 36.872 16.061 -52.537 1.00 48.97 5 VAL B O 1
ATOM 1513 N N . LYS B 1 6 ? 36.561 15.364 -50.412 1.00 47.00 6 LYS B N 1
ATOM 1514 C CA . LYS B 1 6 ? 35.192 15.851 -50.281 1.00 43.07 6 LYS B CA 1
ATOM 1515 C C . LYS B 1 6 ? 35.138 17.027 -49.306 1.00 41.30 6 LYS B C 1
ATOM 1516 O O . LYS B 1 6 ? 36.111 17.314 -48.603 1.00 35.82 6 LYS B O 1
ATOM 1522 N N . HIS B 1 7 ? 33.984 17.708 -49.286 1.00 43.81 7 HIS B N 1
ATOM 1523 C CA . HIS B 1 7 ? 33.782 18.888 -48.456 1.00 45.63 7 HIS B CA 1
ATOM 1524 C C . HIS B 1 7 ? 32.507 18.717 -47.624 1.00 44.01 7 HIS B C 1
ATOM 1525 O O . HIS B 1 7 ? 31.530 18.131 -48.076 1.00 41.65 7 HIS B O 1
ATOM 1532 N N . PHE B 1 8 ? 32.559 19.180 -46.374 1.00 42.76 8 PHE B N 1
ATOM 1533 C CA . PHE B 1 8 ? 31.393 19.238 -45.511 1.00 40.44 8 PHE B CA 1
ATOM 1534 C C . PHE B 1 8 ? 31.376 20.588 -44.804 1.00 43.53 8 PHE B C 1
ATOM 1535 O O . PHE B 1 8 ? 32.408 21.044 -44.302 1.00 38.90 8 PHE B O 1
ATOM 1543 N N . GLU B 1 9 ? 30.181 21.191 -44.741 1.00 43.74 9 GLU B N 1
ATOM 1544 C CA . GLU B 1 9 ? 29.988 22.447 -44.038 1.00 42.20 9 GLU B CA 1
ATOM 1545 C C . GLU B 1 9 ? 28.537 22.540 -43.564 1.00 39.23 9 GLU B C 1
ATOM 1546 O O . GLU B 1 9 ? 27.617 22.150 -44.287 1.00 36.95 9 GLU B O 1
ATOM 1552 N N . THR B 1 10 ? 28.355 23.045 -42.338 1.00 34.51 10 THR B N 1
ATOM 1553 C CA . THR B 1 10 ? 27.042 23.384 -41.817 1.00 34.43 10 THR B CA 1
ATOM 1554 C C . THR B 1 10 ? 27.199 24.315 -40.620 1.00 37.24 10 THR B C 1
ATOM 1555 O O . THR B 1 10 ? 28.230 24.289 -39.947 1.00 38.23 10 THR B O 1
ATOM 1559 N N . LEU B 1 11 ? 26.171 25.138 -40.367 1.00 38.67 11 LEU B N 1
ATOM 1560 C CA . LEU B 1 11 ? 26.096 25.907 -39.136 1.00 37.40 11 LEU B CA 1
ATOM 1561 C C . LEU B 1 11 ? 25.679 24.966 -38.021 1.00 33.79 11 LEU B C 1
ATOM 1562 O O . LEU B 1 11 ? 24.820 24.119 -38.218 1.00 33.72 11 LEU B O 1
ATOM 1567 N N . MET B 1 12 ? 26.283 25.146 -36.852 1.00 32.33 12 MET B N 1
ATOM 1568 C CA . MET B 1 12 ? 25.975 24.295 -35.719 1.00 32.41 12 MET B CA 1
ATOM 1569 C C . MET B 1 12 ? 24.686 24.754 -35.040 1.00 32.17 12 MET B C 1
ATOM 1570 O O . MET B 1 12 ? 24.359 25.936 -35.021 1.00 34.99 12 MET B O 1
ATOM 1575 N N . PRO B 1 13 ? 23.890 23.813 -34.491 1.00 32.58 13 PRO B N 1
ATOM 1576 C CA . PRO B 1 13 ? 22.793 24.160 -33.587 1.00 31.39 13 PRO B CA 1
ATOM 1577 C C . PRO B 1 13 ? 23.308 24.542 -32.200 1.00 28.65 13 PRO B C 1
ATOM 1578 O O . PRO B 1 13 ? 24.513 24.628 -31.979 1.00 29.45 13 PRO B O 1
ATOM 1582 N N . GLY B 1 14 ? 22.378 24.750 -31.266 1.00 27.08 14 GLY B N 1
ATOM 1583 C CA . GLY B 1 14 ? 22.701 25.252 -29.941 1.00 28.33 14 GLY B CA 1
ATOM 1584 C C . GLY B 1 14 ? 23.327 24.169 -29.068 1.00 28.97 14 GLY B C 1
ATOM 1585 O O . GLY B 1 14 ? 23.399 23.008 -29.484 1.00 32.41 14 GLY B O 1
ATOM 1586 N N . TYR B 1 15 ? 23.736 24.566 -27.857 1.00 26.89 15 TYR B N 1
ATOM 1587 C CA . TYR B 1 15 ? 24.364 23.700 -26.871 1.00 29.29 15 TYR B CA 1
ATOM 1588 C C . TYR B 1 15 ? 23.551 22.434 -26.564 1.00 30.56 15 TYR B C 1
ATOM 1589 O O . TYR B 1 15 ? 24.058 21.503 -25.932 1.00 28.57 15 TYR B O 1
ATOM 1598 N N . ASP B 1 16 ? 22.294 22.369 -27.015 1.00 31.17 16 ASP B N 1
ATOM 1599 C CA . ASP B 1 16 ? 21.474 21.237 -26.632 1.00 33.83 16 ASP B CA 1
ATOM 1600 C C . ASP B 1 16 ? 21.452 20.169 -27.724 1.00 33.42 16 ASP B C 1
ATOM 1601 O O . ASP B 1 16 ? 20.800 19.135 -27.535 1.00 35.01 16 ASP B O 1
ATOM 1606 N N . SER B 1 17 ? 22.173 20.404 -28.840 1.00 30.50 17 SER B N 1
ATOM 1607 C CA . SER B 1 17 ? 22.021 19.528 -29.993 1.00 27.24 17 SER B CA 1
ATOM 1608 C C . SER B 1 17 ? 23.341 19.091 -30.608 1.00 24.66 17 SER B C 1
ATOM 1609 O O . SER B 1 17 ? 24.379 19.693 -30.365 1.00 26.42 17 SER B O 1
ATOM 1612 N N . TRP B 1 18 ? 23.254 18.026 -31.407 1.00 24.33 18 TRP B N 1
ATOM 1613 C CA . TRP B 1 18 ? 24.368 17.382 -32.087 1.00 25.76 18 TRP B CA 1
ATOM 1614 C C . TRP B 1 18 ? 24.096 17.368 -33.586 1.00 26.25 18 TRP B C 1
ATOM 1615 O O . TRP B 1 18 ? 22.938 17.326 -33.991 1.00 27.33 18 TRP B O 1
ATOM 1626 N N . ILE B 1 19 ? 25.157 17.316 -34.402 1.00 27.82 19 ILE B N 1
ATOM 1627 C CA . ILE B 1 19 ? 24.994 16.825 -35.762 1.00 28.97 19 ILE B CA 1
ATOM 1628 C C . ILE B 1 19 ? 25.741 15.500 -35.910 1.00 28.13 19 ILE B C 1
ATOM 1629 O O . ILE B 1 19 ? 26.812 15.322 -35.350 1.00 27.97 19 ILE B O 1
ATOM 1634 N N . TYR B 1 20 ? 25.160 14.577 -36.686 1.00 32.00 20 TYR B N 1
ATOM 1635 C CA . TYR B 1 20 ? 25.711 13.249 -36.948 1.00 32.88 20 TYR B CA 1
ATOM 1636 C C . TYR B 1 20 ? 26.009 13.139 -38.444 1.00 33.74 20 TYR B C 1
ATOM 1637 O O . TYR B 1 20 ? 25.101 13.291 -39.258 1.00 36.55 20 TYR B O 1
ATOM 1646 N N . ILE B 1 21 ? 27.278 12.909 -38.804 1.00 32.24 21 ILE B N 1
ATOM 1647 C CA . ILE B 1 21 ? 27.670 12.980 -40.203 1.00 33.23 21 ILE B CA 1
ATOM 1648 C C . ILE B 1 21 ? 28.010 11.591 -40.740 1.00 36.03 21 ILE B C 1
ATOM 1649 O O . ILE B 1 21 ? 28.857 10.893 -40.184 1.00 35.78 21 ILE B O 1
ATOM 1654 N N . ASP B 1 22 ? 27.339 11.221 -41.841 1.00 39.45 22 ASP B N 1
ATOM 1655 C CA . ASP B 1 22 ? 27.719 10.080 -42.654 1.00 40.79 22 ASP B CA 1
ATOM 1656 C C . ASP B 1 22 ? 28.768 10.553 -43.658 1.00 42.44 22 ASP B C 1
ATOM 1657 O O . ASP B 1 22 ? 28.437 11.279 -44.600 1.00 43.48 22 ASP B O 1
ATOM 1662 N N . LEU B 1 23 ? 30.027 10.135 -43.454 1.00 40.40 23 LEU B N 1
ATOM 1663 C CA . LEU B 1 23 ? 31.116 10.705 -44.227 1.00 39.14 23 LEU B CA 1
ATOM 1664 C C . LEU B 1 23 ? 31.010 10.254 -45.680 1.00 42.44 23 LEU B C 1
ATOM 1665 O O . LEU B 1 23 ? 31.433 10.993 -46.574 1.00 37.25 23 LEU B O 1
ATOM 1670 N N . GLU B 1 24 ? 30.433 9.060 -45.893 1.00 47.47 24 GLU B N 1
ATOM 1671 C CA . GLU B 1 24 ? 30.318 8.461 -47.216 1.00 52.31 24 GLU B CA 1
ATOM 1672 C C . GLU B 1 24 ? 29.466 9.330 -48.150 1.00 51.62 24 GLU B C 1
ATOM 1673 O O . GLU B 1 24 ? 29.851 9.537 -49.299 1.00 52.61 24 GLU B O 1
ATOM 1679 N N . THR B 1 25 ? 28.346 9.875 -47.650 1.00 48.25 25 THR B N 1
ATOM 1680 C CA . THR B 1 25 ? 27.430 10.646 -48.483 1.00 42.57 25 THR B CA 1
ATOM 1681 C C . THR B 1 25 ? 27.571 12.148 -48.243 1.00 41.80 25 THR B C 1
ATOM 1682 O O . THR B 1 25 ? 27.114 12.949 -49.053 1.00 42.96 25 THR B O 1
ATOM 1686 N N . GLY B 1 26 ? 28.151 12.528 -47.103 1.00 43.77 26 GLY B N 1
ATOM 1687 C CA . GLY B 1 26 ? 28.259 13.929 -46.721 1.00 40.19 26 GLY B CA 1
ATOM 1688 C C . GLY B 1 26 ? 26.958 14.479 -46.132 1.00 41.41 26 GLY B C 1
ATOM 1689 O O . GLY B 1 26 ? 26.842 15.683 -45.895 1.00 41.63 26 GLY B O 1
ATOM 1690 N N . LYS B 1 27 ? 25.983 13.590 -45.894 1.00 40.21 27 LYS B N 1
ATOM 1691 C CA . LYS B 1 27 ? 24.705 13.974 -45.303 1.00 44.16 27 LYS B CA 1
ATOM 1692 C C . LYS B 1 27 ? 24.815 13.932 -43.782 1.00 42.13 27 LYS B C 1
ATOM 1693 O O . LYS B 1 27 ? 25.673 13.236 -43.241 1.00 40.58 27 LYS B O 1
ATOM 1699 N N . PHE B 1 28 ? 23.933 14.678 -43.109 1.00 39.06 28 PHE B N 1
ATOM 1700 C CA . PHE B 1 28 ? 23.929 14.688 -41.655 1.00 39.80 28 PHE B CA 1
ATOM 1701 C C . PHE B 1 28 ? 22.502 14.749 -41.105 1.00 41.84 28 PHE B C 1
ATOM 1702 O O . PHE B 1 28 ? 21.550 15.080 -41.812 1.00 41.26 28 PHE B O 1
ATOM 1710 N N . GLU B 1 29 ? 22.375 14.392 -39.826 1.00 42.96 29 GLU B N 1
ATOM 1711 C CA . GLU B 1 29 ? 21.106 14.412 -39.118 1.00 42.69 29 GLU B CA 1
ATOM 1712 C C . GLU B 1 29 ? 21.334 15.143 -37.798 1.00 42.66 29 GLU B C 1
ATOM 1713 O O . GLU B 1 29 ? 22.384 14.994 -37.171 1.00 44.33 29 GLU B O 1
ATOM 1719 N N . GLN B 1 30 ? 20.369 15.981 -37.424 1.00 37.12 30 GLN B N 1
ATOM 1720 C CA . GLN B 1 30 ? 20.484 16.763 -36.207 1.00 33.13 30 GLN B CA 1
ATOM 1721 C C . GLN B 1 30 ? 19.613 16.101 -35.152 1.00 30.76 30 GLN B C 1
ATOM 1722 O O . GLN B 1 30 ? 18.525 15.638 -35.455 1.00 31.55 30 GLN B O 1
ATOM 1728 N N . GLN B 1 31 ? 20.102 16.049 -33.914 1.00 28.77 31 GLN B N 1
ATOM 1729 C CA . GLN B 1 31 ? 19.339 15.479 -32.821 1.00 27.33 31 GLN B CA 1
ATOM 1730 C C . GLN B 1 31 ? 19.847 16.089 -31.517 1.00 27.00 31 GLN B C 1
ATOM 1731 O O . GLN B 1 31 ? 21.032 16.370 -31.375 1.00 27.33 31 GLN B O 1
ATOM 1737 N N . ALA B 1 32 ? 18.925 16.305 -30.574 1.00 28.01 32 ALA B N 1
ATOM 1738 C CA . ALA B 1 32 ? 19.236 16.828 -29.258 1.00 28.53 32 ALA B CA 1
ATOM 1739 C C . ALA B 1 32 ? 20.090 15.824 -28.494 1.00 28.59 32 ALA B C 1
ATOM 1740 O O . ALA B 1 32 ? 19.985 14.619 -28.730 1.00 32.55 32 ALA B O 1
ATOM 1742 N N . GLU B 1 33 ? 20.935 16.335 -27.591 1.00 26.46 33 GLU B N 1
ATOM 1743 C CA . GLU B 1 33 ? 21.503 15.492 -26.559 1.00 28.22 33 GLU B CA 1
ATOM 1744 C C . GLU B 1 33 ? 20.353 14.840 -25.795 1.00 29.79 33 GLU B C 1
ATOM 1745 O O . GLU B 1 33 ? 19.435 15.526 -25.364 1.00 28.27 33 GLU B O 1
ATOM 1751 N N . LEU B 1 34 ? 20.427 13.517 -25.601 1.00 33.13 34 LEU B N 1
ATOM 1752 C CA . LEU B 1 34 ? 19.290 12.776 -25.083 1.00 32.44 34 LEU B CA 1
ATOM 1753 C C . LEU B 1 34 ? 19.486 12.428 -23.604 1.00 32.76 34 LEU B C 1
ATOM 1754 O O . LEU B 1 34 ? 18.536 12.041 -22.923 1.00 33.95 34 LEU B O 1
ATOM 1759 N N . GLY B 1 35 ? 20.720 12.584 -23.108 1.00 31.52 35 GLY B N 1
ATOM 1760 C CA . GLY B 1 35 ? 21.073 12.149 -21.762 1.00 30.87 35 GLY B CA 1
ATOM 1761 C C . GLY B 1 35 ? 20.408 12.983 -20.664 1.00 31.93 35 GLY B C 1
ATOM 1762 O O . GLY B 1 35 ? 19.947 14.100 -20.907 1.00 32.62 35 GLY B O 1
ATOM 1763 N N . LYS B 1 36 ? 20.371 12.424 -19.447 1.00 34.06 36 LYS B N 1
ATOM 1764 C CA . LYS B 1 36 ? 19.919 13.124 -18.258 1.00 36.03 36 LYS B CA 1
ATOM 1765 C C . LYS B 1 36 ? 20.803 14.349 -18.065 1.00 38.35 36 LYS B C 1
ATOM 1766 O O . LYS B 1 36 ? 22.008 14.278 -18.302 1.00 40.11 36 LYS B O 1
ATOM 1772 N N . ARG B 1 37 ? 20.203 15.463 -17.626 1.00 37.53 37 ARG B N 1
ATOM 1773 C CA . ARG B 1 37 ? 20.981 16.666 -17.369 1.00 37.46 37 ARG B CA 1
ATOM 1774 C C . ARG B 1 37 ? 21.047 16.947 -15.875 1.00 38.04 37 ARG B C 1
ATOM 1775 O O . ARG B 1 37 ? 20.103 16.677 -15.126 1.00 38.72 37 ARG B O 1
ATOM 1783 N N . GLU B 1 38 ? 22.192 17.499 -15.482 1.00 36.14 38 GLU B N 1
ATOM 1784 C CA . GLU B 1 38 ? 22.463 17.928 -14.128 1.00 35.90 38 GLU B CA 1
ATOM 1785 C C . GLU B 1 38 ? 22.881 19.389 -14.240 1.00 36.60 38 GLU B C 1
ATOM 1786 O O . GLU B 1 38 ? 23.784 19.718 -14.999 1.00 38.35 38 GLU B O 1
ATOM 1792 N N . PHE B 1 39 ? 22.190 20.285 -13.534 1.00 37.33 39 PHE B N 1
ATOM 1793 C CA . PHE B 1 39 ? 22.622 21.671 -13.479 1.00 35.84 39 PHE B CA 1
ATOM 1794 C C . PHE B 1 39 ? 23.605 21.793 -12.316 1.00 38.63 39 PHE B C 1
ATOM 1795 O O . PHE B 1 39 ? 23.288 21.403 -11.197 1.00 37.73 39 PHE B O 1
ATOM 1803 N N . ARG B 1 40 ? 24.822 22.253 -12.618 1.00 40.59 40 ARG B N 1
ATOM 1804 C CA . ARG B 1 40 ? 25.926 22.222 -11.675 1.00 43.62 40 ARG B CA 1
ATOM 1805 C C . ARG B 1 40 ? 26.408 23.646 -11.431 1.00 46.69 40 ARG B C 1
ATOM 1806 O O . ARG B 1 40 ? 26.636 24.392 -12.385 1.00 46.07 40 ARG B O 1
ATOM 1814 N N . LYS B 1 41 ? 26.521 24.005 -10.144 1.00 47.31 41 LYS B N 1
ATOM 1815 C CA . LYS B 1 41 ? 27.072 25.279 -9.714 1.00 48.04 41 LYS B CA 1
ATOM 1816 C C . LYS B 1 41 ? 28.518 25.048 -9.290 1.00 47.26 41 LYS B C 1
ATOM 1817 O O . LYS B 1 41 ? 28.788 24.197 -8.447 1.00 44.65 41 LYS B O 1
ATOM 1823 N N . TYR B 1 42 ? 29.429 25.817 -9.898 1.00 51.02 42 TYR B N 1
ATOM 1824 C CA . TYR B 1 42 ? 30.861 25.688 -9.671 1.00 55.00 42 TYR B CA 1
ATOM 1825 C C . TYR B 1 42 ? 31.365 26.894 -8.877 1.00 57.16 42 TYR B C 1
ATOM 1826 O O . TYR B 1 42 ? 30.979 28.030 -9.153 1.00 54.49 42 TYR B O 1
ATOM 1835 N N . LYS B 1 43 ? 32.262 26.630 -7.914 1.00 61.63 43 LYS B N 1
ATOM 1836 C CA . LYS B 1 43 ? 32.847 27.639 -7.043 1.00 65.35 43 LYS B CA 1
ATOM 1837 C C . LYS B 1 43 ? 33.827 28.521 -7.817 1.00 65.72 43 LYS B C 1
ATOM 1838 O O . LYS B 1 43 ? 33.733 29.747 -7.765 1.00 64.96 43 LYS B O 1
ATOM 1844 N N . SER B 1 44 ? 34.783 27.889 -8.510 1.00 69.79 44 SER B N 1
ATOM 1845 C CA . SER B 1 44 ? 35.671 28.592 -9.426 1.00 72.87 44 SER B CA 1
ATOM 1846 C C . SER B 1 44 ? 36.035 27.686 -10.600 1.00 71.36 44 SER B C 1
ATOM 1847 O O . SER B 1 44 ? 35.697 26.501 -10.598 1.00 66.93 44 SER B O 1
ATOM 1850 N N . MET B 1 45 ? 36.728 28.259 -11.594 1.00 74.44 45 MET B N 1
ATOM 1851 C CA . MET B 1 45 ? 37.176 27.525 -12.768 1.00 85.56 45 MET B CA 1
ATOM 1852 C C . MET B 1 45 ? 38.340 26.601 -12.397 1.00 83.46 45 MET B C 1
ATOM 1853 O O . MET B 1 45 ? 38.589 25.611 -13.084 1.00 85.90 45 MET B O 1
ATOM 1858 N N . MET B 1 46 ? 39.015 26.917 -11.283 1.00 76.29 46 MET B N 1
ATOM 1859 C CA . MET B 1 46 ? 40.163 26.172 -10.783 1.00 70.82 46 MET B CA 1
ATOM 1860 C C . MET B 1 46 ? 39.709 25.032 -9.871 1.00 71.08 46 MET B C 1
ATOM 1861 O O . MET B 1 46 ? 40.403 24.027 -9.742 1.00 65.81 46 MET B O 1
ATOM 1866 N N . ASP B 1 47 ? 38.553 25.204 -9.219 1.00 77.23 47 ASP B N 1
ATOM 1867 C CA . ASP B 1 47 ? 38.027 24.180 -8.331 1.00 79.58 47 ASP B CA 1
ATOM 1868 C C . ASP B 1 47 ? 37.154 23.234 -9.151 1.00 80.40 47 ASP B C 1
ATOM 1869 O O . ASP B 1 47 ? 36.284 23.686 -9.891 1.00 79.14 47 ASP B O 1
ATOM 1874 N N . PRO B 1 48 ? 37.381 21.901 -9.086 1.00 82.35 48 PRO B N 1
ATOM 1875 C CA . PRO B 1 48 ? 36.500 20.938 -9.744 1.00 79.48 48 PRO B CA 1
ATOM 1876 C C . PRO B 1 48 ? 35.281 20.580 -8.895 1.00 74.00 48 PRO B C 1
ATOM 1877 O O . PRO B 1 48 ? 34.550 19.650 -9.239 1.00 69.91 48 PRO B O 1
ATOM 1881 N N . ASN B 1 49 ? 35.066 21.335 -7.805 1.00 69.61 49 ASN B N 1
ATOM 1882 C CA . ASN B 1 49 ? 34.002 21.050 -6.853 1.00 69.11 49 ASN B CA 1
ATOM 1883 C C . ASN B 1 49 ? 32.739 21.832 -7.206 1.00 63.68 49 ASN B C 1
ATOM 1884 O O . ASN B 1 49 ? 32.784 23.038 -7.457 1.00 60.04 49 ASN B O 1
ATOM 1889 N N . TYR B 1 50 ? 31.614 21.107 -7.184 1.00 58.42 50 TYR B N 1
ATOM 1890 C CA . TYR B 1 50 ? 30.342 21.663 -7.612 1.00 54.37 50 TYR B CA 1
ATOM 1891 C C . TYR B 1 50 ? 29.193 21.125 -6.758 1.00 51.73 50 TYR B C 1
ATOM 1892 O O . TYR B 1 50 ? 29.277 20.014 -6.233 1.00 45.93 50 TYR B O 1
ATOM 1901 N N . GLU B 1 51 ? 28.133 21.941 -6.659 1.00 50.26 51 GLU B N 1
ATOM 1902 C CA . GLU B 1 51 ? 26.842 21.612 -6.078 1.00 51.00 51 GLU B CA 1
ATOM 1903 C C . GLU B 1 51 ? 25.854 21.328 -7.203 1.00 48.56 51 GLU B C 1
ATOM 1904 O O . GLU B 1 51 ? 25.778 22.119 -8.134 1.00 50.53 51 GLU B O 1
ATOM 1910 N N . VAL B 1 52 ? 25.089 20.232 -7.101 1.00 45.22 52 VAL B N 1
ATOM 1911 C CA . VAL B 1 52 ? 23.984 19.946 -8.009 1.00 43.34 52 VAL B CA 1
ATOM 1912 C C . VAL B 1 52 ? 22.775 20.792 -7.593 1.00 45.88 52 VAL B C 1
ATOM 1913 O O . VAL B 1 52 ? 22.291 20.701 -6.460 1.00 50.22 52 VAL B O 1
ATOM 1917 N N . VAL B 1 53 ? 22.265 21.609 -8.521 1.00 43.19 53 VAL B N 1
ATOM 1918 C CA . VAL B 1 53 ? 21.191 22.529 -8.179 1.00 37.69 53 VAL B CA 1
ATOM 1919 C C . VAL B 1 53 ? 19.918 22.175 -8.947 1.00 38.07 53 VAL B C 1
ATOM 1920 O O . VAL B 1 53 ? 18.871 22.754 -8.685 1.00 44.60 53 VAL B O 1
ATOM 1924 N N . GLY B 1 54 ? 19.990 21.219 -9.879 1.00 37.12 54 GLY B N 1
ATOM 1925 C CA . GLY B 1 54 ? 18.836 20.883 -10.708 1.00 36.11 54 GLY B CA 1
ATOM 1926 C C . GLY B 1 54 ? 19.062 19.647 -11.578 1.00 35.36 54 GLY B C 1
ATOM 1927 O O . GLY B 1 54 ? 20.189 19.184 -11.715 1.00 36.39 54 GLY B O 1
ATOM 1928 N N . THR B 1 55 ? 17.981 19.126 -12.165 1.00 36.31 55 THR B N 1
ATOM 1929 C CA . THR B 1 55 ? 18.018 17.936 -12.996 1.00 39.05 55 THR B CA 1
ATOM 1930 C C . THR B 1 55 ? 16.841 17.937 -13.960 1.00 42.19 55 THR B C 1
ATOM 1931 O O . THR B 1 55 ? 15.741 18.334 -13.587 1.00 47.60 55 THR B O 1
ATOM 1935 N N . GLU B 1 56 ? 17.080 17.463 -15.188 1.00 40.97 56 GLU B N 1
ATOM 1936 C CA . GLU B 1 56 ? 16.023 17.084 -16.110 1.00 38.63 56 GLU B CA 1
ATOM 1937 C C . GLU B 1 56 ? 16.276 15.645 -16.551 1.00 38.15 56 GLU B C 1
ATOM 1938 O O . GLU B 1 56 ? 17.415 15.266 -16.814 1.00 41.17 56 GLU B O 1
ATOM 1944 N N . PRO B 1 57 ? 15.240 14.780 -16.630 1.00 35.82 57 PRO B N 1
ATOM 1945 C CA . PRO B 1 57 ? 15.454 13.365 -16.932 1.00 34.19 57 PRO B CA 1
ATOM 1946 C C . PRO B 1 57 ? 15.880 13.194 -18.387 1.00 33.77 57 PRO B C 1
ATOM 1947 O O . PRO B 1 57 ? 15.654 14.094 -19.194 1.00 35.10 57 PRO B O 1
ATOM 1951 N N . ALA B 1 58 ? 16.483 12.035 -18.690 1.00 33.02 58 ALA B N 1
ATOM 1952 C CA . ALA B 1 58 ? 16.900 11.672 -20.036 1.00 33.36 58 ALA B CA 1
ATOM 1953 C C . ALA B 1 58 ? 15.699 11.630 -20.968 1.00 33.58 58 ALA B C 1
ATOM 1954 O O . ALA B 1 58 ? 14.604 11.279 -20.543 1.00 34.42 58 ALA B O 1
ATOM 1956 N N . LYS B 1 59 ? 15.925 11.999 -22.232 1.00 35.03 59 LYS B N 1
ATOM 1957 C CA . LYS B 1 59 ? 14.888 11.965 -23.250 1.00 37.65 59 LYS B CA 1
ATOM 1958 C C . LYS B 1 59 ? 15.046 10.729 -24.128 1.00 35.64 59 LYS B C 1
ATOM 1959 O O . LYS B 1 59 ? 14.238 10.516 -25.023 1.00 36.48 59 LYS B O 1
ATOM 1965 N N . GLY B 1 60 ? 16.102 9.949 -23.879 1.00 38.13 60 GLY B N 1
ATOM 1966 C CA . GLY B 1 60 ? 16.459 8.815 -24.719 1.00 35.47 60 GLY B CA 1
ATOM 1967 C C . GLY B 1 60 ? 17.752 8.132 -24.265 1.00 37.66 60 GLY B C 1
ATOM 1968 O O . GLY B 1 60 ? 18.253 8.382 -23.164 1.00 38.18 60 GLY B O 1
ATOM 1969 N N . THR B 1 61 ? 18.252 7.231 -25.119 1.00 36.23 61 THR B N 1
ATOM 1970 C CA . THR B 1 61 ? 19.508 6.523 -24.927 1.00 33.67 61 THR B CA 1
ATOM 1971 C C . THR B 1 61 ? 20.200 6.414 -26.284 1.00 35.36 61 THR B C 1
ATOM 1972 O O . THR B 1 61 ? 19.649 6.837 -27.301 1.00 38.62 61 THR B O 1
ATOM 1976 N N . ASP B 1 62 ? 21.393 5.809 -26.294 1.00 36.64 62 ASP B N 1
ATOM 1977 C CA . ASP B 1 62 ? 22.166 5.584 -27.504 1.00 36.89 62 ASP B CA 1
ATOM 1978 C C . ASP B 1 62 ? 21.369 4.812 -28.557 1.00 36.51 62 ASP B C 1
ATOM 1979 O O . ASP B 1 62 ? 21.632 4.954 -29.751 1.00 35.96 62 ASP B O 1
ATOM 1984 N N . ALA B 1 63 ? 20.395 4.008 -28.115 1.00 34.57 63 ALA B N 1
ATOM 1985 C CA . ALA B 1 63 ? 19.549 3.264 -29.037 1.00 34.56 63 ALA B CA 1
ATOM 1986 C C . ALA B 1 63 ? 18.777 4.211 -29.956 1.00 33.51 63 ALA B C 1
ATOM 1987 O O . ALA B 1 63 ? 18.361 3.809 -31.038 1.00 31.13 63 ALA B O 1
ATOM 1989 N N . ASP B 1 64 ? 18.577 5.462 -29.506 1.00 34.44 64 ASP B N 1
ATOM 1990 C CA . ASP B 1 64 ? 17.747 6.416 -30.226 1.00 33.80 64 ASP B CA 1
ATOM 1991 C C . ASP B 1 64 ? 18.560 7.247 -31.222 1.00 33.53 64 ASP B C 1
ATOM 1992 O O . ASP B 1 64 ? 17.991 8.045 -31.968 1.00 32.46 64 ASP B O 1
ATOM 1997 N N . LEU B 1 65 ? 19.894 7.095 -31.207 1.00 33.52 65 LEU B N 1
ATOM 1998 C CA . LEU B 1 65 ? 20.798 7.879 -32.044 1.00 33.82 65 LEU B CA 1
ATOM 1999 C C . LEU B 1 65 ? 20.522 7.603 -33.521 1.00 34.18 65 LEU B C 1
ATOM 2000 O O . LEU B 1 65 ? 20.069 6.514 -33.864 1.00 37.98 65 LEU B O 1
ATOM 2005 N N . PRO B 1 66 ? 20.765 8.562 -34.447 1.00 33.62 66 PRO B N 1
ATOM 2006 C CA . PRO B 1 66 ? 20.668 8.276 -35.884 1.00 34.13 66 PRO B CA 1
ATOM 2007 C C . PRO B 1 66 ? 21.430 7.006 -36.263 1.00 38.89 66 PRO B C 1
ATOM 2008 O O . PRO B 1 66 ? 22.384 6.610 -35.590 1.00 38.94 66 PRO B O 1
ATOM 2012 N N . LYS B 1 67 ? 20.991 6.348 -37.340 1.00 46.07 67 LYS B N 1
ATOM 2013 C CA . LYS B 1 67 ? 21.457 4.989 -37.557 1.00 47.33 67 LYS B CA 1
ATOM 2014 C C . LYS B 1 67 ? 22.779 4.973 -38.315 1.00 47.02 67 LYS B C 1
ATOM 2015 O O . LYS B 1 67 ? 23.624 4.152 -37.984 1.00 49.21 67 LYS B O 1
ATOM 2021 N N . LYS B 1 68 ? 22.982 5.902 -39.262 1.00 47.28 68 LYS B N 1
ATOM 2022 C CA . LYS B 1 68 ? 24.152 5.851 -40.137 1.00 48.78 68 LYS B CA 1
ATOM 2023 C C . LYS B 1 68 ? 24.995 7.128 -40.035 1.00 44.24 68 LYS B C 1
ATOM 2024 O O . LYS B 1 68 ? 24.649 8.163 -40.608 1.00 45.03 68 LYS B O 1
ATOM 2030 N N . TRP B 1 69 ? 26.115 7.043 -39.302 1.00 35.51 69 TRP B N 1
ATOM 2031 C CA . TRP B 1 69 ? 26.978 8.186 -39.052 1.00 31.42 69 TRP B CA 1
ATOM 2032 C C . TRP B 1 69 ? 28.374 7.688 -38.684 1.00 31.40 69 TRP B C 1
ATOM 2033 O O . TRP B 1 69 ? 28.523 6.555 -38.233 1.00 30.95 69 TRP B O 1
ATOM 2044 N N . ASP B 1 70 ? 29.387 8.547 -38.857 1.00 30.21 70 ASP B N 1
ATOM 2045 C CA . ASP B 1 70 ? 30.773 8.180 -38.606 1.00 29.10 70 ASP B CA 1
ATOM 2046 C C . ASP B 1 70 ? 31.351 9.066 -37.504 1.00 26.71 70 ASP B C 1
ATOM 2047 O O . ASP B 1 70 ? 31.995 8.562 -36.576 1.00 24.10 70 ASP B O 1
ATOM 2052 N N . ILE B 1 71 ? 31.116 10.383 -37.634 1.00 24.46 71 ILE B N 1
ATOM 2053 C CA . ILE B 1 71 ? 31.556 11.385 -36.669 1.00 25.39 71 ILE B CA 1
ATOM 2054 C C . ILE B 1 71 ? 30.402 12.332 -36.351 1.00 25.36 71 ILE B C 1
ATOM 2055 O O . ILE B 1 71 ? 29.457 12.454 -37.131 1.00 27.52 71 ILE B O 1
ATOM 2060 N N . ALA B 1 72 ? 30.511 13.012 -35.202 1.00 24.38 72 ALA B N 1
ATOM 2061 C CA . ALA B 1 72 ? 29.437 13.850 -34.683 1.00 24.49 72 ALA B CA 1
ATOM 2062 C C . ALA B 1 72 ? 30.027 15.014 -33.900 1.00 24.00 72 ALA B C 1
ATOM 2063 O O . ALA B 1 72 ? 31.106 14.904 -33.309 1.00 22.78 72 ALA B O 1
ATOM 2065 N N . PHE B 1 73 ? 29.291 16.130 -33.924 1.00 24.62 73 PHE B N 1
ATOM 2066 C CA . PHE B 1 73 ? 29.756 17.373 -33.333 1.00 25.00 73 PHE B CA 1
ATOM 2067 C C . PHE B 1 73 ? 28.649 17.972 -32.478 1.00 25.16 73 PHE B C 1
ATOM 2068 O O . PHE B 1 73 ? 27.476 17.980 -32.866 1.00 22.67 73 PHE B O 1
ATOM 2076 N N . HIS B 1 74 ? 29.073 18.454 -31.307 1.00 25.23 74 HIS B N 1
ATOM 2077 C CA . HIS B 1 74 ? 28.261 19.274 -30.425 1.00 27.21 74 HIS B CA 1
ATOM 2078 C C . HIS B 1 74 ? 29.053 20.533 -30.099 1.00 26.29 74 HIS B C 1
ATOM 2079 O O . HIS B 1 74 ? 30.004 20.467 -29.322 1.00 26.07 74 HIS B O 1
ATOM 2086 N N . ILE B 1 75 ? 28.648 21.663 -30.696 1.00 27.33 75 ILE B N 1
ATOM 2087 C CA . ILE B 1 75 ? 29.452 22.877 -30.645 1.00 29.34 75 ILE B CA 1
ATOM 2088 C C . ILE B 1 75 ? 30.807 22.505 -31.242 1.00 29.16 75 ILE B C 1
ATOM 2089 O O . ILE B 1 75 ? 30.897 22.338 -32.450 1.00 32.81 75 ILE B O 1
ATOM 2094 N N . THR B 1 76 ? 31.819 22.276 -30.398 1.00 29.48 76 THR B N 1
ATOM 2095 C CA . THR B 1 76 ? 33.135 21.907 -30.886 1.00 28.95 76 THR B CA 1
ATOM 2096 C C . THR B 1 76 ? 33.552 20.551 -30.330 1.00 29.81 76 THR B C 1
ATOM 2097 O O . THR B 1 76 ? 34.587 20.034 -30.736 1.00 32.35 76 THR B O 1
ATOM 2101 N N . ASP B 1 77 ? 32.745 19.966 -29.433 1.00 28.32 77 ASP B N 1
ATOM 2102 C CA . ASP B 1 77 ? 32.990 18.605 -28.966 1.00 26.44 77 ASP B CA 1
ATOM 2103 C C . ASP B 1 77 ? 32.784 17.610 -30.105 1.00 26.20 77 ASP B C 1
ATOM 2104 O O . ASP B 1 77 ? 31.900 17.789 -30.949 1.00 25.78 77 ASP B O 1
ATOM 2109 N N . ALA B 1 78 ? 33.582 16.533 -30.082 1.00 26.41 78 ALA B N 1
ATOM 2110 C CA . ALA B 1 78 ? 33.609 15.552 -31.157 1.00 26.26 78 ALA B CA 1
ATOM 2111 C C . ALA B 1 78 ? 33.430 14.143 -30.604 1.00 26.50 78 ALA B C 1
ATOM 2112 O O . ALA B 1 78 ? 33.989 13.784 -29.563 1.00 28.85 78 ALA B O 1
ATOM 2114 N N . 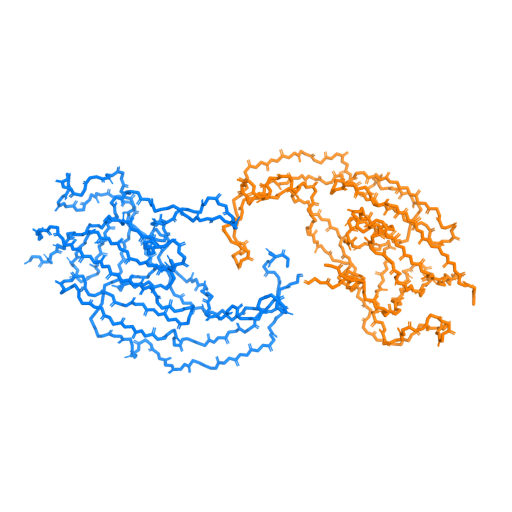ARG B 1 79 ? 32.653 13.354 -31.346 1.00 25.84 79 ARG B N 1
ATOM 2115 C CA . ARG B 1 79 ? 32.426 11.955 -31.053 1.00 25.67 79 ARG B CA 1
ATOM 2116 C C . ARG B 1 79 ? 32.568 11.166 -32.353 1.00 26.65 79 ARG B C 1
ATOM 2117 O O . ARG B 1 79 ? 32.227 11.664 -33.425 1.00 25.17 79 ARG B O 1
ATOM 2125 N N . THR B 1 80 ? 33.082 9.934 -32.246 1.00 28.17 80 THR B N 1
ATOM 2126 C CA . THR B 1 80 ? 33.126 9.035 -33.391 1.00 29.10 80 THR B CA 1
ATOM 2127 C C . THR B 1 80 ? 32.218 7.831 -33.130 1.00 32.66 80 THR B C 1
ATOM 2128 O O . THR B 1 80 ? 31.934 7.471 -31.985 1.00 31.80 80 THR B O 1
ATOM 2132 N N . ASN B 1 81 ? 31.749 7.236 -34.229 1.00 34.26 81 ASN B N 1
ATOM 2133 C CA . ASN B 1 81 ? 31.031 5.980 -34.187 1.00 32.06 81 ASN B CA 1
ATOM 2134 C C . ASN B 1 81 ? 32.041 4.829 -34.246 1.00 33.69 81 ASN B C 1
ATOM 2135 O O . ASN B 1 81 ? 32.321 4.312 -35.326 1.00 32.15 81 ASN B O 1
ATOM 2140 N N . ASN B 1 82 ? 32.596 4.464 -33.077 1.00 34.89 82 ASN B N 1
ATOM 2141 C CA . ASN B 1 82 ? 33.552 3.373 -32.919 1.00 38.53 82 ASN B CA 1
ATOM 2142 C C . ASN B 1 82 ? 34.802 3.619 -33.753 1.00 39.34 82 ASN B C 1
ATOM 2143 O O . ASN B 1 82 ? 35.228 2.753 -34.513 1.00 39.09 82 ASN B O 1
ATOM 2148 N N . GLY B 1 83 ? 35.405 4.797 -33.571 1.00 38.30 83 GLY B N 1
ATOM 2149 C CA . GLY B 1 83 ? 36.617 5.172 -34.283 1.00 34.92 83 GLY B CA 1
ATOM 2150 C C . GLY B 1 83 ? 37.772 5.484 -33.335 1.00 33.07 83 GLY B C 1
ATOM 2151 O O . GLY B 1 83 ? 37.568 5.691 -32.144 1.00 30.59 83 GLY B O 1
ATOM 2152 N N . GLU B 1 84 ? 38.987 5.461 -33.887 1.00 33.16 84 GLU B N 1
ATOM 2153 C CA . GLU B 1 84 ? 40.196 5.843 -33.183 1.00 34.72 84 GLU B CA 1
ATOM 2154 C C . GLU B 1 84 ? 40.872 6.937 -34.001 1.00 32.81 84 GLU B C 1
ATOM 2155 O O . GLU B 1 84 ? 40.889 6.875 -35.232 1.00 30.71 84 GLU B O 1
ATOM 2161 N N . VAL B 1 85 ? 41.408 7.944 -33.303 1.00 30.55 85 VAL B N 1
ATOM 2162 C CA . VAL B 1 85 ? 41.836 9.178 -33.942 1.00 31.39 85 VAL B CA 1
ATOM 2163 C C . VAL B 1 85 ? 43.302 9.451 -33.600 1.00 31.23 85 VAL B C 1
ATOM 2164 O O . VAL B 1 85 ? 43.733 9.198 -32.481 1.00 29.04 85 VAL B O 1
ATOM 2168 N N . LEU B 1 86 ? 44.055 9.926 -34.601 1.00 31.47 86 LEU B N 1
ATOM 2169 C CA . LEU B 1 86 ? 45.409 10.412 -34.406 1.00 31.15 86 LEU B CA 1
ATOM 2170 C C . LEU B 1 86 ? 45.548 11.732 -35.147 1.00 32.22 86 LEU B C 1
ATOM 2171 O O . LEU B 1 86 ? 45.324 11.794 -36.357 1.00 34.12 86 LEU B O 1
ATOM 2176 N N . MET B 1 87 ? 45.899 12.775 -34.394 1.00 34.03 87 MET B N 1
ATOM 2177 C CA . MET B 1 87 ? 46.233 14.066 -34.972 1.00 36.93 87 MET B CA 1
ATOM 2178 C C . MET B 1 87 ? 47.638 13.970 -35.559 1.00 33.56 87 MET B C 1
ATOM 2179 O O . MET B 1 87 ? 48.617 13.881 -34.816 1.00 33.95 87 MET B O 1
ATOM 2184 N N . THR B 1 88 ? 47.724 13.933 -36.891 1.00 31.91 88 THR B N 1
ATOM 2185 C CA . THR B 1 88 ? 49.020 13.753 -37.529 1.00 35.52 88 THR B CA 1
ATOM 2186 C C . THR B 1 88 ? 49.760 15.087 -37.539 1.00 39.48 88 THR B C 1
ATOM 2187 O O . THR B 1 88 ? 49.211 16.099 -37.095 1.00 39.33 88 THR B O 1
ATOM 2191 N N . GLY B 1 89 ? 50.991 15.064 -38.077 1.00 41.63 89 GLY B N 1
ATOM 2192 C CA . GLY B 1 89 ? 51.788 16.262 -38.277 1.00 42.17 89 GLY B CA 1
ATOM 2193 C C . GLY B 1 89 ? 51.543 16.924 -39.633 1.00 43.12 89 GLY B C 1
ATOM 2194 O O . GLY B 1 89 ? 51.953 18.060 -39.841 1.00 46.56 89 GLY B O 1
ATOM 2195 N N . GLU B 1 90 ? 50.875 16.210 -40.545 1.00 43.51 90 GLU B N 1
ATOM 2196 C CA . GLU B 1 90 ? 50.620 16.699 -41.896 1.00 44.68 90 GLU B CA 1
ATOM 2197 C C . GLU B 1 90 ? 49.558 17.794 -41.873 1.00 41.73 90 GLU B C 1
ATOM 2198 O O . GLU B 1 90 ? 48.592 17.711 -41.119 1.00 48.86 90 GLU B O 1
ATOM 2204 N N . THR B 1 91 ? 49.724 18.799 -42.733 1.00 43.91 91 THR B N 1
ATOM 2205 C CA . THR B 1 91 ? 48.902 19.999 -42.673 1.00 43.63 91 THR B CA 1
ATOM 2206 C C . THR B 1 91 ? 48.255 20.262 -44.037 1.00 42.58 91 THR B C 1
ATOM 2207 O O . THR B 1 91 ? 47.295 21.019 -44.155 1.00 37.51 91 THR B O 1
ATOM 2211 N N . ASP B 1 92 ? 48.789 19.614 -45.078 1.00 43.28 92 ASP B N 1
ATOM 2212 C CA . ASP B 1 92 ? 48.258 19.730 -46.426 1.00 43.15 92 ASP B CA 1
ATOM 2213 C C . ASP B 1 92 ? 47.560 18.414 -46.743 1.00 41.59 92 ASP B C 1
ATOM 2214 O O . ASP B 1 92 ? 48.205 17.370 -46.813 1.00 43.44 92 ASP B O 1
ATOM 2219 N N . LEU B 1 93 ? 46.235 18.469 -46.914 1.00 37.89 93 LEU B N 1
ATOM 2220 C CA . LEU B 1 93 ? 45.454 17.259 -47.132 1.00 37.64 93 LEU B CA 1
ATOM 2221 C C . LEU B 1 93 ? 45.810 16.628 -48.485 1.00 40.62 93 LEU B C 1
ATOM 2222 O O . LEU B 1 93 ? 45.565 15.447 -48.712 1.00 38.84 93 LEU B O 1
ATOM 2227 N N . ASN B 1 94 ? 46.403 17.408 -49.392 1.00 44.11 94 ASN B N 1
ATOM 2228 C CA . ASN B 1 94 ? 46.717 16.895 -50.714 1.00 48.47 94 ASN B CA 1
ATOM 2229 C C . ASN B 1 94 ? 48.049 16.155 -50.684 1.00 48.75 94 ASN B C 1
ATOM 2230 O O . ASN B 1 94 ? 48.409 15.506 -51.653 1.00 48.51 94 ASN B O 1
ATOM 2235 N N . LYS B 1 95 ? 48.773 16.254 -49.567 1.00 46.65 95 LYS B N 1
ATOM 2236 C CA . LYS B 1 95 ? 50.077 15.628 -49.471 1.00 44.50 95 LYS B CA 1
ATOM 2237 C C . LYS B 1 95 ? 49.994 14.329 -48.670 1.00 45.80 95 LYS B C 1
ATOM 2238 O O . LYS B 1 95 ? 51.039 13.769 -48.365 1.00 51.87 95 LYS B O 1
ATOM 2244 N N . ILE B 1 96 ? 48.784 13.838 -48.337 1.00 41.55 96 ILE B N 1
ATOM 2245 C CA . ILE B 1 96 ? 48.617 12.626 -47.530 1.00 36.49 96 ILE B CA 1
ATOM 2246 C C . ILE B 1 96 ? 47.423 11.822 -48.050 1.00 39.47 96 ILE B C 1
ATOM 2247 O O . ILE B 1 96 ? 46.336 12.373 -48.244 1.00 41.93 96 ILE B O 1
ATOM 2252 N N . ASN B 1 97 ? 47.637 10.511 -48.241 1.00 38.34 97 ASN B N 1
ATOM 2253 C CA . ASN B 1 97 ? 46.647 9.638 -48.854 1.00 37.63 97 ASN B CA 1
ATOM 2254 C C . ASN B 1 97 ? 46.640 8.268 -48.184 1.00 35.77 97 ASN B C 1
ATOM 2255 O O . ASN B 1 97 ? 45.969 7.367 -48.665 1.00 39.73 97 ASN B O 1
ATOM 2260 N N . ALA B 1 98 ? 47.404 8.107 -47.102 1.00 34.74 98 ALA B N 1
ATOM 2261 C CA . ALA B 1 98 ? 47.433 6.876 -46.337 1.00 32.97 98 ALA B CA 1
ATOM 2262 C C . ALA B 1 98 ? 47.626 7.217 -44.861 1.00 36.97 98 ALA B C 1
ATOM 2263 O O . ALA B 1 98 ? 48.178 8.267 -44.527 1.00 42.78 98 ALA B O 1
ATOM 2265 N N . LEU B 1 99 ? 47.129 6.332 -43.987 1.00 39.19 99 LEU B N 1
ATOM 2266 C CA . LEU B 1 99 ? 47.166 6.544 -42.546 1.00 36.43 99 LEU B CA 1
ATOM 2267 C C . LEU B 1 99 ? 48.528 6.114 -42.007 1.00 33.14 99 LEU B C 1
ATOM 2268 O O . LEU B 1 99 ? 48.993 5.015 -42.288 1.00 31.81 99 LEU B O 1
ATOM 2273 N N . PRO B 1 100 ? 49.222 6.977 -41.236 1.00 32.70 100 PRO B N 1
ATOM 2274 C CA . PRO B 1 100 ? 50.492 6.599 -40.611 1.00 31.33 100 PRO B CA 1
ATOM 2275 C C . PRO B 1 100 ? 50.301 5.816 -39.313 1.00 30.91 100 PRO B C 1
ATOM 2276 O O . PRO B 1 100 ? 49.201 5.779 -38.767 1.00 32.27 100 PRO B O 1
ATOM 2280 N N . ALA B 1 101 ? 51.392 5.213 -38.821 1.00 29.51 101 ALA B N 1
ATOM 2281 C CA . ALA B 1 101 ? 51.420 4.605 -37.503 1.00 30.71 101 ALA B CA 1
ATOM 2282 C C . ALA B 1 101 ? 51.444 5.704 -36.447 1.00 33.16 101 ALA B C 1
ATOM 2283 O O . ALA B 1 101 ? 51.902 6.822 -36.704 1.00 38.35 101 ALA B O 1
ATOM 2285 N N . GLY B 1 102 ? 50.940 5.357 -35.254 1.00 32.81 102 GLY B N 1
ATOM 2286 C CA . GLY B 1 102 ? 51.031 6.192 -34.067 1.00 31.42 102 GLY B CA 1
ATOM 2287 C C . GLY B 1 102 ? 49.997 5.769 -33.029 1.00 34.33 102 GLY B C 1
ATOM 2288 O O . GLY B 1 102 ? 49.410 4.697 -33.143 1.00 31.48 102 GLY B O 1
ATOM 2289 N N . ASN B 1 103 ? 49.756 6.628 -32.032 1.00 36.04 103 ASN B N 1
ATOM 2290 C CA . ASN B 1 103 ? 48.809 6.289 -30.982 1.00 39.47 103 ASN B CA 1
ATOM 2291 C C . ASN B 1 103 ? 47.433 6.847 -31.328 1.00 38.60 103 ASN B C 1
ATOM 2292 O O . ASN B 1 103 ? 47.172 8.043 -31.173 1.00 37.78 103 ASN B O 1
ATOM 2297 N N . TYR B 1 104 ? 46.571 5.951 -31.816 1.00 35.27 104 TYR B N 1
ATOM 2298 C CA . TYR B 1 104 ? 45.208 6.300 -32.154 1.00 34.58 104 TYR B CA 1
ATOM 2299 C C . TYR B 1 104 ? 44.378 6.273 -30.871 1.00 34.45 104 TYR B C 1
ATOM 2300 O O . TYR B 1 104 ? 44.533 5.359 -30.067 1.00 37.01 104 TYR B O 1
ATOM 2309 N N . VAL B 1 105 ? 43.518 7.288 -30.677 1.00 33.09 105 VAL B N 1
ATOM 2310 C CA . VAL B 1 105 ? 42.805 7.486 -29.422 1.00 30.24 105 VAL B CA 1
ATOM 2311 C C . VAL B 1 105 ? 41.318 7.180 -29.611 1.00 30.09 105 VAL B C 1
ATOM 2312 O O . VAL B 1 105 ? 40.683 7.726 -30.510 1.00 31.90 105 VAL B O 1
ATOM 2316 N N . ALA B 1 106 ? 40.771 6.298 -28.761 1.00 31.41 106 ALA B N 1
ATOM 2317 C CA . ALA B 1 106 ? 39.356 5.935 -28.800 1.00 33.26 106 ALA B CA 1
ATOM 2318 C C . ALA B 1 106 ? 38.519 6.960 -28.030 1.00 32.09 106 ALA B C 1
ATOM 2319 O O . ALA B 1 106 ? 39.054 7.788 -27.293 1.00 31.09 106 ALA B O 1
ATOM 2321 N N . ASP B 1 107 ? 37.197 6.914 -28.229 1.00 32.56 107 ASP B N 1
ATOM 2322 C CA . ASP B 1 107 ? 36.275 7.737 -27.456 1.00 36.16 107 ASP B CA 1
ATOM 2323 C C . ASP B 1 107 ? 36.283 7.279 -25.996 1.00 37.75 107 ASP B C 1
ATOM 2324 O O . ASP B 1 107 ? 36.482 6.095 -25.706 1.00 38.16 107 ASP B O 1
ATOM 2329 N N . ALA B 1 108 ? 36.077 8.228 -25.079 1.00 37.55 108 ALA B N 1
ATOM 2330 C CA . ALA B 1 108 ? 36.005 7.916 -23.659 1.00 38.61 108 ALA B CA 1
ATOM 2331 C C . ALA B 1 108 ? 34.841 8.682 -23.034 1.00 37.98 108 ALA B C 1
ATOM 2332 O O . ALA B 1 108 ? 34.398 9.672 -23.604 1.00 39.32 108 ALA B O 1
ATOM 2334 N N . PRO B 1 109 ? 34.313 8.256 -21.858 1.00 36.56 109 PRO B N 1
ATOM 2335 C CA . PRO B 1 109 ? 33.311 9.034 -21.129 1.00 34.00 109 PRO B CA 1
ATOM 2336 C C . PRO B 1 109 ? 33.767 10.469 -20.883 1.00 33.80 109 PRO B C 1
ATOM 2337 O O . PRO B 1 109 ? 34.939 10.711 -20.585 1.00 32.47 109 PRO B O 1
ATOM 2341 N N . ALA B 1 110 ? 32.827 11.406 -21.069 1.00 32.98 110 ALA B N 1
ATOM 2342 C CA . ALA B 1 110 ? 33.069 12.833 -20.903 1.00 33.64 110 ALA B CA 1
ATOM 2343 C C . ALA B 1 110 ? 31.730 13.544 -20.738 1.00 33.42 110 ALA B C 1
ATOM 2344 O O . ALA B 1 110 ? 30.698 13.054 -21.194 1.00 30.95 110 ALA B O 1
ATOM 2346 N N . ASP B 1 111 ? 31.764 14.694 -20.060 1.00 35.42 111 ASP B N 1
ATOM 2347 C CA . ASP B 1 111 ? 30.592 15.536 -19.916 1.00 36.43 111 ASP B CA 1
ATOM 2348 C C . ASP B 1 111 ? 30.610 16.621 -20.988 1.00 35.21 111 ASP B C 1
ATOM 2349 O O . ASP B 1 111 ? 31.677 17.121 -21.338 1.00 34.21 111 ASP B O 1
ATOM 2354 N N . ILE B 1 112 ? 29.418 16.976 -21.489 1.00 33.35 112 ILE B N 1
ATOM 2355 C CA . ILE B 1 112 ? 29.252 18.109 -22.389 1.00 31.60 112 ILE B CA 1
ATOM 2356 C C . ILE B 1 112 ? 28.351 19.142 -21.715 1.00 31.60 112 ILE B C 1
ATOM 2357 O O . ILE B 1 112 ? 27.594 18.808 -20.814 1.00 32.64 112 ILE B O 1
ATOM 2362 N N . VAL B 1 113 ? 28.429 20.386 -22.183 1.00 29.65 113 VAL B N 1
ATOM 2363 C CA . VAL B 1 113 ? 27.534 21.438 -21.749 1.00 31.70 113 VAL B CA 1
ATOM 2364 C C . VAL B 1 113 ? 26.325 21.491 -22.680 1.00 32.51 113 VAL B C 1
ATOM 2365 O O . VAL B 1 113 ? 26.491 21.826 -23.855 1.00 32.61 113 VAL B O 1
ATOM 2369 N N . VAL B 1 114 ? 25.124 21.229 -22.128 1.00 30.80 114 VAL B N 1
ATOM 2370 C CA . VAL B 1 114 ? 23.865 21.328 -22.860 1.00 31.70 114 VAL B CA 1
ATOM 2371 C C . VAL B 1 114 ? 23.165 22.671 -22.638 1.00 33.62 114 VAL B C 1
ATOM 2372 O O . VAL B 1 114 ? 22.315 23.045 -23.454 1.00 33.47 114 VAL B O 1
ATOM 2376 N N . ASP B 1 115 ? 23.510 23.391 -21.555 1.00 37.16 115 ASP B N 1
ATOM 2377 C CA . ASP B 1 115 ? 22.882 24.677 -21.278 1.00 35.12 115 ASP B CA 1
ATOM 2378 C C . ASP B 1 115 ? 23.887 25.631 -20.647 1.00 35.49 115 ASP B C 1
ATOM 2379 O O . ASP B 1 115 ? 24.353 25.385 -19.534 1.00 34.90 115 ASP B O 1
ATOM 2384 N N . MET B 1 116 ? 24.152 26.735 -21.353 1.00 36.47 116 MET B N 1
ATOM 2385 C CA . MET B 1 116 ? 25.199 27.694 -21.040 1.00 39.07 116 MET B CA 1
ATOM 2386 C C . MET B 1 116 ? 24.584 28.980 -20.478 1.00 40.16 116 MET B C 1
ATOM 2387 O O . MET B 1 116 ? 25.305 29.884 -20.046 1.00 43.35 116 MET B O 1
ATOM 2392 N N . SER B 1 117 ? 23.246 29.045 -20.467 1.00 35.69 117 SER B N 1
ATOM 2393 C CA . SER B 1 117 ? 22.541 30.301 -20.275 1.00 39.10 117 SER B CA 1
ATOM 2394 C C . SER B 1 117 ? 22.720 30.860 -18.858 1.00 40.02 117 SER B C 1
ATOM 2395 O O . SER B 1 117 ? 22.555 32.060 -18.641 1.00 39.42 117 SER B O 1
ATOM 2398 N N . ARG B 1 118 ? 23.048 30.000 -17.887 1.00 39.40 118 ARG B N 1
ATOM 2399 C CA . ARG B 1 118 ? 23.115 30.443 -16.503 1.00 41.01 118 ARG B CA 1
ATOM 2400 C C . ARG B 1 118 ? 24.563 30.481 -16.012 1.00 44.19 118 ARG B C 1
ATOM 2401 O O . ARG B 1 118 ? 24.797 30.475 -14.805 1.00 43.06 118 ARG B O 1
ATOM 2409 N N . MET B 1 119 ? 25.528 30.509 -16.944 1.00 49.61 119 MET B N 1
ATOM 2410 C CA . MET B 1 119 ? 26.933 30.474 -16.565 1.00 51.78 119 MET B CA 1
ATOM 2411 C C . MET B 1 119 ? 27.383 31.841 -16.043 1.00 54.83 119 MET B C 1
ATOM 2412 O O . MET B 1 119 ? 28.075 31.915 -15.031 1.00 54.79 119 MET B O 1
ATOM 2417 N N . GLN B 1 120 ? 26.993 32.918 -16.742 1.00 55.87 120 GLN B N 1
ATOM 2418 C CA . GLN B 1 120 ? 27.379 34.276 -16.384 1.00 54.09 120 GLN B CA 1
ATOM 2419 C C . GLN B 1 120 ? 26.671 34.682 -15.090 1.00 50.80 120 GLN B C 1
ATOM 2420 O O . GLN B 1 120 ? 27.288 35.222 -14.174 1.00 46.39 120 GLN B O 1
ATOM 2426 N N . SER B 1 121 ? 25.368 34.397 -15.033 1.00 44.27 121 SER B N 1
ATOM 2427 C CA . SER B 1 121 ? 24.513 34.914 -13.984 1.00 45.56 121 SER B CA 1
ATOM 2428 C C . SER B 1 121 ? 24.667 34.128 -12.682 1.00 45.31 121 SER B C 1
ATOM 2429 O O . SER B 1 121 ? 24.372 34.665 -11.614 1.00 44.81 121 SER B O 1
ATOM 2432 N N . GLU B 1 122 ? 25.115 32.866 -12.760 1.00 41.09 122 GLU B N 1
ATOM 2433 C CA . GLU B 1 122 ? 25.022 31.998 -11.596 1.00 39.34 122 GLU B CA 1
ATOM 2434 C C . GLU B 1 122 ? 26.236 31.081 -11.457 1.00 36.40 122 GLU B C 1
ATOM 2435 O O . GLU B 1 122 ? 26.385 30.423 -10.431 1.00 34.37 122 GLU B O 1
ATOM 2441 N N . GLY B 1 123 ? 27.060 30.993 -12.508 1.00 37.10 123 GLY B N 1
ATOM 2442 C CA . GLY B 1 123 ? 28.138 30.021 -12.554 1.00 35.56 123 GLY B CA 1
ATOM 2443 C C . GLY B 1 123 ? 27.598 28.591 -12.593 1.00 36.96 123 GLY B C 1
ATOM 2444 O O . GLY B 1 123 ? 28.188 27.681 -11.997 1.00 36.72 123 GLY B O 1
ATOM 2445 N N . VAL B 1 124 ? 26.470 28.419 -13.303 1.00 35.42 124 VAL B N 1
ATOM 2446 C CA . VAL B 1 124 ? 25.807 27.132 -13.429 1.00 35.89 124 VAL B CA 1
ATOM 2447 C C . VAL B 1 124 ? 25.891 26.674 -14.883 1.00 36.39 124 VAL B C 1
ATOM 2448 O O . VAL B 1 124 ? 25.749 27.470 -15.813 1.00 33.70 124 VAL B O 1
ATOM 2452 N N . LEU B 1 125 ? 26.142 25.370 -15.049 1.00 36.37 125 LEU B N 1
ATOM 2453 C CA . LEU B 1 125 ? 26.150 24.720 -16.350 1.00 32.00 125 LEU B CA 1
ATOM 2454 C C . LEU B 1 125 ? 25.260 23.492 -16.264 1.00 32.42 125 LEU B C 1
ATOM 2455 O O . LEU B 1 125 ? 25.342 22.732 -15.297 1.00 33.54 125 LEU B O 1
ATOM 2460 N N . GLY B 1 126 ? 24.433 23.306 -17.299 1.00 33.97 126 GLY B N 1
ATOM 2461 C CA . GLY B 1 126 ? 23.779 22.029 -17.540 1.00 36.11 126 GLY B CA 1
ATOM 2462 C C . GLY B 1 126 ? 24.721 21.067 -18.256 1.00 35.63 126 GLY B C 1
ATOM 2463 O O . GLY B 1 126 ? 25.156 21.359 -19.362 1.00 36.46 126 GLY B O 1
ATOM 2464 N N . MET B 1 127 ? 25.006 19.934 -17.608 1.00 35.01 127 MET B N 1
ATOM 2465 C CA . MET B 1 127 ? 26.013 18.976 -18.032 1.00 35.99 127 MET B CA 1
ATOM 2466 C C . MET B 1 127 ? 25.332 17.644 -18.304 1.00 36.40 127 MET B C 1
ATOM 2467 O O . MET B 1 127 ? 24.416 17.270 -17.577 1.00 34.88 127 MET B O 1
ATOM 2472 N N . VAL B 1 128 ? 25.810 16.937 -19.338 1.00 34.76 128 VAL B N 1
ATOM 2473 C CA . VAL B 1 128 ? 25.340 15.594 -19.625 1.00 32.18 128 VAL B CA 1
ATOM 2474 C C . VAL B 1 128 ? 26.554 14.694 -19.834 1.00 33.59 128 VAL B C 1
ATOM 2475 O O . VAL B 1 128 ? 27.487 15.069 -20.546 1.00 35.20 128 VAL B O 1
ATOM 2479 N N . LYS B 1 129 ? 26.530 13.513 -19.201 1.00 34.10 129 LYS B N 1
ATOM 2480 C CA . LYS B 1 129 ? 27.574 12.518 -19.357 1.00 38.39 129 LYS B CA 1
ATOM 2481 C C . LYS B 1 129 ? 27.335 11.747 -20.654 1.00 38.18 129 LYS B C 1
ATOM 2482 O O . LYS B 1 129 ? 26.298 11.104 -20.830 1.00 41.18 129 LYS B O 1
ATOM 2488 N N . THR B 1 130 ? 28.317 11.832 -21.557 1.00 35.70 130 THR B N 1
ATOM 2489 C CA . THR B 1 130 ? 28.248 11.189 -22.860 1.00 34.93 130 THR B CA 1
ATOM 2490 C C . THR B 1 130 ? 29.604 10.562 -23.187 1.00 35.19 130 THR B C 1
ATOM 2491 O O . THR B 1 130 ? 30.360 10.215 -22.283 1.00 36.22 130 THR B O 1
ATOM 2495 N N . MET B 1 131 ? 29.903 10.418 -24.487 1.00 34.76 131 MET B N 1
ATOM 2496 C CA . MET B 1 131 ? 31.174 9.890 -24.964 1.00 34.16 131 MET B CA 1
ATOM 2497 C C . MET B 1 131 ? 31.785 10.900 -25.930 1.00 32.14 131 MET B C 1
ATOM 2498 O O . MET B 1 131 ? 31.099 11.386 -26.820 1.00 34.42 131 MET B O 1
ATOM 2503 N N . LEU B 1 132 ? 33.061 11.239 -25.746 1.00 30.45 132 LEU B N 1
ATOM 2504 C CA . LEU B 1 132 ? 33.727 12.158 -26.657 1.00 31.13 132 LEU B CA 1
ATOM 2505 C C . LEU B 1 132 ? 35.068 11.562 -27.053 1.00 32.06 132 LEU B C 1
ATOM 2506 O O . LEU B 1 132 ? 35.621 10.751 -26.312 1.00 35.87 132 LEU B O 1
ATOM 2511 N N . ASN B 1 133 ? 35.590 12.010 -28.202 1.00 31.20 133 ASN B N 1
ATOM 2512 C CA . ASN B 1 133 ? 36.928 11.642 -28.633 1.00 30.26 133 ASN B CA 1
ATOM 2513 C C . ASN B 1 133 ? 37.872 12.802 -28.356 1.00 31.97 133 ASN B C 1
ATOM 2514 O O . ASN B 1 133 ? 37.746 13.863 -28.971 1.00 30.44 133 ASN B O 1
ATOM 2519 N N . GLY B 1 134 ? 38.828 12.564 -27.449 1.00 31.06 134 GLY B N 1
ATOM 2520 C CA . GLY B 1 134 ? 39.700 13.615 -26.955 1.00 30.30 134 GLY B CA 1
ATOM 2521 C C . GLY B 1 134 ? 40.631 14.165 -28.028 1.00 30.84 134 GLY B C 1
ATOM 2522 O O . GLY B 1 134 ? 40.884 15.364 -28.052 1.00 32.09 134 GLY B O 1
ATOM 2523 N N . GLU B 1 135 ? 41.128 13.275 -28.898 1.00 31.52 135 GLU B N 1
ATOM 2524 C CA . GLU B 1 135 ? 42.059 13.641 -29.955 1.00 32.64 135 GLU B CA 1
ATOM 2525 C C . GLU B 1 135 ? 41.343 14.512 -30.984 1.00 31.86 135 GLU B C 1
ATOM 2526 O O . GLU B 1 135 ? 41.816 15.603 -31.304 1.00 32.95 135 GLU B O 1
ATOM 2532 N N . MET B 1 136 ? 40.202 14.038 -31.503 1.00 28.93 136 MET B N 1
ATOM 2533 C CA . MET B 1 136 ? 39.530 14.816 -32.531 1.00 30.93 136 MET B CA 1
ATOM 2534 C C . MET B 1 136 ? 39.157 16.182 -31.960 1.00 31.61 136 MET B C 1
ATOM 2535 O O . MET B 1 136 ? 39.138 17.165 -32.691 1.00 31.64 136 MET B O 1
ATOM 2540 N N . GLY B 1 137 ? 38.886 16.214 -30.643 1.00 34.44 137 GLY B N 1
ATOM 2541 C CA . GLY B 1 137 ? 38.532 17.415 -29.903 1.00 32.79 137 GLY B CA 1
ATOM 2542 C C . GLY B 1 137 ? 39.580 18.508 -30.070 1.00 35.01 137 GLY B C 1
ATOM 2543 O O . GLY B 1 137 ? 39.293 19.675 -29.847 1.00 38.52 137 GLY B O 1
ATOM 2544 N N . LYS B 1 138 ? 40.788 18.129 -30.494 1.00 33.95 138 LYS B N 1
ATOM 2545 C CA . LYS B 1 138 ? 41.885 19.073 -30.614 1.00 35.99 138 LYS B CA 1
ATOM 2546 C C . LYS B 1 138 ? 41.758 19.907 -31.888 1.00 38.68 138 LYS B C 1
ATOM 2547 O O . LYS B 1 138 ? 42.597 20.770 -32.123 1.00 44.25 138 LYS B O 1
ATOM 2553 N N . TRP B 1 139 ? 40.711 19.678 -32.694 1.00 37.06 139 TRP B N 1
ATOM 2554 C CA . TRP B 1 139 ? 40.577 20.380 -33.967 1.00 35.79 139 TRP B CA 1
ATOM 2555 C C . TRP B 1 139 ? 40.471 21.895 -33.757 1.00 38.69 139 TRP B C 1
ATOM 2556 O O . TRP B 1 139 ? 40.728 22.679 -34.669 1.00 40.61 139 TRP B O 1
ATOM 2567 N N . VAL B 1 140 ? 40.058 22.294 -32.552 1.00 38.08 140 VAL B N 1
ATOM 2568 C CA . VAL B 1 140 ? 40.084 23.679 -32.124 1.00 37.39 140 VAL B CA 1
ATOM 2569 C C . VAL B 1 140 ? 40.977 23.777 -30.893 1.00 43.42 140 VAL B C 1
ATOM 2570 O O . VAL B 1 140 ? 40.984 22.864 -30.070 1.00 46.53 140 VAL B O 1
ATOM 2574 N N . LYS B 1 141 ? 41.699 24.904 -30.788 1.00 53.76 141 LYS B N 1
ATOM 2575 C CA . LYS B 1 141 ? 42.507 25.305 -29.643 1.00 59.47 141 LYS B CA 1
ATOM 2576 C C . LYS B 1 141 ? 41.694 26.295 -28.806 1.00 63.51 141 LYS B C 1
ATOM 2577 O O . LYS B 1 141 ? 40.953 27.104 -29.360 1.00 67.81 141 LYS B O 1
ATOM 2583 N N . SER B 1 142 ? 41.812 26.224 -27.471 1.00 72.91 142 SER B N 1
ATOM 2584 C CA . SER B 1 142 ? 41.174 27.208 -26.603 1.00 79.64 142 SER B CA 1
ATOM 2585 C C . SER B 1 142 ? 42.201 27.811 -25.635 1.00 83.05 142 SER B C 1
ATOM 2586 O O . SER B 1 142 ? 41.961 28.954 -25.195 1.00 87.95 142 SER B O 1
ATOM 2588 N N . LYS B 1 149 ? 38.699 30.590 -29.481 1.00 54.76 149 LYS B N 1
ATOM 2589 C CA . LYS B 1 149 ? 38.636 29.223 -30.071 1.00 58.49 149 LYS B CA 1
ATOM 2590 C C . LYS B 1 149 ? 39.001 29.237 -31.558 1.00 56.80 149 LYS B C 1
ATOM 2591 O O . LYS B 1 149 ? 38.252 29.769 -32.377 1.00 60.21 149 LYS B O 1
ATOM 2597 N N . THR B 1 150 ? 40.117 28.585 -31.912 1.00 55.58 150 THR B N 1
ATOM 2598 C CA . THR B 1 150 ? 40.677 28.659 -33.258 1.00 54.76 150 THR B CA 1
ATOM 2599 C C . THR B 1 150 ? 40.911 27.258 -33.822 1.00 50.36 150 THR B C 1
ATOM 2600 O O . THR B 1 150 ? 41.358 26.375 -33.097 1.00 50.22 150 THR B O 1
ATOM 2604 N N . VAL B 1 151 ? 40.662 27.084 -35.124 1.00 46.42 151 VAL B N 1
ATOM 2605 C CA . VAL B 1 151 ? 40.844 25.818 -35.820 1.00 43.87 151 VAL B CA 1
ATOM 2606 C C . VAL B 1 151 ? 42.334 25.488 -35.925 1.00 44.38 151 VAL B C 1
ATOM 2607 O O . VAL B 1 151 ? 43.120 26.323 -36.345 1.00 44.90 151 VAL B O 1
ATOM 2611 N N . MET B 1 152 ? 42.716 24.262 -35.546 1.00 47.94 152 MET B N 1
ATOM 2612 C CA . MET B 1 152 ? 44.039 23.719 -35.840 1.00 51.18 152 MET B CA 1
ATOM 2613 C C . MET B 1 152 ? 44.076 23.185 -37.273 1.00 50.82 152 MET B C 1
ATOM 2614 O O . MET B 1 152 ? 43.053 22.789 -37.829 1.00 51.28 152 MET B O 1
ATOM 2619 N N . GLY B 1 153 ? 45.270 23.159 -37.871 1.00 47.67 153 GLY B N 1
ATOM 2620 C CA . GLY B 1 153 ? 45.378 22.891 -39.295 1.00 47.37 153 GLY B CA 1
ATOM 2621 C C . GLY B 1 153 ? 45.715 21.443 -39.635 1.00 41.22 153 GLY B C 1
ATOM 2622 O O . GLY B 1 153 ? 45.765 21.092 -40.810 1.00 42.09 153 GLY B O 1
ATOM 2623 N N . ASN B 1 154 ? 45.950 20.616 -38.613 1.00 39.92 154 ASN B N 1
ATOM 2624 C CA . ASN B 1 154 ? 46.506 19.284 -38.819 1.00 38.60 154 ASN B CA 1
ATOM 2625 C C . ASN B 1 154 ? 45.465 18.358 -39.438 1.00 38.37 154 ASN B C 1
ATOM 2626 O O . ASN B 1 154 ? 44.279 18.460 -39.133 1.00 40.67 154 ASN B O 1
ATOM 2631 N N . VAL B 1 155 ? 45.927 17.444 -40.298 1.00 36.03 155 VAL B N 1
ATOM 2632 C CA . VAL B 1 155 ? 45.069 16.374 -40.784 1.00 31.49 155 VAL B CA 1
ATOM 2633 C C . VAL B 1 155 ? 44.896 15.366 -39.651 1.00 31.08 155 VAL B C 1
ATOM 2634 O O . VAL B 1 155 ? 45.878 14.945 -39.036 1.00 31.74 155 VAL B O 1
ATOM 2638 N N . PHE B 1 156 ? 43.638 15.009 -39.370 1.00 30.73 156 PHE B N 1
ATOM 2639 C CA . PHE B 1 156 ? 43.322 13.948 -38.426 1.00 30.46 156 PHE B CA 1
ATOM 2640 C C . PHE B 1 156 ? 43.148 12.645 -39.200 1.00 30.25 156 PHE B C 1
ATOM 2641 O O . PHE B 1 156 ? 42.454 12.619 -40.219 1.00 30.86 156 PHE B O 1
ATOM 2649 N N . ALA B 1 157 ? 43.781 11.575 -38.700 1.00 28.98 157 ALA B N 1
ATOM 2650 C CA . ALA B 1 157 ? 43.577 10.231 -39.220 1.00 28.28 157 ALA B CA 1
ATOM 2651 C C . ALA B 1 157 ? 42.578 9.500 -38.328 1.00 28.33 157 ALA B C 1
ATOM 2652 O O . ALA B 1 157 ? 42.674 9.577 -37.099 1.00 29.33 157 ALA B O 1
ATOM 2654 N N . VAL B 1 158 ? 41.616 8.814 -38.963 1.00 27.68 158 VAL B N 1
ATOM 2655 C CA . VAL B 1 158 ? 40.555 8.091 -38.273 1.00 28.73 158 VAL B CA 1
ATOM 2656 C C . VAL B 1 158 ? 40.478 6.677 -38.843 1.00 29.53 158 VAL B C 1
ATOM 2657 O O . VAL B 1 158 ? 40.298 6.500 -40.050 1.00 25.52 158 VAL B O 1
ATOM 2661 N N . LYS B 1 159 ? 40.621 5.692 -37.937 1.00 34.21 159 LYS B N 1
ATOM 2662 C CA . LYS B 1 159 ? 40.410 4.272 -38.190 1.00 38.59 159 LYS B CA 1
ATOM 2663 C C . LYS B 1 159 ? 39.091 3.874 -37.536 1.00 43.18 159 LYS B C 1
ATOM 2664 O O . LYS B 1 159 ? 38.855 4.186 -36.374 1.00 44.40 159 LYS B O 1
ATOM 2670 N N . PHE B 1 160 ? 38.223 3.193 -38.286 1.00 46.91 160 PHE B N 1
ATOM 2671 C CA . PHE B 1 160 ? 36.970 2.709 -37.732 1.00 47.85 160 PHE B CA 1
ATOM 2672 C C . PHE B 1 160 ? 37.028 1.192 -37.569 1.00 54.41 160 PHE B C 1
ATOM 2673 O O . PHE B 1 160 ? 37.591 0.498 -38.411 1.00 58.00 160 PHE B O 1
ATOM 2681 N N . LYS B 1 161 ? 36.428 0.699 -36.477 1.00 59.70 161 LYS B N 1
ATOM 2682 C CA . LYS B 1 161 ? 36.365 -0.719 -36.153 1.00 64.94 161 LYS B CA 1
ATOM 2683 C C . LYS B 1 161 ? 35.769 -1.525 -37.309 1.00 63.79 161 LYS B C 1
ATOM 2684 O O . LYS B 1 161 ? 36.063 -2.708 -37.449 1.00 73.00 161 LYS B O 1
ATOM 2690 N N . ASN B 1 162 ? 34.944 -0.881 -38.140 1.00 55.25 162 ASN B N 1
ATOM 2691 C CA . ASN B 1 162 ? 34.320 -1.549 -39.270 1.00 50.87 162 ASN B CA 1
ATOM 2692 C C . ASN B 1 162 ? 35.273 -1.612 -40.465 1.00 50.01 162 ASN B C 1
ATOM 2693 O O . ASN B 1 162 ? 34.952 -2.214 -41.482 1.00 54.33 162 ASN B O 1
ATOM 2698 N N . GLY B 1 163 ? 36.425 -0.950 -40.372 1.00 47.18 163 GLY B N 1
ATOM 2699 C CA . GLY B 1 163 ? 37.420 -1.056 -41.425 1.00 43.88 163 GLY B CA 1
ATOM 2700 C C . GLY B 1 163 ? 37.396 0.106 -42.416 1.00 44.00 163 GLY B C 1
ATOM 2701 O O . GLY B 1 163 ? 38.176 0.119 -43.365 1.00 50.72 163 GLY B O 1
ATOM 2702 N N . ASN B 1 164 ? 36.500 1.077 -42.223 1.00 40.91 164 ASN B N 1
ATOM 2703 C CA . ASN B 1 164 ? 36.630 2.309 -42.983 1.00 41.98 164 ASN B CA 1
ATOM 2704 C C . ASN B 1 164 ? 37.738 3.169 -42.369 1.00 40.93 164 ASN B C 1
ATOM 2705 O O . ASN B 1 164 ? 38.161 2.933 -41.236 1.00 38.71 164 ASN B O 1
ATOM 2710 N N . ALA B 1 165 ? 38.175 4.196 -43.107 1.00 36.12 165 ALA B N 1
ATOM 2711 C CA . ALA B 1 165 ? 39.133 5.151 -42.575 1.00 35.69 165 ALA B CA 1
ATOM 2712 C C . ALA B 1 165 ? 38.846 6.540 -43.151 1.00 34.17 165 ALA B C 1
ATOM 2713 O O . ALA B 1 165 ? 38.094 6.653 -44.121 1.00 35.42 165 ALA B O 1
ATOM 2715 N N . ALA B 1 166 ? 39.436 7.589 -42.551 1.00 31.02 166 ALA B N 1
ATOM 2716 C CA . ALA B 1 166 ? 39.276 8.941 -43.072 1.00 31.01 166 ALA B CA 1
ATOM 2717 C C . ALA B 1 166 ? 40.480 9.826 -42.754 1.00 30.36 166 ALA B C 1
ATOM 2718 O O . ALA B 1 166 ? 41.145 9.653 -41.739 1.00 31.12 166 ALA B O 1
ATOM 2720 N N . LEU B 1 167 ? 40.720 10.806 -43.634 1.00 30.20 167 LEU B N 1
ATOM 2721 C CA . LEU B 1 167 ? 41.690 11.866 -43.406 1.00 30.29 167 LEU B CA 1
ATOM 2722 C C . LEU B 1 167 ? 40.956 13.197 -43.453 1.00 28.47 167 LEU B C 1
ATOM 2723 O O . LEU B 1 167 ? 40.394 13.538 -44.480 1.00 31.19 167 LEU B O 1
ATOM 2728 N N . ILE B 1 168 ? 40.954 13.919 -42.329 1.00 29.66 168 ILE B N 1
ATOM 2729 C CA . ILE B 1 168 ? 40.076 15.067 -42.160 1.00 27.86 168 ILE B CA 1
ATOM 2730 C C . ILE B 1 168 ? 40.934 16.288 -41.856 1.00 25.59 168 ILE B C 1
ATOM 2731 O O . ILE B 1 168 ? 41.795 16.248 -40.976 1.00 24.88 168 ILE B O 1
ATOM 2736 N N . LYS B 1 169 ? 40.693 17.358 -42.616 1.00 26.37 169 LYS B N 1
ATOM 2737 C CA . LYS B 1 169 ? 41.328 18.629 -42.315 1.00 30.11 169 LYS B CA 1
ATOM 2738 C C . LYS B 1 169 ? 40.225 19.658 -42.109 1.00 30.45 169 LYS B C 1
ATOM 2739 O O . LYS B 1 169 ? 39.432 19.895 -43.010 1.00 32.45 169 LYS B O 1
ATOM 2745 N N . PHE B 1 170 ? 40.174 20.230 -40.903 1.00 31.69 170 PHE B N 1
ATOM 2746 C CA . PHE B 1 170 ? 39.155 21.198 -40.541 1.00 32.94 170 PHE B CA 1
ATOM 2747 C C . PHE B 1 170 ? 39.504 22.560 -41.131 1.00 36.14 170 PHE B C 1
ATOM 2748 O O . PHE B 1 170 ? 40.670 22.958 -41.142 1.00 37.86 170 PHE B O 1
ATOM 2756 N N . LYS B 1 171 ? 38.475 23.252 -41.636 1.00 37.65 171 LYS B N 1
ATOM 2757 C CA . LYS B 1 171 ? 38.661 24.570 -42.216 1.00 39.99 171 LYS B CA 1
ATOM 2758 C C . LYS B 1 171 ? 38.145 25.658 -41.272 1.00 40.94 171 LYS B C 1
ATOM 2759 O O . LYS B 1 171 ? 38.917 26.537 -40.900 1.00 47.23 171 LYS B O 1
ATOM 2765 N N . A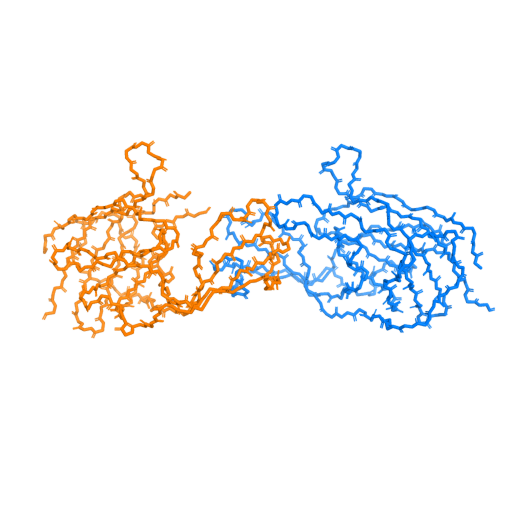SP B 1 172 ? 36.846 25.621 -40.914 1.00 41.02 172 ASP B N 1
ATOM 2766 C CA . ASP B 1 172 ? 36.226 26.717 -40.182 1.00 43.81 172 ASP B CA 1
ATOM 2767 C C . ASP B 1 172 ? 35.411 26.224 -38.979 1.00 44.20 172 ASP B C 1
ATOM 2768 O O . ASP B 1 172 ? 34.826 25.147 -39.013 1.00 43.68 172 ASP B O 1
ATOM 2773 N N . ASN B 1 173 ? 35.390 27.029 -37.902 1.00 41.00 173 ASN B N 1
ATOM 2774 C CA . ASN B 1 173 ? 34.517 26.806 -36.756 1.00 39.12 173 ASN B CA 1
ATOM 2775 C C . ASN B 1 173 ? 33.512 27.957 -36.625 1.00 37.27 173 ASN B C 1
ATOM 2776 O O . ASN B 1 173 ? 32.738 28.006 -35.668 1.00 36.24 173 ASN B O 1
ATOM 2781 N N . LEU B 1 174 ? 33.531 28.869 -37.607 1.00 35.50 174 LEU B N 1
ATOM 2782 C CA . LEU B 1 174 ? 32.652 30.027 -37.657 1.00 34.36 174 LEU B CA 1
ATOM 2783 C C . LEU B 1 174 ? 32.130 30.213 -39.075 1.00 36.28 174 LEU B C 1
ATOM 2784 O O . LEU B 1 174 ? 32.700 29.692 -40.027 1.00 39.54 174 LEU B O 1
ATOM 2789 N N . ASP B 1 175 ? 31.033 30.970 -39.186 1.00 36.17 175 ASP B N 1
ATOM 2790 C CA . ASP B 1 175 ? 30.451 31.393 -40.446 1.00 36.79 175 ASP B CA 1
ATOM 2791 C C . ASP B 1 175 ? 31.249 32.585 -40.982 1.00 40.51 175 ASP B C 1
ATOM 2792 O O . ASP B 1 175 ? 32.253 32.972 -40.396 1.00 41.74 175 ASP B O 1
ATOM 2797 N N . LYS B 1 176 ? 30.769 33.199 -42.072 1.00 40.81 176 LYS B N 1
ATOM 2798 C CA . LYS B 1 176 ? 31.458 34.319 -42.689 1.00 42.35 176 LYS B CA 1
ATOM 2799 C C . LYS B 1 176 ? 31.486 35.536 -41.766 1.00 39.76 176 LYS B C 1
ATOM 2800 O O . LYS B 1 176 ? 32.464 36.277 -41.761 1.00 40.84 176 LYS B O 1
ATOM 2806 N N . THR B 1 177 ? 30.418 35.743 -40.990 1.00 37.59 177 THR B N 1
ATOM 2807 C CA . THR B 1 177 ? 30.306 36.915 -40.130 1.00 35.41 177 THR B CA 1
ATOM 2808 C C . THR B 1 177 ? 31.244 36.791 -38.935 1.00 36.15 177 THR B C 1
ATOM 2809 O O . THR B 1 177 ? 31.623 37.794 -38.341 1.00 38.19 177 THR B O 1
ATOM 2813 N N . GLY B 1 178 ? 31.611 35.549 -38.600 1.00 39.88 178 GLY B N 1
ATOM 2814 C CA . GLY B 1 178 ? 32.413 35.252 -37.423 1.00 39.65 178 GLY B CA 1
ATOM 2815 C C . GLY B 1 178 ? 31.587 35.302 -36.136 1.00 42.35 178 GLY B C 1
ATOM 2816 O O . GLY B 1 178 ? 32.145 35.381 -35.045 1.00 42.09 178 GLY B O 1
ATOM 2817 N N . LYS B 1 179 ? 30.258 35.227 -36.270 1.00 41.60 179 LYS B N 1
ATOM 2818 C CA . LYS B 1 179 ? 29.373 35.365 -35.126 1.00 40.80 179 LYS B CA 1
ATOM 2819 C C . LYS B 1 179 ? 28.718 34.026 -34.801 1.00 41.44 179 LYS B C 1
ATOM 2820 O O . LYS B 1 179 ? 28.395 33.780 -33.642 1.00 41.55 179 LYS B O 1
ATOM 2826 N N . LYS B 1 180 ? 28.540 33.167 -35.819 1.00 41.63 180 LYS B N 1
ATOM 2827 C CA . LYS B 1 180 ? 27.773 31.933 -35.682 1.00 39.66 180 LYS B CA 1
ATOM 2828 C C . LYS B 1 180 ? 28.688 30.714 -35.783 1.00 37.16 180 LYS B C 1
ATOM 2829 O O . LYS B 1 180 ? 29.513 30.627 -36.692 1.00 36.24 180 LYS B O 1
ATOM 2835 N N . LYS B 1 181 ? 28.523 29.778 -34.835 1.00 34.50 181 LYS B N 1
ATOM 2836 C CA . LYS B 1 181 ? 29.362 28.590 -34.731 1.00 32.90 181 LYS B CA 1
ATOM 2837 C C . LYS B 1 181 ? 29.064 27.636 -35.888 1.00 31.63 181 LYS B C 1
ATOM 2838 O O . LYS B 1 181 ? 27.945 27.598 -36.386 1.00 31.14 181 LYS B O 1
ATOM 2844 N N . ALA B 1 182 ? 30.080 26.873 -36.319 1.00 28.43 182 ALA B N 1
ATOM 2845 C CA . ALA B 1 182 ? 29.978 26.050 -37.517 1.00 28.08 182 ALA B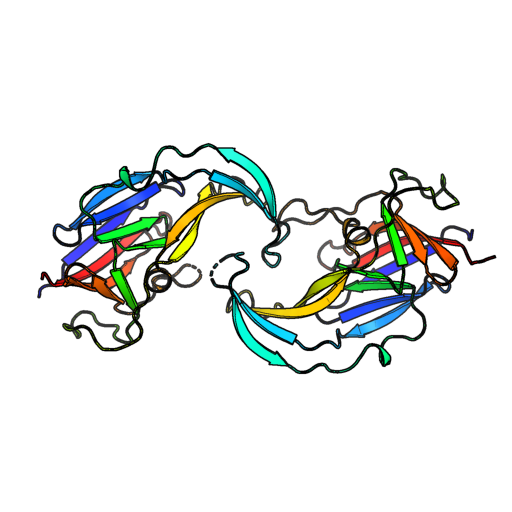 CA 1
ATOM 2846 C C . ALA B 1 182 ? 31.040 24.961 -37.482 1.00 27.32 182 ALA B C 1
ATOM 2847 O O . ALA B 1 182 ? 32.001 25.046 -36.729 1.00 26.98 182 ALA B O 1
ATOM 2849 N N . VAL B 1 183 ? 30.837 23.935 -38.305 1.00 29.62 183 VAL B N 1
ATOM 2850 C CA . VAL B 1 183 ? 31.817 22.879 -38.518 1.00 33.67 183 VAL B CA 1
ATOM 2851 C C . VAL B 1 183 ? 31.985 22.747 -40.031 1.00 33.19 183 VAL B C 1
ATOM 2852 O O . VAL B 1 183 ? 30.999 22.537 -40.740 1.00 36.37 183 VAL B O 1
ATOM 2856 N N . SER B 1 184 ? 33.224 22.914 -40.505 1.00 32.82 184 SER B N 1
ATOM 2857 C CA . SER B 1 184 ? 33.559 22.844 -41.920 1.00 33.40 184 SER B CA 1
ATOM 2858 C C . SER B 1 184 ? 34.887 22.111 -42.058 1.00 31.56 184 SER B C 1
ATOM 2859 O O . SER B 1 184 ? 35.831 22.415 -41.332 1.00 32.77 184 SER B O 1
ATOM 2862 N N . PHE B 1 185 ? 34.940 21.128 -42.965 1.00 30.89 185 PHE B N 1
ATOM 2863 C CA . PHE B 1 185 ? 36.191 20.419 -43.203 1.00 31.45 185 PHE B CA 1
ATOM 2864 C C . PHE B 1 185 ? 36.228 19.825 -44.604 1.00 31.07 185 PHE B C 1
ATOM 2865 O O . PHE B 1 185 ? 35.195 19.654 -45.247 1.00 29.84 185 PHE B O 1
ATOM 2873 N N . ASP B 1 186 ? 37.451 19.510 -45.044 1.00 33.09 186 ASP B N 1
ATOM 2874 C CA . ASP B 1 186 ? 37.673 18.675 -46.211 1.00 34.29 186 ASP B CA 1
ATOM 2875 C C . ASP B 1 186 ? 38.171 17.324 -45.722 1.00 34.76 186 ASP B C 1
ATOM 2876 O O . ASP B 1 186 ? 38.745 17.222 -44.630 1.00 35.68 186 ASP B O 1
ATOM 2881 N N . TYR B 1 187 ? 37.948 16.296 -46.545 1.00 34.02 187 TYR B N 1
ATOM 2882 C CA . TYR B 1 187 ? 38.263 14.952 -46.101 1.00 33.92 187 TYR B CA 1
ATOM 2883 C C . TYR B 1 187 ? 38.369 13.972 -47.256 1.00 34.90 187 TYR B C 1
ATOM 2884 O O . TYR B 1 187 ? 37.791 14.144 -48.321 1.00 35.63 187 TYR B O 1
ATOM 2893 N N . LYS B 1 188 ? 39.112 12.907 -46.988 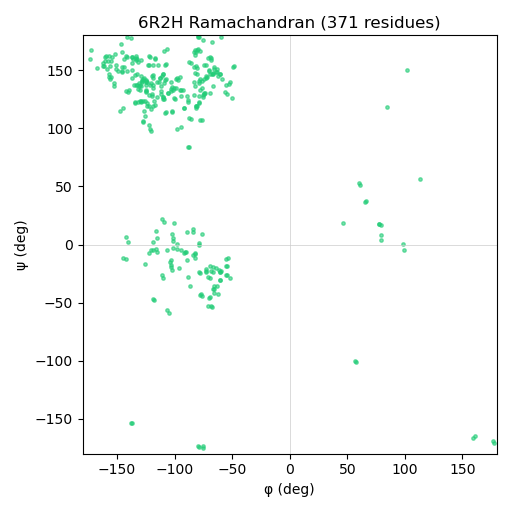1.00 36.11 188 LYS B N 1
ATOM 2894 C CA . LYS B 1 188 ? 39.155 11.772 -47.877 1.00 34.09 188 LYS B CA 1
ATOM 2895 C C . LYS B 1 188 ? 38.560 10.614 -47.097 1.00 34.76 188 LYS B C 1
ATOM 2896 O O . LYS B 1 188 ? 38.951 10.379 -45.961 1.00 32.86 188 LYS B O 1
ATOM 2902 N N . PHE B 1 189 ? 37.563 9.957 -47.695 1.00 37.99 189 PHE B N 1
ATOM 2903 C CA . PHE B 1 189 ? 36.944 8.794 -47.081 1.00 38.71 189 PHE B CA 1
ATOM 2904 C C . PHE B 1 189 ? 37.470 7.530 -47.761 1.00 41.10 189 PHE B C 1
ATOM 2905 O O . PHE B 1 189 ? 37.551 7.470 -48.986 1.00 41.69 189 PHE B O 1
ATOM 2913 N N . ILE B 1 190 ? 37.848 6.539 -46.943 1.00 41.48 190 ILE B N 1
ATOM 2914 C CA . ILE B 1 190 ? 38.522 5.343 -47.422 1.00 42.87 190 ILE B CA 1
ATOM 2915 C C . ILE B 1 190 ? 37.685 4.126 -47.046 1.00 42.62 190 ILE B C 1
ATOM 2916 O O . ILE B 1 190 ? 37.745 3.659 -45.913 1.00 41.06 190 ILE B O 1
ATOM 2921 N N . LYS B 1 191 ? 36.916 3.630 -48.021 1.00 48.64 191 LYS B N 1
ATOM 2922 C CA . LYS B 1 191 ? 35.930 2.591 -47.769 1.00 56.43 191 LYS B CA 1
ATOM 2923 C C . LYS B 1 191 ? 36.626 1.236 -47.650 1.00 57.88 191 LYS B C 1
ATOM 2924 O O . LYS B 1 191 ? 37.476 0.910 -48.476 1.00 62.39 191 LYS B O 1
ATOM 2930 N N . LYS B 1 192 ? 36.268 0.473 -46.605 1.00 54.39 192 LYS B N 1
ATOM 2931 C CA . LYS B 1 192 ? 36.566 -0.949 -46.536 1.00 53.12 192 LYS B CA 1
ATOM 2932 C C . LYS B 1 192 ? 35.944 -1.629 -47.762 1.00 59.85 192 LYS B C 1
ATOM 2933 O O . LYS B 1 192 ? 36.183 -2.848 -47.941 1.00 70.54 192 LYS B O 1
#

InterPro domains:
  IPR025921 HmuY protein [PF14064] (46-218)
  IPR025921 HmuY protein [cd12105] (46-221)

B-factor: mean 42.32, std 13.87, range [18.69, 134.12]

Solvent-accessible surface area: 19728 Å² total; per-residue (Å²): 84,53,147,52,90,94,8,117,30,104,24,26,40,43,60,10,0,1,6,0,16,1,88,82,30,155,81,96,116,41,33,16,29,21,155,23,53,15,27,77,41,96,84,46,44,94,108,89,114,81,69,26,97,74,112,52,117,19,89,100,94,75,28,12,187,160,21,15,0,0,0,1,13,29,42,1,27,7,60,89,6,72,0,27,56,13,76,49,72,60,11,113,154,26,82,66,46,50,105,44,128,34,58,56,27,52,93,31,69,4,20,3,38,93,88,84,61,176,86,76,26,2,3,0,12,2,154,19,74,27,1,53,19,0,26,97,0,10,118,11,61,1,6,65,69,106,60,66,29,47,29,34,0,0,0,0,98,12,168,82,38,20,12,0,0,0,36,3,86,70,17,56,28,206,88,37,180,124,82,8,0,6,0,32,4,10,7,36,133,135,146,106,124,44,70,126,9,130,25,92,21,27,43,54,62,8,3,1,7,0,26,0,80,77,24,144,91,92,97,36,31,15,25,18,114,26,34,12,24,49,4,99,32,93,45,48,44,102,90,99,83,69,25,76,76,109,53,125,17,91,91,91,80,23,13,184,171,22,16,0,0,0,1,13,18,42,1,23,6,52,104,3,77,0,27,48,14,74,52,84,54,8,115,146,18,82,71,44,52,100,47,128,31,56,54,38,52,85,33,60,4,32,5,40,80,88,78,54,150,67,61,0,1,5,0,11,2,149,14,76,25,2,52,19,0,26,103,0,15,133,110,139,83,30,54,31,40,0,0,0,0,83,12,187,102,47,13,13,0,0,0,50,4,88,67,16,75,32,215,94,40,174,116,90,5,0,1,0,24,2,8,22,49,124,93

Foldseek 3Di:
DAPKDKAKDFDDAQQKKWFAQPVVNDIDMDGQQAKKWKWADPPPDPDTDTDDIDHGNDDPVPDDDGGAKMDRLLFIAGDQKWKDQDPDLDQVVDDDDDDDDTWHKDKDKGFNDCPCCVVGVITIIGIDTTTPRSSVQWADPDPPDDTHGDRTWMWMAHPVQKIKTKGWDDQADPVRPTGMTIIMMDIGDRD/DDKDKEKDFADAQQKKWFAQPVVNDIDMDGQQAKKWKWADPDPPDPDTDTDDIDHGNDDPVPDDDHGAKMDRLLFIAGDQKWKDFDPDQDQVVDDDDDDDHTFHKDKDKGFSDCPCCVVGVITIIGIDITTPRSSVCADVHHGDRTWMWMAHPVGKIKTKGWDDQADPVRPTGMTIIMMDIGGD

Organism: Prevotella intermedia (NCBI:txid28131)

Radius of gyration: 26.6 Å; Cα contacts (8 Å, |Δi|>4): 935; chains: 2; bounding box: 46×51×86 Å

Secondary structure (DSSP, 8-state):
----EEEEEE---TTEEEEE-TTT--EEEEE--S-EEEEEE----S-EEEEEEE--S--GGGS-SS-SEEEETTEEEESSEEEEE-S---GGG--SPPSS--EE-EEEEEEEE-TTHHHHSEEEEEEEEE-TTGGGGEE-SSTTS--EE--PEEEEEETTS-EEEEEEEEEE-TTSSSEEEEEEEEEE---/---EEEEEE---TTEEEEEETTTTEEEEEE--S-EEEEEES-SS---EEEEEEE--S--GGGS-SS-SEEEETTEEEESSEEEEE-S---GGG--SPPPS--EE-EEEEEEEE-TTHHHHSEEEEEEEEE-TTGGGGEE--EE--PEEEEEETTS-EEEEEEEEEE-TTS-SEEEEEEEEEE--